Protein AF-A0A261A8L9-F1 (afdb_monomer_lite)

Organism: Caenorhabditis remanei (NCBI:txid31234)

Foldseek 3Di:
DVVVVVVVVVVVVVVVVVVVPPPDPPDDPDDLDDDPVLVVVCVVVVVSCLVNDDPCVNDQQNLPCLVVDDLVLCVVLQFQWFAFPVLFDPQCVVQFPQDDPRTTTGDSVQLSSLLSNLLSVLLQCLLVVFAEEEEEQDPVCLVVSCVLCVVLVHHYDHDQDDPCVLPPVCVVVVDLFDDGLEYEYLAQAHPVRHGRNVLVSCLQLVRAYEYEYGRNGDCPSHNRYRDTDSPDPSNSNVSSVSSSVSSVSSNVSNVVVVVVVVVPDDDDFDDPEDDAPPADPDPRQDFDKAFAFALQDLATDTPGIYTARCVQQVARQNVVLLVVQQVQVVAQPDWDADAFFAQVRQPDFCDAPDDQDDPPDDGDRTCQDPVHDVHTDPDDDHDRDGPRDDDDPVSFLSSNSSLNNVCVVVVQEHEYADDAPHQDQDLVSVVSSCVNVVNDQAEEEEEQDPDDDGNLVNNVVVPVRYYYDYLVRDGSNVSVVGSHYYYYPRSSVVNSVVSVCVVPDDDDPCPPCVVVVVVVVVVVVVVVVDDVVDDDDD

InterPro domains:
  IPR001865 Small ribosomal subunit protein uS2 [PF00318] (74-173)
  IPR001865 Small ribosomal subunit protein uS2 [PF00318] (178-250)
  IPR001865 Small ribosomal subunit protein uS2 [PR00395] (71-89)
  IPR001865 Small ribosomal subunit protein uS2 [PR00395] (102-111)
  IPR001865 Small ribosomal subunit protein uS2 [PR00395] (152-169)
  IPR001865 Small ribosomal subunit protein uS2 [PR00395] (201-212)
  IPR001865 Small ribosomal subunit protein uS2 [PR00395] (222-236)
  IPR001865 Small ribosomal subunit protein uS2 [cd01425] (74-249)
  IPR002136 Large ribosomal subunit protein uL4 [PF00573] (306-498)
  IPR005706 Small ribosomal subunit protein uS2, bacteria/mitochondria/plastid [MF_00291_B] (67-251)
  IPR013005 Large ribosomal subunit protein uL4-like [PTHR10746] (263-503)
  IPR023574 Large ribosomal subunit protein uL4 domain superfamily [G3DSA:3.40.1370.10] (276-519)
  IPR023574 Large ribosomal subunit protein uL4 domain superfamily [SSF52166] (297-499)
  IPR023591 Small ribosomal subunit protein uS2, flavodoxin-like domain superfamily [SSF52313] (71-257)

Sequence (538 aa):
MRRVISLATHAERAFSSRVSALQKPTPSTSSSVPDRATLEKGTVQPTVLKPFVSASLQHEDLFNFEKLVHVDEMFKARIHYGHKVGTVNNNMKWALYGERLGVCLFDLDITKQYLVRALNFVAHVSMRGGMILFVTSNRDTMFDVEKAAEEVGQYSHVRKWQSGTLTNTRQLLGASVRLPDAVCFLSTLTSLGENHPAIIEAAKMAIPTIGVVDSNSDPAYLTYLVPANDDTPQSTEYLLRMFKEAVRRGQDERKLAVQDATSSSSSAVSDTRRELWRKPDSPFVKTPQAWVSSLETIEDEKLGLVDLHPDIFRATPRIDILHRNLTWQSVYRNVQMTKMLTKAEMPGGGRKPWPQKKTGRAHVGSIRAPQFIRGGFANGVRGPRTWFYMLPDAVRIQGLCVALTLKHAQDDLHIVDNIQNLQNEDPKYWIDLCEARNYGYSVLFVDDNDELTGGLAEAQQALPWLNVMPVYGLNCFSLIKYDTVVLTRSALDKIEERLLTHIHRAGPLNKKYKYMDMKEKILQEAEAEEDPLMPPVV

Radius of gyration: 32.19 Å; chains: 1; bounding box: 104×84×79 Å

pLDDT: mean 84.26, std 16.92, range [28.91, 97.38]

Secondary structure (DSSP, 8-state):
-HHHHHHHHHHHHHHHHHHTTS------TT-SS--HHHHHHHTT-GGGGGGGS-HHHHSTTTT--TTT--HHHHHHTTTTEEEEGGG--GGGGGGEEEEETTEEEE-HHHHHHHHHHHHHHHHHHHHTT--EEEE---TTTHHHHHHHHHHTT-EEE-SPPPTTTTTSHHHHHSS-PPPPSEEEES-SB-TTSSBPHHHHHHHHTT--EEEEE-TTS--TT-SEEEE---SSHHHHHHHHHHHHHHHHHHHHHHHHHHHHHHTS---PPP--PPPPTT----TT-PPPEEEEE-SSSSS--EEEEEEPPHHHHS----HHHHHHHHHHHHHTT-EE---PPPTTTSS---S-SS-SSSSSSPP-S-TTSTTSTTPPPSS---SSEE---PPPHHHHHHHHHHHHHHHHHTT-EEEES-STT-----HHHHHHHHHHTT--S-EEEEES-S---THHHHHHHH-TTEEEEEGGG--HHHHHHSSEEEEEHHHHHHHHHHHHHHHHSPPPS-TTTHHHHHHHHHHHHHHTT--TT-----

Structure (mmCIF, N/CA/C/O backbone):
data_AF-A0A261A8L9-F1
#
_entry.id   AF-A0A261A8L9-F1
#
loop_
_atom_site.group_PDB
_atom_site.id
_atom_site.type_symbol
_atom_site.label_atom_id
_atom_site.label_alt_id
_atom_site.label_comp_id
_atom_site.label_asym_id
_atom_site.label_entity_id
_atom_site.label_seq_id
_atom_site.pdbx_PDB_ins_code
_atom_site.Cartn_x
_atom_site.Cartn_y
_atom_site.Cartn_z
_atom_site.occupancy
_atom_site.B_iso_or_equiv
_atom_site.auth_seq_id
_atom_site.auth_comp_id
_atom_site.auth_asym_id
_atom_site.auth_atom_id
_atom_site.pdbx_PDB_model_num
ATOM 1 N N . MET A 1 1 ? 32.040 -46.606 -8.030 1.00 49.91 1 MET A N 1
ATOM 2 C CA . MET A 1 1 ? 30.584 -46.358 -8.186 1.00 49.91 1 MET A CA 1
ATOM 3 C C . MET A 1 1 ? 29.696 -47.165 -7.233 1.00 49.91 1 MET A C 1
ATOM 5 O O . MET A 1 1 ? 28.849 -46.554 -6.603 1.00 49.91 1 MET A O 1
ATOM 9 N N . ARG A 1 2 ? 29.887 -48.480 -7.021 1.00 37.56 2 ARG A N 1
ATOM 10 C CA . ARG A 1 2 ? 28.995 -49.272 -6.134 1.00 37.56 2 ARG A CA 1
ATOM 11 C C . ARG A 1 2 ? 29.011 -48.895 -4.635 1.00 37.56 2 ARG A C 1
ATOM 13 O O . ARG A 1 2 ? 27.988 -49.028 -3.979 1.00 37.56 2 ARG A O 1
ATOM 20 N N . ARG A 1 3 ? 30.114 -48.354 -4.096 1.00 36.53 3 ARG A N 1
ATOM 21 C CA . ARG A 1 3 ? 30.173 -47.872 -2.694 1.00 36.53 3 ARG A CA 1
ATOM 22 C C . ARG A 1 3 ? 29.498 -46.511 -2.459 1.00 36.53 3 ARG A C 1
ATOM 24 O O . ARG A 1 3 ? 29.046 -46.258 -1.353 1.00 36.53 3 ARG A O 1
ATOM 31 N N . VAL A 1 4 ? 29.369 -45.670 -3.489 1.00 44.34 4 VAL A N 1
ATOM 32 C CA . VAL A 1 4 ? 28.727 -44.341 -3.379 1.00 44.34 4 VAL A CA 1
ATOM 33 C C . VAL A 1 4 ? 27.198 -44.469 -3.418 1.00 44.34 4 VAL A C 1
ATOM 35 O O . VAL A 1 4 ? 26.502 -43.813 -2.653 1.00 44.34 4 VAL A O 1
ATOM 38 N N . ILE A 1 5 ? 26.679 -45.411 -4.213 1.00 47.44 5 ILE A N 1
ATOM 39 C CA . ILE A 1 5 ? 25.240 -45.729 -4.290 1.00 47.44 5 ILE A CA 1
ATOM 40 C C . ILE A 1 5 ? 24.742 -46.380 -2.981 1.00 47.44 5 ILE A C 1
ATOM 42 O O . ILE A 1 5 ? 23.632 -46.120 -2.523 1.00 47.44 5 ILE A O 1
ATOM 46 N N . SER A 1 6 ? 25.587 -47.180 -2.323 1.00 40.78 6 SER A N 1
ATOM 47 C CA . SER A 1 6 ? 25.287 -47.804 -1.024 1.00 40.78 6 SER A CA 1
ATOM 48 C C . SER A 1 6 ? 25.182 -46.800 0.131 1.00 40.78 6 SER A C 1
ATOM 50 O O . SER A 1 6 ? 24.384 -47.010 1.040 1.00 40.78 6 SER A O 1
ATOM 52 N N . LEU A 1 7 ? 25.973 -45.724 0.108 1.00 42.72 7 LEU A N 1
ATOM 53 C CA . LEU A 1 7 ? 25.923 -44.665 1.121 1.00 42.72 7 LEU A CA 1
ATOM 54 C C . LEU A 1 7 ? 24.723 -43.728 0.908 1.00 42.72 7 LEU A C 1
ATOM 56 O O . LEU A 1 7 ? 24.076 -43.356 1.883 1.00 42.72 7 LEU A O 1
ATOM 60 N N . ALA A 1 8 ? 24.368 -43.425 -0.346 1.00 43.59 8 ALA A N 1
ATOM 61 C CA . ALA A 1 8 ? 23.170 -42.644 -0.672 1.00 43.59 8 ALA A CA 1
ATOM 62 C C . ALA A 1 8 ? 21.873 -43.370 -0.265 1.00 43.59 8 ALA A C 1
ATOM 64 O O . ALA A 1 8 ? 21.001 -42.783 0.367 1.00 43.59 8 ALA A O 1
ATOM 65 N N . THR A 1 9 ? 21.792 -44.680 -0.513 1.00 47.22 9 THR A N 1
ATOM 66 C CA . THR A 1 9 ? 20.617 -45.495 -0.146 1.00 47.22 9 THR A CA 1
ATOM 67 C C . THR A 1 9 ? 20.476 -45.722 1.365 1.00 47.22 9 THR A C 1
ATOM 69 O O . THR A 1 9 ? 19.359 -45.857 1.867 1.00 47.22 9 THR A O 1
ATOM 72 N N . HIS A 1 10 ? 21.580 -45.732 2.125 1.00 42.91 10 HIS A N 1
ATOM 73 C CA . HIS A 1 10 ? 21.532 -45.742 3.594 1.00 42.91 10 HIS A CA 1
ATOM 74 C C . HIS A 1 10 ? 21.123 -44.382 4.175 1.00 42.91 10 HIS A C 1
ATOM 76 O O . HIS A 1 10 ? 20.355 -44.344 5.136 1.00 42.91 10 HIS A O 1
ATOM 82 N N . ALA A 1 11 ? 21.574 -43.278 3.571 1.00 44.56 11 ALA A N 1
ATOM 83 C CA . ALA A 1 11 ? 21.156 -41.934 3.959 1.00 44.56 11 ALA A CA 1
ATOM 84 C C . ALA A 1 11 ? 19.657 -41.704 3.691 1.00 44.56 11 ALA A C 1
ATOM 86 O O . ALA A 1 11 ? 18.963 -41.204 4.571 1.00 44.56 11 ALA A O 1
ATOM 87 N N . GLU A 1 12 ? 19.124 -42.158 2.551 1.00 40.50 12 GLU A N 1
ATOM 88 C CA . GLU A 1 12 ? 17.690 -42.064 2.228 1.00 40.50 12 GLU A CA 1
ATOM 89 C C . GLU A 1 12 ? 16.807 -42.904 3.162 1.00 40.50 12 GLU A C 1
ATOM 91 O O . GLU A 1 12 ? 15.753 -42.443 3.602 1.00 40.50 12 GLU A O 1
ATOM 96 N N . ARG A 1 13 ? 17.243 -44.115 3.541 1.00 41.53 13 ARG A N 1
ATOM 97 C CA . ARG A 1 13 ? 16.501 -44.953 4.503 1.00 41.53 13 ARG A CA 1
ATOM 98 C C . ARG A 1 13 ? 16.538 -44.397 5.927 1.00 41.53 13 ARG A C 1
ATOM 100 O O . ARG A 1 13 ? 15.527 -44.475 6.621 1.00 41.53 13 ARG A O 1
ATOM 107 N N . ALA A 1 14 ? 17.656 -43.801 6.346 1.00 42.31 14 ALA A N 1
ATOM 108 C CA . ALA A 1 14 ? 17.769 -43.131 7.644 1.00 42.31 14 ALA A CA 1
ATOM 109 C C . ALA A 1 14 ? 16.985 -41.805 7.700 1.00 42.31 14 ALA A C 1
ATOM 111 O O . ALA A 1 14 ? 16.518 -41.409 8.769 1.00 42.31 14 ALA A O 1
ATOM 112 N N . PHE A 1 15 ? 16.806 -41.133 6.557 1.00 38.88 15 PHE A N 1
ATOM 113 C CA . PHE A 1 15 ? 15.963 -39.942 6.443 1.00 38.88 15 PHE A CA 1
ATOM 114 C C . PHE A 1 15 ? 14.472 -40.311 6.458 1.00 38.88 15 PHE A C 1
ATOM 116 O O . PHE A 1 15 ? 13.694 -39.707 7.190 1.00 38.88 15 PHE A O 1
ATOM 123 N N . SER A 1 16 ? 14.084 -41.370 5.740 1.00 40.72 16 SER A N 1
ATOM 124 C CA . SER A 1 16 ? 12.701 -41.865 5.692 1.00 40.72 16 SER A CA 1
ATOM 125 C C . SER A 1 16 ? 12.209 -42.401 7.049 1.00 40.72 16 SER A C 1
ATOM 127 O O . SER A 1 16 ? 11.095 -42.093 7.474 1.00 40.72 16 SER A O 1
ATOM 129 N N . SER A 1 17 ? 13.060 -43.107 7.808 1.00 34.06 17 SER A N 1
ATOM 130 C CA . SER A 1 17 ? 12.680 -43.614 9.138 1.00 34.06 17 SER A CA 1
ATOM 131 C C . SER A 1 17 ? 12.571 -42.518 10.207 1.00 34.06 17 SER A C 1
ATOM 133 O O . SER A 1 17 ? 11.746 -42.633 11.111 1.00 34.06 17 SER A O 1
ATOM 135 N N . ARG A 1 18 ? 13.331 -41.417 10.086 1.00 38.09 18 ARG A N 1
ATOM 136 C CA . ARG A 1 18 ? 13.202 -40.244 10.974 1.00 38.09 18 ARG A CA 1
ATOM 137 C C . ARG A 1 18 ? 11.988 -39.372 10.651 1.00 38.09 18 ARG A C 1
ATOM 139 O O . ARG A 1 18 ? 11.430 -38.774 11.565 1.00 38.09 18 ARG A O 1
ATOM 146 N N . VAL A 1 19 ? 11.533 -39.350 9.397 1.00 39.31 19 VAL A N 1
ATOM 147 C CA . VAL A 1 19 ? 10.281 -38.675 9.003 1.00 39.31 19 VAL A CA 1
ATOM 148 C C . VAL A 1 19 ? 9.046 -39.433 9.514 1.00 39.31 19 VAL A C 1
ATOM 150 O O . VAL A 1 19 ? 8.042 -38.808 9.839 1.00 39.31 19 VAL A O 1
ATOM 153 N N . SER A 1 20 ? 9.135 -40.756 9.691 1.00 32.28 20 SER A N 1
ATOM 154 C CA . SER A 1 20 ? 8.062 -41.568 10.291 1.00 32.28 20 SER A CA 1
ATOM 155 C C . SER A 1 20 ? 7.943 -41.434 11.820 1.00 32.28 20 SER A C 1
ATOM 157 O O . SER A 1 20 ? 6.912 -41.818 12.367 1.00 32.28 20 SER A O 1
ATOM 159 N N . ALA A 1 21 ? 8.972 -40.931 12.513 1.00 32.50 21 ALA A N 1
ATOM 160 C CA . ALA A 1 21 ? 9.027 -40.861 13.982 1.00 32.50 21 ALA A CA 1
ATOM 161 C C . ALA A 1 21 ? 8.751 -39.458 14.557 1.00 32.50 21 ALA A C 1
ATOM 163 O O . ALA A 1 21 ? 8.735 -39.277 15.773 1.00 32.50 21 ALA A O 1
ATOM 164 N N . LEU A 1 22 ? 8.494 -38.465 13.703 1.00 33.19 22 LEU A N 1
ATOM 165 C CA . LEU A 1 22 ? 7.904 -37.196 14.114 1.00 33.19 22 LEU A CA 1
ATOM 166 C C . LEU A 1 22 ? 6.387 -37.346 14.039 1.00 33.19 22 LEU A C 1
ATOM 168 O O . LEU A 1 22 ? 5.777 -37.147 12.988 1.00 33.19 22 LEU A O 1
ATOM 172 N N . GLN A 1 23 ? 5.784 -37.727 15.164 1.00 33.19 23 GLN A N 1
ATOM 173 C CA . GLN A 1 23 ? 4.357 -37.538 15.401 1.00 33.19 23 GLN A CA 1
ATOM 174 C C . GLN A 1 23 ? 4.008 -36.101 14.991 1.00 33.19 23 GLN A C 1
ATOM 176 O O . GLN A 1 23 ? 4.468 -35.142 15.611 1.00 33.19 23 GLN A O 1
ATOM 181 N N . LYS A 1 24 ? 3.252 -35.948 13.895 1.00 30.78 24 LYS A N 1
ATOM 182 C CA . LYS A 1 24 ? 2.664 -34.658 13.531 1.00 30.78 24 LYS A CA 1
ATOM 183 C C . LYS A 1 24 ? 1.885 -34.185 14.761 1.00 30.78 24 LYS A C 1
ATOM 185 O O . LYS A 1 24 ? 1.069 -34.974 15.243 1.00 30.78 24 LYS A O 1
ATOM 190 N N . PRO A 1 25 ? 2.117 -32.970 15.286 1.00 28.91 25 PRO A N 1
ATOM 191 C CA . PRO A 1 25 ? 1.270 -32.451 16.343 1.00 28.91 25 PRO A CA 1
ATOM 192 C C . PRO A 1 25 ? -0.151 -32.404 15.785 1.00 28.91 25 PRO A C 1
ATOM 194 O O . PRO A 1 25 ? -0.446 -31.654 14.855 1.00 28.91 25 PRO A O 1
ATOM 197 N N . THR A 1 26 ? -1.010 -33.282 16.291 1.00 31.09 26 THR A N 1
ATOM 198 C CA . THR A 1 26 ? -2.455 -33.168 16.138 1.00 31.09 26 THR A CA 1
ATOM 199 C C . THR A 1 26 ? -2.847 -31.822 16.737 1.00 31.09 26 THR A C 1
ATOM 201 O O . THR A 1 26 ? -2.586 -31.627 17.927 1.00 31.09 26 THR A O 1
ATOM 204 N N . PRO A 1 27 ? -3.406 -30.878 15.961 1.00 35.28 27 PRO A N 1
ATOM 205 C CA . PRO A 1 27 ? -3.852 -29.623 16.534 1.00 35.28 27 PRO A CA 1
ATOM 206 C C . PRO A 1 27 ? -4.992 -29.929 17.504 1.00 35.28 27 PRO A C 1
ATOM 208 O O . PRO A 1 27 ? -6.014 -30.501 17.126 1.00 35.28 27 PRO A O 1
ATOM 211 N N . SER A 1 28 ? -4.779 -29.578 18.770 1.00 31.89 28 SER A N 1
ATOM 212 C CA . SER A 1 28 ? -5.838 -29.458 19.757 1.00 31.89 28 SER A CA 1
ATOM 213 C C . SER A 1 28 ? -6.858 -28.457 19.224 1.00 31.89 28 SER A C 1
ATOM 215 O O . SER A 1 28 ? -6.572 -27.273 19.066 1.00 31.89 28 SER A O 1
ATOM 217 N N . THR A 1 29 ? -8.039 -28.959 18.900 1.00 44.31 29 THR A N 1
ATOM 218 C CA . THR A 1 29 ? -9.257 -28.186 18.673 1.00 44.31 29 THR A CA 1
ATOM 219 C C . THR A 1 29 ? -9.495 -27.224 19.839 1.00 44.31 29 THR A C 1
ATOM 221 O O . THR A 1 29 ? -9.913 -27.704 20.888 1.00 44.31 29 THR A O 1
ATOM 224 N N . SER A 1 30 ? -9.252 -25.913 19.660 1.00 44.94 30 SER A N 1
ATOM 225 C CA . SER A 1 30 ? -10.025 -24.835 20.327 1.00 44.94 30 SER A CA 1
ATOM 226 C C . SER A 1 30 ? -9.615 -23.378 20.032 1.00 44.94 30 SER A C 1
ATOM 228 O O . SER A 1 30 ? -10.368 -22.501 20.441 1.00 44.94 30 SER A O 1
ATOM 230 N N . SER A 1 31 ? -8.507 -23.049 19.349 1.00 48.38 31 SER A N 1
ATOM 231 C CA . SER A 1 31 ? -8.205 -21.642 18.997 1.00 48.38 31 SER A CA 1
ATOM 232 C C . SER A 1 31 ? -8.328 -21.378 17.492 1.00 48.38 31 SER A C 1
ATOM 234 O O . SER A 1 31 ? -7.679 -22.014 16.666 1.00 48.38 31 SER A O 1
ATOM 236 N N . SER A 1 32 ? -9.183 -20.422 17.119 1.00 64.38 32 SER A N 1
ATOM 237 C CA . SER A 1 32 ? -9.336 -19.931 15.739 1.00 64.38 32 SER A CA 1
ATOM 238 C C . SER A 1 32 ? -8.150 -19.075 15.271 1.00 64.38 32 SER A C 1
ATOM 240 O O . SER A 1 32 ? -8.051 -18.766 14.085 1.00 64.38 32 SER A O 1
ATOM 242 N N . VAL A 1 33 ? -7.246 -18.705 16.185 1.00 74.81 33 VAL A N 1
ATOM 243 C CA . VAL A 1 33 ? -6.126 -17.787 15.947 1.00 74.81 33 VAL A CA 1
ATOM 244 C C . VAL A 1 33 ? -4.791 -18.528 16.114 1.00 74.81 33 VAL A C 1
ATOM 246 O O . VAL A 1 33 ? -4.610 -19.219 17.119 1.00 74.81 33 VAL A O 1
ATOM 249 N N . PRO A 1 34 ? -3.852 -18.408 15.155 1.00 81.50 34 PRO A N 1
ATOM 250 C CA . PRO A 1 34 ? -2.533 -19.028 15.247 1.00 81.50 34 PRO A CA 1
ATOM 251 C C . PRO A 1 34 ? -1.648 -18.361 16.305 1.00 81.50 34 PRO A C 1
ATOM 253 O O . PRO A 1 34 ? -1.559 -17.137 16.375 1.00 81.50 34 PRO A O 1
ATOM 256 N N . ASP A 1 35 ? -0.911 -19.174 17.063 1.00 85.88 35 ASP A N 1
ATOM 257 C CA . ASP A 1 35 ? 0.082 -18.688 18.026 1.00 85.88 35 ASP A CA 1
ATOM 258 C C . ASP A 1 35 ? 1.174 -17.841 17.352 1.00 85.88 35 ASP A C 1
ATOM 260 O O . ASP A 1 35 ? 1.565 -18.086 16.206 1.00 85.88 35 ASP A O 1
ATOM 264 N N . ARG A 1 36 ? 1.776 -16.904 18.094 1.00 81.44 36 ARG A N 1
ATOM 265 C CA . ARG A 1 36 ? 2.860 -16.035 17.597 1.00 81.44 36 ARG A CA 1
ATOM 266 C C . ARG A 1 36 ? 4.022 -16.805 16.964 1.00 81.44 36 ARG A C 1
ATOM 268 O O . ARG A 1 36 ? 4.502 -16.424 15.903 1.00 81.44 36 ARG A O 1
ATOM 275 N N . ALA A 1 37 ? 4.449 -17.912 17.570 1.00 82.25 37 ALA A N 1
ATOM 276 C CA . ALA A 1 37 ? 5.517 -18.747 17.014 1.00 82.25 37 ALA A CA 1
ATOM 277 C C . ALA A 1 37 ? 5.122 -19.367 15.660 1.00 82.25 37 ALA A C 1
ATOM 279 O O . ALA A 1 37 ? 5.967 -19.585 14.791 1.00 82.25 37 ALA A O 1
ATOM 280 N N . THR A 1 38 ? 3.834 -19.652 15.477 1.00 82.56 38 THR A N 1
ATOM 281 C CA . THR A 1 38 ? 3.246 -20.163 14.236 1.00 82.56 38 THR A CA 1
ATOM 282 C C . THR A 1 38 ? 3.151 -19.058 13.185 1.00 82.56 38 THR A C 1
ATOM 284 O O . THR A 1 38 ? 3.462 -19.315 12.025 1.00 82.56 38 THR A O 1
ATOM 287 N N . LEU A 1 39 ? 2.822 -17.824 13.581 1.00 80.94 39 LEU A N 1
ATOM 288 C CA . LEU A 1 39 ? 2.859 -16.637 12.718 1.00 80.94 39 LEU A CA 1
ATOM 289 C C . LEU A 1 39 ? 4.286 -16.289 12.263 1.00 80.94 39 LEU A C 1
ATOM 291 O O . LEU A 1 39 ? 4.515 -16.107 11.070 1.00 80.94 39 LEU A O 1
ATOM 295 N N . GLU A 1 40 ? 5.264 -16.287 13.174 1.00 78.38 40 GLU A N 1
ATOM 296 C CA . GLU A 1 40 ? 6.682 -16.049 12.857 1.00 78.38 40 GLU A CA 1
ATOM 297 C C . GLU A 1 40 ? 7.232 -17.110 11.892 1.00 78.38 40 GLU A C 1
ATOM 299 O O . GLU A 1 40 ? 7.923 -16.785 10.924 1.00 78.38 40 GLU A O 1
ATOM 304 N N . LYS A 1 41 ? 6.868 -18.384 12.100 1.00 81.81 41 LYS A N 1
ATOM 305 C CA . LYS A 1 41 ? 7.164 -19.468 11.149 1.00 81.81 41 LYS A CA 1
ATOM 306 C C . LYS A 1 41 ? 6.404 -19.298 9.835 1.00 81.81 41 LYS A C 1
ATOM 308 O O . LYS A 1 41 ? 6.966 -19.590 8.782 1.00 81.81 41 LYS A O 1
ATOM 313 N N . GLY A 1 42 ? 5.168 -18.808 9.887 1.00 74.94 42 GLY A N 1
ATOM 314 C CA . GLY A 1 42 ? 4.307 -18.526 8.739 1.00 74.94 42 GLY A CA 1
ATOM 315 C C . GLY A 1 42 ? 4.909 -17.512 7.767 1.00 74.94 42 GLY A C 1
ATOM 316 O O . GLY A 1 42 ? 4.753 -17.674 6.559 1.00 74.94 42 GLY A O 1
ATOM 317 N N . THR A 1 43 ? 5.686 -16.545 8.267 1.00 73.06 43 THR A N 1
ATOM 318 C CA . THR A 1 43 ? 6.430 -15.575 7.441 1.00 73.06 43 THR A CA 1
ATOM 319 C C . THR A 1 43 ? 7.414 -16.252 6.480 1.00 73.06 43 THR A C 1
ATOM 321 O O . THR A 1 43 ? 7.648 -15.758 5.380 1.00 73.06 43 THR A O 1
ATOM 324 N N . VAL A 1 44 ? 7.984 -17.396 6.874 1.00 78.31 44 VAL A N 1
ATOM 325 C CA . VAL A 1 44 ? 8.946 -18.166 6.063 1.00 78.31 44 VAL A CA 1
ATOM 326 C C . VAL A 1 44 ? 8.277 -19.362 5.376 1.00 78.31 44 VAL A C 1
ATOM 328 O O . VAL A 1 44 ? 8.629 -19.714 4.252 1.00 78.31 44 VAL A O 1
ATOM 331 N N . GLN A 1 45 ? 7.307 -19.997 6.040 1.00 79.06 45 GLN A N 1
ATOM 332 C CA . GLN A 1 45 ? 6.559 -21.158 5.557 1.00 79.06 45 GLN A CA 1
ATOM 333 C C . GLN A 1 45 ? 5.043 -20.911 5.663 1.00 79.06 45 GLN A C 1
ATOM 335 O O . GLN A 1 45 ? 4.408 -21.362 6.621 1.00 79.06 45 GLN A O 1
ATOM 340 N N . PRO A 1 46 ? 4.425 -20.270 4.653 1.00 75.50 46 PRO A N 1
ATOM 341 C CA . PRO A 1 46 ? 3.004 -19.906 4.678 1.00 75.50 46 PRO A CA 1
ATOM 342 C C . PRO A 1 46 ? 2.058 -21.102 4.851 1.00 75.50 46 PRO A C 1
ATOM 344 O O . PRO A 1 46 ? 0.968 -20.972 5.400 1.00 75.50 46 PRO A O 1
ATOM 347 N N . THR A 1 47 ? 2.483 -22.298 4.430 1.00 79.81 47 THR A N 1
ATOM 348 C CA . THR A 1 47 ? 1.709 -23.544 4.538 1.00 79.81 47 THR A CA 1
ATOM 349 C C . THR A 1 47 ? 1.349 -23.901 5.981 1.00 79.81 47 THR A C 1
ATOM 351 O O . THR A 1 47 ? 0.345 -24.570 6.206 1.00 79.81 47 THR A O 1
ATOM 354 N N . VAL A 1 48 ? 2.134 -23.437 6.959 1.00 84.44 48 VAL A N 1
ATOM 355 C CA . VAL A 1 48 ? 1.882 -23.654 8.392 1.00 84.44 48 VAL A CA 1
ATOM 356 C C . VAL A 1 48 ? 0.569 -22.996 8.837 1.00 84.44 48 VAL A C 1
ATOM 358 O O . VAL A 1 48 ? -0.078 -23.486 9.757 1.00 84.44 48 VAL A O 1
ATOM 361 N N . LEU A 1 49 ? 0.130 -21.940 8.145 1.00 81.31 49 LEU A N 1
ATOM 362 C CA . LEU A 1 49 ? -1.109 -21.228 8.451 1.00 81.31 49 LEU A CA 1
ATOM 363 C C . LEU A 1 49 ? -2.356 -21.876 7.828 1.00 81.31 49 LEU A C 1
ATOM 365 O O . LEU A 1 49 ? -3.461 -21.487 8.189 1.00 81.31 49 LEU A O 1
ATOM 369 N N . LYS A 1 50 ? -2.216 -22.886 6.947 1.00 78.75 50 LYS A N 1
ATOM 370 C CA . LYS A 1 50 ? -3.356 -23.558 6.282 1.00 78.75 50 LYS A CA 1
ATOM 371 C C . LYS A 1 50 ? -4.487 -23.987 7.238 1.00 78.75 50 LYS A C 1
ATOM 373 O O . LYS A 1 50 ? -5.637 -23.773 6.867 1.00 78.75 50 LYS A O 1
ATOM 378 N N . PRO A 1 51 ? -4.221 -24.547 8.437 1.00 80.94 51 PRO A N 1
ATOM 379 C CA . PRO A 1 51 ? -5.285 -24.945 9.365 1.00 80.94 51 PRO A CA 1
ATOM 380 C C . PRO A 1 51 ? -6.122 -23.775 9.904 1.00 80.94 51 PRO A C 1
ATOM 382 O O . PRO A 1 51 ? -7.266 -23.981 10.291 1.00 80.94 51 PRO A O 1
ATOM 385 N N . PHE A 1 52 ? -5.559 -22.563 9.918 1.00 79.56 52 PHE A N 1
ATOM 386 C CA . PHE A 1 52 ? -6.185 -21.343 10.445 1.00 79.56 52 PHE A CA 1
ATOM 387 C C . PHE A 1 52 ? -6.882 -20.514 9.357 1.00 79.56 52 PHE A C 1
ATOM 389 O O . PHE A 1 52 ? -7.535 -19.514 9.641 1.00 79.56 52 PHE A O 1
ATOM 396 N N . VAL A 1 53 ? -6.737 -20.912 8.093 1.00 75.62 53 VAL A N 1
ATOM 397 C CA . VAL A 1 53 ? -7.428 -20.298 6.960 1.00 75.62 53 VAL A CA 1
ATOM 398 C C . VAL A 1 53 ? -8.880 -20.785 6.939 1.00 75.62 53 VAL A C 1
ATOM 400 O O . VAL A 1 53 ? -9.148 -21.951 7.238 1.00 75.62 53 VAL A O 1
ATOM 403 N N . SER A 1 54 ? -9.823 -19.905 6.577 1.00 75.62 54 SER A N 1
ATOM 404 C CA . SER A 1 54 ? -11.253 -20.238 6.533 1.00 75.62 54 SER A CA 1
ATOM 405 C C . SER A 1 54 ? -11.513 -21.492 5.695 1.00 75.62 54 SER A C 1
ATOM 407 O O . SER A 1 54 ? -10.876 -21.688 4.660 1.00 75.62 54 SER A O 1
ATOM 409 N N . ALA A 1 55 ? -12.479 -22.323 6.101 1.00 77.88 55 ALA A N 1
ATOM 410 C CA . ALA A 1 55 ? -12.793 -23.585 5.417 1.00 77.88 55 ALA A CA 1
ATOM 411 C C . ALA A 1 55 ? -12.999 -23.405 3.898 1.00 77.88 55 ALA A C 1
ATOM 413 O O . ALA A 1 55 ? -12.505 -24.196 3.100 1.00 77.88 55 ALA A O 1
ATOM 414 N N . SER A 1 56 ? -13.615 -22.290 3.489 1.00 77.56 56 SER A N 1
ATOM 415 C CA . SER A 1 56 ? -13.804 -21.913 2.081 1.00 77.56 56 SER A CA 1
ATOM 416 C C . SER A 1 56 ? -12.504 -21.817 1.269 1.00 77.56 56 SER A C 1
ATOM 418 O O . SER A 1 56 ? -12.522 -22.031 0.067 1.00 77.56 56 SER A O 1
ATOM 420 N N . LEU A 1 57 ? -11.393 -21.433 1.902 1.00 78.62 57 LEU A N 1
ATOM 421 C CA . LEU A 1 57 ? -10.085 -21.221 1.271 1.00 78.62 57 LEU A CA 1
ATOM 422 C C . LEU A 1 57 ? -9.137 -22.422 1.453 1.00 78.62 57 LEU A C 1
ATOM 424 O O . LEU A 1 57 ? -8.018 -22.399 0.945 1.00 78.62 57 LEU A O 1
ATOM 428 N N . GLN A 1 58 ? -9.559 -23.461 2.183 1.00 79.25 58 GLN A N 1
ATOM 429 C CA . GLN A 1 58 ? -8.796 -24.708 2.314 1.00 79.25 58 GLN A CA 1
ATOM 430 C C . GLN A 1 58 ? -8.945 -25.604 1.077 1.00 79.25 58 GLN A C 1
ATOM 432 O O . GLN A 1 58 ? -8.054 -26.403 0.786 1.00 79.25 58 GLN A O 1
ATOM 437 N N . HIS A 1 59 ? -10.047 -25.455 0.339 1.00 82.19 59 HIS A N 1
ATOM 438 C CA . HIS A 1 59 ? -10.289 -26.148 -0.921 1.00 82.19 59 HIS A CA 1
ATOM 439 C C . HIS A 1 59 ? -9.624 -25.403 -2.087 1.00 82.19 59 HIS A C 1
ATOM 441 O O . HIS A 1 59 ? -9.816 -24.200 -2.251 1.00 82.19 59 HIS A O 1
ATOM 447 N N . GLU A 1 60 ? -8.851 -26.117 -2.912 1.00 78.88 60 GLU A N 1
ATOM 448 C CA . GLU A 1 60 ? -8.115 -25.508 -4.034 1.00 78.88 60 GLU A CA 1
ATOM 449 C C . GLU A 1 60 ? -9.026 -25.051 -5.188 1.00 78.88 60 GLU A C 1
ATOM 451 O O . GLU A 1 60 ? -8.681 -24.091 -5.878 1.00 78.88 60 GLU A O 1
ATOM 456 N N . ASP A 1 61 ? -10.195 -25.679 -5.356 1.00 87.50 61 ASP A N 1
ATOM 457 C CA . ASP A 1 61 ? -11.206 -25.346 -6.371 1.00 87.50 61 ASP A CA 1
ATOM 458 C C . ASP A 1 61 ? -12.626 -25.442 -5.784 1.00 87.50 61 ASP A C 1
ATOM 460 O O . ASP A 1 61 ? -13.363 -26.400 -6.019 1.00 87.50 61 ASP A O 1
ATOM 464 N N . LEU A 1 62 ? -13.010 -24.458 -4.965 1.00 88.19 62 LEU A N 1
ATOM 465 C CA . LEU A 1 62 ? -14.315 -24.444 -4.292 1.00 88.19 62 LEU A CA 1
ATOM 466 C C . LEU A 1 62 ? -15.477 -24.383 -5.297 1.00 88.19 62 LEU A C 1
ATOM 468 O O . LEU A 1 62 ? -16.510 -25.023 -5.106 1.00 88.19 62 LEU A O 1
ATOM 472 N N . PHE A 1 63 ? -15.302 -23.630 -6.382 1.00 90.88 63 PHE A N 1
ATOM 473 C CA . PHE A 1 63 ? -16.351 -23.381 -7.372 1.00 90.88 63 PHE A CA 1
ATOM 474 C C . PHE A 1 63 ? -16.343 -24.389 -8.535 1.00 90.88 63 PHE A C 1
ATOM 476 O O . PHE A 1 63 ? -17.072 -24.189 -9.510 1.00 90.88 63 PHE A O 1
ATOM 483 N N . ASN A 1 64 ? -15.563 -25.475 -8.448 1.00 92.44 64 ASN A N 1
ATOM 484 C CA . ASN A 1 64 ? -15.493 -26.558 -9.438 1.00 92.44 64 ASN A CA 1
ATOM 485 C C . ASN A 1 64 ? -15.173 -26.083 -10.877 1.00 92.44 64 ASN A C 1
ATOM 487 O O . ASN A 1 64 ? -15.841 -26.487 -11.840 1.00 92.44 64 ASN A O 1
ATOM 491 N N . PHE A 1 65 ? -14.177 -25.212 -11.050 1.00 93.94 65 PHE A N 1
ATOM 492 C CA . PHE A 1 65 ? -13.689 -24.786 -12.366 1.00 93.94 65 PHE A CA 1
ATOM 493 C C . PHE A 1 65 ? -12.928 -25.884 -13.118 1.00 93.94 65 PHE A C 1
ATOM 495 O O . PHE A 1 65 ? -12.919 -25.874 -14.348 1.00 93.94 65 PHE A O 1
ATOM 502 N N . GLU A 1 66 ? -12.348 -26.872 -12.437 1.00 92.56 66 GLU A N 1
ATOM 503 C CA . GLU A 1 66 ? -11.628 -27.976 -13.085 1.00 92.56 66 GLU A CA 1
ATOM 504 C C . GLU A 1 66 ? -12.530 -28.806 -14.014 1.00 92.56 66 GLU A C 1
ATOM 506 O O . GLU A 1 66 ? -12.080 -29.288 -15.059 1.00 92.56 66 GLU A O 1
ATOM 511 N N . LYS A 1 67 ? -13.818 -28.920 -13.658 1.00 91.62 67 LYS A N 1
ATOM 512 C CA . LYS A 1 67 ? -14.857 -29.569 -14.473 1.00 91.62 67 LYS A CA 1
ATOM 513 C C . LYS A 1 67 ? -15.330 -28.711 -15.645 1.00 91.62 67 LYS A C 1
ATOM 515 O O . LYS A 1 67 ? -15.923 -29.251 -16.566 1.00 91.62 67 LYS A O 1
ATOM 520 N N . LEU A 1 68 ? -15.123 -27.396 -15.585 1.00 92.69 68 LEU A N 1
ATOM 521 C CA . LEU A 1 68 ? -15.525 -26.459 -16.634 1.00 92.69 68 LEU A CA 1
ATOM 522 C C . LEU A 1 68 ? -14.431 -26.311 -17.701 1.00 92.69 68 LEU A C 1
ATOM 524 O O . LEU A 1 68 ? -14.730 -26.167 -18.882 1.00 92.69 68 LEU A O 1
ATOM 528 N N . VAL A 1 69 ? -13.163 -26.331 -17.286 1.00 93.94 69 VAL A N 1
ATOM 529 C CA . VAL A 1 69 ? -12.016 -26.089 -18.166 1.00 93.94 69 VAL A CA 1
ATOM 530 C C . VAL A 1 69 ? -11.518 -27.408 -18.767 1.00 93.94 69 VAL A C 1
ATOM 532 O O . VAL A 1 69 ? -10.822 -28.199 -18.120 1.00 93.94 69 VAL A O 1
ATOM 535 N N . HIS A 1 70 ? -11.838 -27.630 -20.042 1.00 95.31 70 HIS A N 1
ATOM 536 C CA . HIS A 1 70 ? -11.390 -28.796 -20.804 1.00 95.31 70 HIS A CA 1
ATOM 537 C C . HIS A 1 70 ? -10.264 -28.443 -21.780 1.00 95.31 70 HIS A C 1
ATOM 539 O O . HIS A 1 70 ? -10.372 -27.492 -22.554 1.00 95.31 70 HIS A O 1
ATOM 545 N N . VAL A 1 71 ? -9.207 -29.263 -21.798 1.00 95.44 71 VAL A N 1
ATOM 546 C CA . VAL A 1 71 ? -8.046 -29.089 -22.691 1.00 95.44 71 VAL A CA 1
ATOM 547 C C . VAL A 1 71 ? -8.469 -29.085 -24.166 1.00 95.44 71 VAL A C 1
ATOM 549 O O . VAL A 1 71 ? -7.970 -28.276 -24.944 1.00 95.44 71 VAL A O 1
ATOM 552 N N . ASP A 1 72 ? -9.459 -29.900 -24.539 1.00 96.12 72 ASP A N 1
ATOM 553 C CA . ASP A 1 72 ? -10.008 -29.937 -25.901 1.00 96.12 72 ASP A CA 1
ATOM 554 C C . ASP A 1 72 ? -10.630 -28.599 -26.330 1.00 96.12 72 ASP A C 1
ATOM 556 O O . ASP A 1 72 ? -10.476 -28.177 -27.480 1.00 96.12 72 ASP A O 1
ATOM 560 N N . GLU A 1 73 ? -11.331 -27.913 -25.419 1.00 95.75 73 GLU A N 1
ATOM 561 C CA . GLU A 1 73 ? -11.884 -26.583 -25.692 1.00 95.75 73 GLU A CA 1
ATOM 562 C C . GLU A 1 73 ? -10.771 -25.545 -25.812 1.00 95.75 73 GLU A C 1
ATOM 564 O O . GLU A 1 73 ? -10.782 -24.747 -26.746 1.00 95.75 73 GLU A O 1
ATOM 569 N N . MET A 1 74 ? -9.773 -25.599 -24.927 1.00 96.06 74 MET A N 1
ATOM 570 C CA . MET A 1 74 ? -8.609 -24.707 -24.960 1.00 96.06 74 MET A CA 1
ATOM 571 C C . MET A 1 74 ? -7.810 -24.858 -26.261 1.00 96.06 74 MET A C 1
ATOM 573 O O . MET A 1 74 ? -7.356 -23.872 -26.852 1.00 96.06 74 MET A O 1
ATOM 577 N N . PHE A 1 75 ? -7.675 -26.093 -26.748 1.00 96.25 75 PHE A N 1
ATOM 578 C CA . PHE A 1 75 ? -7.038 -26.384 -28.024 1.00 96.25 75 PHE A CA 1
ATOM 579 C C . PHE A 1 75 ? -7.828 -25.781 -29.192 1.00 96.25 75 PHE A C 1
ATOM 581 O O . PHE A 1 75 ? -7.254 -25.059 -30.012 1.00 96.25 75 PHE A O 1
ATOM 588 N N . LYS A 1 76 ? -9.151 -26.001 -29.240 1.00 96.06 76 LYS A N 1
ATOM 589 C CA . LYS A 1 76 ? -10.046 -25.419 -30.261 1.00 96.06 76 LYS A CA 1
ATOM 590 C C . LYS A 1 76 ? -10.059 -23.888 -30.222 1.00 96.06 76 LYS A C 1
ATOM 592 O O . LYS A 1 76 ? -10.087 -23.258 -31.277 1.00 96.06 76 LYS A O 1
ATOM 597 N N . ALA A 1 77 ? -9.967 -23.305 -29.028 1.00 96.25 77 ALA A N 1
ATOM 598 C CA . ALA A 1 77 ? -9.878 -21.866 -28.793 1.00 96.25 77 ALA A CA 1
ATOM 599 C C . ALA A 1 77 ? -8.495 -21.266 -29.112 1.00 96.25 77 ALA A C 1
ATOM 601 O O . ALA A 1 77 ? -8.312 -20.063 -28.973 1.00 96.25 77 ALA A O 1
ATOM 602 N N . ARG A 1 78 ? -7.526 -22.069 -29.585 1.00 96.38 78 ARG A N 1
ATOM 603 C CA . ARG A 1 78 ? -6.182 -21.612 -29.997 1.00 96.38 78 ARG A CA 1
ATOM 604 C C . ARG A 1 78 ? -5.340 -21.009 -28.864 1.00 96.38 78 ARG A C 1
ATOM 606 O O . ARG A 1 78 ? -4.399 -20.267 -29.133 1.00 96.38 78 ARG A O 1
ATOM 613 N N . ILE A 1 79 ? -5.609 -21.401 -27.618 1.00 96.12 79 ILE A N 1
ATOM 614 C CA . ILE A 1 79 ? -4.884 -20.922 -26.425 1.00 96.12 79 ILE A CA 1
ATOM 615 C C . ILE A 1 79 ? -3.406 -21.333 -26.441 1.00 96.12 79 ILE A C 1
ATOM 617 O O . ILE A 1 79 ? -2.553 -20.636 -25.904 1.00 96.12 79 ILE A O 1
ATOM 621 N N . HIS A 1 80 ? -3.103 -22.460 -27.086 1.00 96.00 80 HIS A N 1
ATOM 622 C CA . HIS A 1 80 ? -1.764 -23.040 -27.149 1.00 96.00 80 HIS A CA 1
ATOM 623 C C . HIS A 1 80 ? -0.773 -22.258 -28.021 1.00 96.00 80 HIS A C 1
ATOM 625 O O . HIS A 1 80 ? 0.413 -22.556 -27.965 1.00 96.00 80 HIS A O 1
ATOM 631 N N . TYR A 1 81 ? -1.211 -21.312 -28.854 1.00 96.31 81 TYR A N 1
ATOM 632 C CA . TYR A 1 81 ? -0.297 -20.565 -29.723 1.00 96.31 81 TYR A CA 1
ATOM 633 C C . TYR A 1 81 ? 0.333 -19.389 -28.982 1.00 96.31 81 TYR A C 1
ATOM 635 O O . TYR A 1 81 ? -0.381 -18.550 -28.457 1.00 96.31 81 TYR A O 1
ATOM 643 N N . GLY A 1 82 ? 1.658 -19.307 -28.979 1.00 94.38 82 GLY A N 1
ATOM 644 C CA . GLY A 1 82 ? 2.380 -18.102 -28.585 1.00 94.38 82 GLY A CA 1
ATOM 645 C C . GLY A 1 82 ? 2.930 -17.336 -29.789 1.00 94.38 82 GLY A C 1
ATOM 646 O O . GLY A 1 82 ? 2.565 -17.568 -30.942 1.00 94.38 82 GLY A O 1
ATOM 647 N N . HIS A 1 83 ? 3.884 -16.456 -29.515 1.00 94.00 83 HIS A N 1
ATOM 648 C CA . HIS A 1 83 ? 4.648 -15.694 -30.490 1.00 94.00 83 HIS A CA 1
ATOM 649 C C . HIS A 1 83 ? 5.808 -16.501 -31.098 1.00 94.00 83 HIS A C 1
ATOM 651 O O . HIS A 1 83 ? 6.048 -17.672 -30.794 1.00 94.00 83 HIS A O 1
ATOM 657 N N . LYS A 1 84 ? 6.562 -15.859 -31.996 1.00 94.69 84 LYS A N 1
ATOM 658 C CA . LYS A 1 84 ? 7.765 -16.441 -32.596 1.00 94.69 84 LYS A CA 1
ATOM 659 C C . LYS A 1 84 ? 8.862 -16.657 -31.551 1.00 94.69 84 LYS A C 1
ATOM 661 O O . LYS A 1 84 ? 9.061 -15.834 -30.663 1.00 94.69 84 LYS A O 1
ATOM 666 N N . VAL A 1 85 ? 9.673 -17.695 -31.741 1.00 93.12 85 VAL A N 1
ATOM 667 C CA . VAL A 1 85 ? 10.780 -18.043 -30.824 1.00 93.12 85 VAL A CA 1
ATOM 668 C C . VAL A 1 85 ? 11.774 -16.896 -30.613 1.00 93.12 85 VAL A C 1
ATOM 670 O O . VAL A 1 85 ? 12.328 -16.746 -29.528 1.00 93.12 85 VAL A O 1
ATOM 673 N N . GLY A 1 86 ? 11.972 -16.042 -31.621 1.00 92.44 86 GLY A N 1
ATOM 674 C CA . GLY A 1 86 ? 12.869 -14.886 -31.522 1.00 92.44 86 GLY A CA 1
ATOM 675 C C . GLY A 1 86 ? 12.408 -13.791 -30.551 1.00 92.44 86 GLY A C 1
ATOM 676 O O . GLY A 1 86 ? 13.228 -12.976 -30.143 1.00 92.44 86 GLY A O 1
ATOM 677 N N . THR A 1 87 ? 11.127 -13.764 -30.176 1.00 92.31 87 THR A N 1
ATOM 678 C CA . THR A 1 87 ? 10.549 -12.765 -29.260 1.00 92.31 87 THR A CA 1
ATOM 679 C C . THR A 1 87 ? 10.219 -13.341 -27.886 1.00 92.31 87 THR A C 1
ATOM 681 O O . THR A 1 87 ? 9.618 -12.649 -27.072 1.00 92.31 87 THR A O 1
ATOM 684 N N . VAL A 1 88 ? 10.579 -14.601 -27.618 1.00 94.00 88 VAL A N 1
ATOM 685 C CA . VAL A 1 88 ? 10.273 -15.256 -26.343 1.00 94.00 88 VAL A CA 1
ATOM 686 C C . VAL A 1 88 ? 11.004 -14.583 -25.186 1.00 94.00 88 VAL A C 1
ATOM 688 O O . VAL A 1 88 ? 12.219 -14.376 -25.222 1.00 94.00 88 VAL A O 1
ATOM 691 N N . ASN A 1 89 ? 10.266 -14.311 -24.115 1.00 94.06 89 ASN A N 1
ATOM 692 C CA . ASN A 1 89 ? 10.840 -13.904 -22.848 1.00 94.06 89 ASN A CA 1
ATOM 693 C C . ASN A 1 89 ? 11.405 -15.134 -22.119 1.00 94.06 89 ASN A C 1
ATOM 695 O O . ASN A 1 89 ? 10.748 -16.169 -21.988 1.00 94.06 89 ASN A O 1
ATOM 699 N N . ASN A 1 90 ? 12.629 -15.027 -21.597 1.00 94.19 90 ASN A N 1
ATOM 700 C CA . ASN A 1 90 ? 13.272 -16.108 -20.848 1.00 94.19 90 ASN A CA 1
ATOM 701 C C . ASN A 1 90 ? 12.438 -16.579 -19.647 1.00 94.19 90 ASN A C 1
ATOM 703 O O . ASN A 1 90 ? 12.433 -17.774 -19.352 1.00 94.19 90 ASN A O 1
ATOM 707 N N . ASN A 1 91 ? 11.701 -15.668 -19.008 1.00 94.31 91 ASN A N 1
ATOM 708 C CA . ASN A 1 91 ? 10.852 -15.965 -17.857 1.00 94.31 91 ASN A CA 1
ATOM 709 C C . ASN A 1 91 ? 9.590 -16.766 -18.218 1.00 94.31 91 ASN A C 1
ATOM 711 O O . ASN A 1 91 ? 8.931 -17.265 -17.313 1.00 94.31 91 ASN A O 1
ATOM 715 N N . MET A 1 92 ? 9.263 -16.928 -19.507 1.00 94.50 92 MET A N 1
ATOM 716 C CA . MET A 1 92 ? 8.094 -17.689 -19.974 1.00 94.50 92 MET A CA 1
ATOM 717 C C . MET A 1 92 ? 8.418 -19.106 -20.452 1.00 94.50 92 MET A C 1
ATOM 719 O O . MET A 1 92 ? 7.510 -19.906 -20.662 1.00 94.50 92 MET A O 1
ATOM 723 N N . LYS A 1 93 ? 9.702 -19.464 -20.572 1.00 93.50 93 LYS A N 1
ATOM 724 C CA . LYS A 1 93 ? 10.139 -20.764 -21.114 1.00 93.50 93 LYS A CA 1
ATOM 725 C C . LYS A 1 93 ? 9.589 -21.981 -20.365 1.00 93.50 93 LYS A C 1
ATOM 727 O O . LYS A 1 93 ? 9.438 -23.031 -20.972 1.00 93.50 93 LYS A O 1
ATOM 732 N N . TRP A 1 94 ? 9.298 -21.850 -19.072 1.00 94.31 94 TRP A N 1
ATOM 733 C CA . TRP A 1 94 ? 8.782 -22.943 -18.241 1.00 94.31 94 TRP A CA 1
ATOM 734 C C . TRP A 1 94 ? 7.342 -23.356 -18.590 1.00 94.31 94 TRP A C 1
ATOM 736 O O . TRP A 1 94 ? 6.958 -24.474 -18.271 1.00 94.31 94 TRP A O 1
ATOM 746 N N . ALA A 1 95 ? 6.558 -22.476 -19.225 1.00 94.88 95 ALA A N 1
ATOM 747 C CA . ALA A 1 95 ? 5.165 -22.739 -19.597 1.00 94.88 95 ALA A CA 1
ATOM 748 C C . ALA A 1 95 ? 5.004 -23.240 -21.045 1.00 94.88 95 ALA A C 1
ATOM 750 O O . ALA A 1 95 ? 3.897 -23.563 -21.480 1.00 94.88 95 ALA A O 1
ATOM 751 N N . LEU A 1 96 ? 6.095 -23.267 -21.816 1.00 95.69 96 LEU A N 1
ATOM 752 C CA . LEU A 1 96 ? 6.086 -23.683 -23.213 1.00 95.69 96 LEU A CA 1
ATOM 753 C C . LEU A 1 96 ? 6.286 -25.196 -23.323 1.00 95.69 96 LEU A C 1
ATOM 755 O O . LEU A 1 96 ? 7.237 -25.745 -22.772 1.00 95.69 96 LEU A O 1
ATOM 759 N N . TYR A 1 97 ? 5.432 -25.846 -24.107 1.00 95.75 97 TYR A N 1
ATOM 760 C CA . TYR A 1 97 ? 5.576 -27.243 -24.502 1.00 95.75 97 TYR A CA 1
ATOM 761 C C . TYR A 1 97 ? 6.695 -27.427 -25.537 1.00 95.75 97 TYR A C 1
ATOM 763 O O . TYR A 1 97 ? 7.428 -28.414 -25.518 1.00 95.75 97 TYR A O 1
ATOM 771 N N . GLY A 1 98 ? 6.836 -26.472 -26.463 1.00 94.62 98 GLY A N 1
ATOM 772 C CA . GLY A 1 98 ? 7.840 -26.540 -27.520 1.00 94.62 98 GLY A CA 1
ATOM 773 C C . GLY A 1 98 ? 7.637 -25.509 -28.625 1.00 94.62 98 GLY A C 1
ATOM 774 O O . GLY A 1 98 ? 7.065 -24.442 -28.411 1.00 94.62 98 GLY A O 1
ATOM 775 N N . GLU A 1 99 ? 8.115 -25.836 -29.822 1.00 94.50 99 GLU A N 1
ATOM 776 C CA . GLU A 1 99 ? 8.035 -24.994 -31.016 1.00 94.50 99 GLU A CA 1
ATOM 777 C C . GLU A 1 99 ? 7.437 -25.785 -32.184 1.00 94.50 99 GLU A C 1
ATOM 779 O O . GLU A 1 99 ? 7.759 -26.957 -32.391 1.00 94.50 99 GLU A O 1
ATOM 784 N N . ARG A 1 100 ? 6.612 -25.122 -32.999 1.00 93.25 100 ARG A N 1
ATOM 785 C CA . ARG A 1 100 ? 6.177 -25.630 -34.301 1.00 93.25 100 ARG A CA 1
ATOM 786 C C . ARG A 1 100 ? 6.256 -24.526 -35.348 1.00 93.25 100 ARG A C 1
ATOM 788 O O . ARG A 1 100 ? 5.621 -23.490 -35.201 1.00 93.25 100 ARG A O 1
ATOM 795 N N . LEU A 1 101 ? 6.998 -24.770 -36.432 1.00 93.25 101 LEU A N 1
ATOM 796 C CA . LEU A 1 101 ? 7.154 -23.829 -37.556 1.00 93.25 101 LEU A CA 1
ATOM 797 C C . LEU A 1 101 ? 7.611 -22.417 -37.120 1.00 93.25 101 LEU A C 1
ATOM 799 O O . LEU A 1 101 ? 7.120 -21.420 -37.647 1.00 93.25 101 LEU A O 1
ATOM 803 N N . GLY A 1 102 ? 8.526 -22.310 -36.149 1.00 92.00 102 GLY A N 1
ATOM 804 C CA . GLY A 1 102 ? 9.001 -21.012 -35.655 1.00 92.00 102 GLY A CA 1
ATOM 805 C C . GLY A 1 102 ? 8.097 -20.335 -34.623 1.00 92.00 102 GLY A C 1
ATOM 806 O O . GLY A 1 102 ? 8.434 -19.238 -34.175 1.00 92.00 102 GLY A O 1
ATOM 807 N N . VAL A 1 103 ? 6.968 -20.949 -34.253 1.00 95.00 103 VAL A N 1
ATOM 808 C CA . VAL A 1 103 ? 5.990 -20.427 -33.285 1.00 95.00 103 VAL A CA 1
ATOM 809 C C . VAL A 1 103 ? 6.058 -21.235 -31.992 1.00 95.00 103 VAL A C 1
ATOM 811 O O . VAL A 1 103 ? 6.085 -22.467 -32.023 1.00 95.00 103 VAL A O 1
ATOM 814 N N . CYS A 1 104 ? 6.087 -20.547 -30.855 1.00 96.00 104 CYS A N 1
ATOM 815 C CA . CYS A 1 104 ? 6.067 -21.165 -29.537 1.00 96.00 104 CYS A CA 1
ATOM 816 C C . CYS A 1 104 ? 4.696 -21.770 -29.237 1.00 96.00 104 CYS A C 1
ATOM 818 O O . CYS A 1 104 ? 3.665 -21.193 -29.575 1.00 96.00 104 CYS A O 1
ATOM 820 N N . LEU A 1 105 ? 4.691 -22.929 -28.587 1.00 97.06 105 LEU A N 1
ATOM 821 C CA . LEU A 1 105 ? 3.482 -23.617 -28.160 1.00 97.06 105 LEU A CA 1
ATOM 822 C C . LEU A 1 105 ?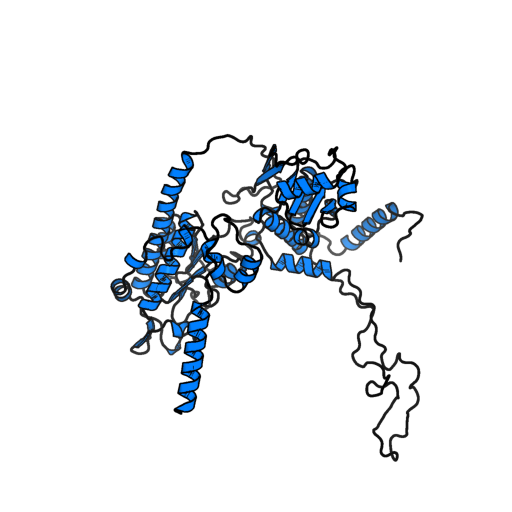 3.444 -23.701 -26.638 1.00 97.06 105 LEU A C 1
ATOM 824 O O . LEU A 1 105 ? 4.406 -24.169 -26.031 1.00 97.06 105 LEU A O 1
ATOM 828 N N . PHE A 1 106 ? 2.337 -23.279 -26.037 1.00 97.38 106 PHE A N 1
ATOM 829 C CA . PHE A 1 106 ? 2.067 -23.445 -24.612 1.00 97.38 106 PHE A CA 1
ATOM 830 C C . PHE A 1 106 ? 1.665 -24.878 -24.277 1.00 97.38 106 PHE A C 1
ATOM 832 O O . PHE A 1 106 ? 0.961 -25.538 -25.047 1.00 97.38 106 PHE A O 1
ATOM 839 N N . ASP A 1 107 ? 2.092 -25.334 -23.103 1.00 97.31 107 ASP A N 1
ATOM 840 C CA . ASP A 1 107 ? 1.596 -26.570 -22.513 1.00 97.31 107 ASP A CA 1
ATOM 841 C C . ASP A 1 107 ? 0.207 -26.326 -21.910 1.00 97.31 107 ASP A C 1
ATOM 843 O O . ASP A 1 107 ? 0.054 -25.612 -20.917 1.00 97.31 107 ASP A O 1
ATOM 847 N N . LEU A 1 108 ? -0.820 -26.912 -22.531 1.00 96.56 108 LEU A N 1
ATOM 848 C CA . LEU A 1 108 ? -2.209 -26.706 -22.129 1.00 96.56 108 LEU A CA 1
ATOM 849 C C . LEU A 1 108 ? -2.536 -27.301 -20.756 1.00 96.56 108 LEU A C 1
ATOM 851 O O . LEU A 1 108 ? -3.459 -26.800 -20.113 1.00 96.56 108 LEU A O 1
ATOM 855 N N . ASP A 1 109 ? -1.799 -28.309 -20.284 1.00 96.56 109 ASP A N 1
ATOM 856 C CA . ASP A 1 109 ? -2.002 -28.858 -18.942 1.00 96.56 109 ASP A CA 1
ATOM 857 C C . ASP A 1 109 ? -1.524 -27.853 -17.890 1.00 96.56 109 ASP A C 1
ATOM 859 O O . ASP A 1 109 ? -2.230 -27.581 -16.912 1.00 96.56 109 ASP A O 1
ATOM 863 N N . ILE A 1 110 ? -0.375 -27.215 -18.142 1.00 96.06 110 ILE A N 1
ATOM 864 C CA . ILE A 1 110 ? 0.125 -26.105 -17.323 1.00 96.06 110 ILE A CA 1
ATOM 865 C C . ILE A 1 110 ? -0.859 -24.934 -17.394 1.00 96.06 110 ILE A C 1
ATOM 867 O O . ILE A 1 110 ? -1.313 -24.447 -16.357 1.00 96.06 110 ILE A O 1
ATOM 871 N N . THR A 1 111 ? -1.260 -24.505 -18.594 1.00 96.62 111 THR A N 1
ATOM 872 C CA . THR A 1 111 ? -2.230 -23.414 -18.749 1.00 96.62 111 THR A CA 1
ATOM 873 C C . THR A 1 111 ? -3.530 -23.702 -18.004 1.00 96.62 111 THR A C 1
ATOM 875 O O . THR A 1 111 ? -4.049 -22.811 -17.334 1.00 96.62 111 THR A O 1
ATOM 878 N N . LYS A 1 112 ? -4.046 -24.937 -18.064 1.00 96.75 112 LYS A N 1
ATOM 879 C CA . LYS A 1 112 ? -5.278 -25.334 -17.374 1.00 96.75 112 LYS A CA 1
ATOM 880 C C . LYS A 1 112 ? -5.142 -25.167 -15.863 1.00 96.75 112 LYS A C 1
ATOM 882 O O . LYS A 1 112 ? -6.012 -24.550 -15.254 1.00 96.75 112 LYS A O 1
ATOM 887 N N . GLN A 1 113 ? -4.068 -25.681 -15.264 1.00 95.81 113 GLN A N 1
ATOM 888 C CA . GLN A 1 113 ? -3.845 -25.584 -13.815 1.00 95.81 113 GLN A CA 1
ATOM 889 C C . GLN A 1 113 ? -3.818 -24.124 -13.341 1.00 95.81 113 GLN A C 1
ATOM 891 O O . GLN A 1 113 ? -4.479 -23.760 -12.366 1.00 95.81 113 GLN A O 1
ATOM 896 N N . TYR A 1 114 ? -3.093 -23.268 -14.062 1.00 96.44 114 TYR A N 1
ATOM 897 C CA . TYR A 1 114 ? -2.972 -21.850 -13.726 1.00 96.44 114 TYR A CA 1
ATOM 898 C C . TYR A 1 114 ? -4.273 -21.075 -13.979 1.00 96.44 114 TYR A C 1
ATOM 900 O O . TYR A 1 114 ? -4.651 -20.236 -13.159 1.00 96.44 114 TYR A O 1
ATOM 908 N N . LEU A 1 115 ? -5.004 -21.399 -15.051 1.00 96.69 115 LEU A N 1
ATOM 909 C CA . LEU A 1 115 ? -6.313 -20.817 -15.342 1.00 96.69 115 LEU A CA 1
ATOM 910 C C . LEU A 1 115 ? -7.331 -21.167 -14.251 1.00 96.69 115 LEU A C 1
ATOM 912 O O . LEU A 1 115 ? -7.961 -20.264 -13.713 1.00 96.69 115 LEU A O 1
ATOM 916 N N . VAL A 1 116 ? -7.456 -22.441 -13.868 1.00 96.50 116 VAL A N 1
ATOM 917 C CA . VAL A 1 116 ? -8.375 -22.882 -12.799 1.00 96.50 116 VAL A CA 1
ATOM 918 C C . VAL A 1 116 ? -8.082 -22.141 -11.494 1.00 96.50 116 VAL A C 1
ATOM 920 O O . VAL A 1 116 ? -8.995 -21.603 -10.866 1.00 96.50 116 VAL A O 1
ATOM 923 N N . ARG A 1 117 ? -6.802 -22.017 -11.126 1.00 94.88 117 ARG A N 1
ATOM 924 C CA . ARG A 1 117 ? -6.385 -21.276 -9.930 1.00 94.88 117 ARG A CA 1
ATOM 925 C C . ARG A 1 117 ? -6.755 -19.790 -9.997 1.00 94.88 117 ARG A C 1
ATOM 927 O O . ARG A 1 117 ? -7.233 -19.237 -9.006 1.00 94.88 117 ARG A O 1
ATOM 934 N N . ALA A 1 118 ? -6.551 -19.147 -11.146 1.00 96.38 118 ALA A N 1
ATOM 935 C CA . ALA A 1 118 ? -6.919 -17.750 -11.361 1.00 96.38 118 ALA A CA 1
ATOM 936 C C . ALA A 1 118 ? -8.443 -17.534 -11.294 1.00 96.38 118 ALA A C 1
ATOM 938 O O . ALA A 1 118 ? -8.900 -16.595 -10.643 1.00 96.38 118 ALA A O 1
ATOM 939 N N . LEU A 1 119 ? -9.232 -18.423 -11.908 1.00 96.94 119 LEU A N 1
ATOM 940 C CA . LEU A 1 119 ? -10.698 -18.376 -11.875 1.00 96.94 119 LEU A CA 1
ATOM 941 C C . LEU A 1 119 ? -11.240 -18.572 -10.456 1.00 96.94 119 LEU A C 1
ATOM 943 O O . LEU A 1 119 ? -12.094 -17.801 -10.018 1.00 96.94 119 LEU A O 1
ATOM 947 N N . ASN A 1 120 ? -10.693 -19.535 -9.707 1.00 95.06 120 ASN A N 1
ATOM 948 C CA . ASN A 1 120 ? -11.064 -19.766 -8.311 1.00 95.06 120 ASN A CA 1
ATOM 949 C C . ASN A 1 120 ? -10.804 -18.517 -7.450 1.00 95.06 120 ASN A C 1
ATOM 951 O O . ASN A 1 120 ? -11.658 -18.098 -6.667 1.00 95.06 120 ASN A O 1
ATOM 955 N N . PHE A 1 121 ? -9.661 -17.854 -7.653 1.00 95.25 121 PHE A N 1
ATOM 956 C CA . PHE A 1 121 ? -9.350 -16.598 -6.973 1.00 95.25 121 PHE A CA 1
ATOM 957 C C . PHE A 1 121 ? -10.341 -15.472 -7.322 1.00 95.25 121 PHE A C 1
ATOM 959 O O . PHE A 1 121 ? -10.881 -14.829 -6.421 1.00 95.25 121 PHE A O 1
ATOM 966 N N . VAL A 1 122 ? -10.626 -15.260 -8.611 1.00 96.50 122 VAL A N 1
ATOM 967 C CA . VAL A 1 122 ? -11.596 -14.257 -9.095 1.00 96.50 122 VAL A CA 1
ATOM 968 C C . VAL A 1 122 ? -12.988 -14.491 -8.497 1.00 96.50 122 VAL A C 1
ATOM 970 O O . VAL A 1 122 ? -13.622 -13.549 -8.014 1.00 96.50 122 VAL A O 1
ATOM 973 N N . ALA A 1 123 ? -13.441 -15.744 -8.456 1.00 95.81 123 ALA A N 1
ATOM 974 C CA . ALA A 1 123 ? -14.722 -16.116 -7.866 1.00 95.81 123 ALA A CA 1
ATOM 975 C C . ALA A 1 123 ? -14.767 -15.830 -6.357 1.00 95.81 123 ALA A C 1
ATOM 977 O O . ALA A 1 123 ? -15.737 -15.256 -5.865 1.00 95.81 123 ALA A O 1
ATOM 978 N N . HIS A 1 124 ? -13.689 -16.117 -5.623 1.00 94.06 124 HIS A N 1
ATOM 979 C CA . HIS A 1 124 ? -13.576 -15.772 -4.205 1.00 94.06 124 HIS A CA 1
ATOM 980 C C . HIS A 1 124 ? -13.598 -14.260 -3.935 1.00 94.06 124 HIS A C 1
ATOM 982 O O . HIS A 1 124 ? -14.176 -13.833 -2.931 1.00 94.06 124 HIS A O 1
ATOM 988 N N . VAL A 1 125 ? -12.965 -13.445 -4.786 1.00 94.56 125 VAL A N 1
ATOM 989 C CA . VAL A 1 125 ? -13.027 -11.974 -4.678 1.00 94.56 125 VAL A CA 1
ATOM 990 C C . VAL A 1 125 ? -14.465 -11.504 -4.888 1.00 94.56 125 VAL A C 1
ATOM 992 O O . VAL A 1 125 ? -14.987 -10.722 -4.092 1.00 94.56 125 VAL A O 1
ATOM 995 N N . SER A 1 126 ? -15.137 -12.044 -5.905 1.00 95.12 126 SER A N 1
ATOM 996 C CA . SER A 1 126 ? -16.521 -11.694 -6.217 1.00 95.12 126 SER A CA 1
ATOM 997 C C . SER A 1 126 ? -17.518 -12.138 -5.134 1.00 95.12 126 SER A C 1
ATOM 999 O O . SER A 1 126 ? -18.391 -11.362 -4.740 1.00 95.12 126 SER A O 1
ATOM 1001 N N . MET A 1 127 ? -17.319 -13.327 -4.554 1.00 92.94 127 MET A N 1
ATOM 1002 C CA . MET A 1 127 ? -18.092 -13.860 -3.423 1.00 92.94 127 MET A CA 1
ATOM 1003 C C . MET A 1 127 ? -18.049 -12.941 -2.199 1.00 92.94 127 MET A C 1
ATOM 1005 O O . MET A 1 127 ? -19.043 -12.771 -1.498 1.00 92.94 127 MET A O 1
ATOM 1009 N N . ARG A 1 128 ? -16.916 -12.273 -1.964 1.00 89.44 128 ARG A N 1
ATOM 1010 C CA . ARG A 1 128 ? -16.764 -11.288 -0.880 1.00 89.44 128 ARG A CA 1
ATOM 1011 C C . ARG A 1 128 ? -17.279 -9.895 -1.245 1.00 89.44 128 ARG A C 1
ATOM 1013 O O . ARG A 1 128 ? -17.211 -8.980 -0.429 1.00 89.44 128 ARG A O 1
ATOM 1020 N N . GLY A 1 129 ? -17.795 -9.717 -2.458 1.00 89.94 129 GLY A N 1
ATOM 1021 C CA . GLY A 1 129 ? -18.235 -8.423 -2.960 1.00 89.94 129 GLY A CA 1
ATOM 1022 C C . GLY A 1 129 ? -17.101 -7.464 -3.288 1.00 89.94 129 GLY A C 1
ATOM 1023 O O . GLY A 1 129 ? -17.311 -6.252 -3.228 1.00 89.94 129 GLY A O 1
ATOM 1024 N N . GLY A 1 130 ? -15.917 -7.997 -3.594 1.00 91.44 130 GLY A N 1
ATOM 1025 C CA . GLY A 1 130 ? -14.782 -7.201 -4.031 1.00 91.44 130 GLY A CA 1
ATOM 1026 C C . GLY A 1 130 ? -14.988 -6.615 -5.429 1.00 91.44 130 GLY A C 1
ATOM 1027 O O . GLY A 1 130 ? -15.690 -7.192 -6.264 1.00 91.44 130 GLY A O 1
ATOM 1028 N N . MET A 1 131 ? -14.370 -5.463 -5.679 1.00 94.44 131 MET A N 1
ATOM 1029 C CA . MET A 1 131 ? -14.373 -4.807 -6.987 1.00 94.44 131 MET A CA 1
ATOM 1030 C C . MET A 1 131 ? -13.259 -5.373 -7.860 1.00 94.44 131 MET A C 1
ATOM 1032 O O . MET A 1 131 ? -12.087 -5.338 -7.479 1.00 94.44 131 MET A O 1
ATOM 1036 N N . ILE A 1 132 ? -13.618 -5.848 -9.047 1.00 97.19 132 ILE A N 1
ATOM 1037 C CA . ILE A 1 132 ? -12.677 -6.399 -10.018 1.00 97.19 132 ILE A CA 1
ATOM 1038 C C . ILE A 1 132 ? -12.564 -5.410 -11.174 1.00 97.19 132 ILE A C 1
ATOM 1040 O O . ILE A 1 132 ? -13.569 -5.015 -11.765 1.00 97.19 132 ILE A O 1
ATOM 1044 N N . LEU A 1 133 ? -11.335 -4.993 -11.475 1.00 96.88 133 LEU A N 1
ATOM 1045 C CA . LEU A 1 133 ? -11.037 -4.101 -12.591 1.00 96.88 133 LEU A CA 1
ATOM 1046 C C . LEU A 1 133 ? -10.443 -4.899 -13.753 1.00 96.88 133 LEU A C 1
ATOM 1048 O O . LEU A 1 133 ? -9.318 -5.387 -13.656 1.00 96.88 133 LEU A O 1
ATOM 1052 N N . PHE A 1 134 ? -11.170 -4.999 -14.860 1.00 97.06 134 PHE A N 1
ATOM 1053 C CA . PHE A 1 134 ? -10.669 -5.578 -16.102 1.00 97.06 134 PHE A CA 1
ATOM 1054 C C . PHE A 1 134 ? -9.842 -4.555 -16.879 1.00 97.06 134 PHE A C 1
ATOM 1056 O O . PHE A 1 134 ? -10.299 -3.444 -17.136 1.00 97.06 134 PHE A O 1
ATOM 1063 N N . VAL A 1 135 ? -8.626 -4.916 -17.274 1.00 95.62 135 VAL A N 1
ATOM 1064 C CA . VAL A 1 135 ? -7.704 -4.020 -17.976 1.00 95.62 135 VAL A CA 1
ATOM 1065 C C . VAL A 1 135 ? -7.232 -4.672 -19.266 1.00 95.62 135 VAL A C 1
ATOM 1067 O O . VAL A 1 135 ? -6.794 -5.823 -19.286 1.00 95.62 135 VAL A O 1
ATOM 1070 N N . THR A 1 136 ? -7.290 -3.910 -20.354 1.00 92.81 136 THR A N 1
ATOM 1071 C CA . THR A 1 136 ? -6.629 -4.253 -21.613 1.00 92.81 136 THR A CA 1
ATOM 1072 C C . THR A 1 136 ? -6.077 -2.992 -22.259 1.00 92.81 136 THR A C 1
ATOM 1074 O O . THR A 1 136 ? -6.657 -1.912 -22.158 1.00 92.81 136 THR A O 1
ATOM 1077 N N . SER A 1 137 ? -4.936 -3.135 -22.924 1.00 89.50 137 SER A N 1
ATOM 1078 C CA . SER A 1 137 ? -4.378 -2.119 -23.818 1.00 89.50 137 SER A CA 1
ATOM 1079 C C . SER A 1 137 ? -4.394 -2.571 -25.282 1.00 89.50 137 SER A C 1
ATOM 1081 O O . SER A 1 137 ? -3.965 -1.815 -26.159 1.00 89.50 137 SER A O 1
ATOM 1083 N N . ASN A 1 138 ? -4.864 -3.790 -25.566 1.00 88.19 138 ASN A N 1
ATOM 1084 C CA . ASN A 1 138 ? -4.942 -4.300 -26.927 1.00 88.19 138 ASN A CA 1
ATOM 1085 C C . ASN A 1 138 ? -6.220 -3.785 -27.597 1.00 88.19 138 ASN A C 1
ATOM 1087 O O . ASN A 1 138 ? -7.325 -4.050 -27.117 1.00 88.19 138 ASN A O 1
ATOM 1091 N N . ARG A 1 139 ? -6.056 -3.066 -28.715 1.00 87.69 139 ARG A N 1
ATOM 1092 C CA . ARG A 1 139 ? -7.143 -2.366 -29.410 1.00 87.69 139 ARG A CA 1
ATOM 1093 C C . ARG A 1 139 ? -8.240 -3.303 -29.893 1.00 87.69 139 ARG A C 1
ATOM 1095 O O . ARG A 1 139 ? -9.406 -2.924 -29.838 1.00 87.69 139 ARG A O 1
ATOM 1102 N N . ASP A 1 140 ? -7.862 -4.510 -30.292 1.00 87.75 140 ASP A N 1
ATOM 1103 C CA . ASP A 1 140 ? -8.786 -5.488 -30.860 1.00 87.75 140 ASP A CA 1
ATOM 1104 C C . ASP A 1 140 ? -9.731 -6.066 -29.798 1.00 87.75 140 ASP A C 1
ATOM 1106 O O . ASP A 1 140 ? -10.853 -6.444 -30.105 1.00 87.75 140 ASP A O 1
ATOM 1110 N N . THR A 1 141 ? -9.313 -6.053 -28.528 1.00 90.31 141 THR A N 1
ATOM 1111 C CA . THR A 1 141 ? -10.059 -6.647 -27.402 1.00 90.31 141 THR A CA 1
ATOM 1112 C C . THR A 1 141 ? -10.771 -5.624 -26.517 1.00 90.31 141 THR A C 1
ATOM 1114 O O . THR A 1 141 ? -11.497 -6.006 -25.602 1.00 90.31 141 THR A O 1
ATOM 1117 N N . MET A 1 142 ? -10.567 -4.318 -26.749 1.00 92.50 142 MET A N 1
ATOM 1118 C CA . MET A 1 142 ? -11.093 -3.259 -25.872 1.00 92.50 142 MET A CA 1
ATOM 1119 C C . MET A 1 142 ? -12.611 -3.353 -25.710 1.00 92.50 142 MET A C 1
ATOM 1121 O O . MET A 1 142 ? -13.111 -3.324 -24.589 1.00 92.50 142 MET A O 1
ATOM 1125 N N . PHE A 1 143 ? -13.333 -3.493 -26.823 1.00 93.88 143 PHE A N 1
ATOM 1126 C CA . PHE A 1 143 ? -14.792 -3.544 -26.811 1.00 93.88 143 PHE A CA 1
ATOM 1127 C C . PHE A 1 143 ? -15.319 -4.788 -26.082 1.00 93.88 143 PHE A C 1
ATOM 1129 O O . PHE A 1 143 ? -16.237 -4.686 -25.268 1.00 93.88 143 PHE A O 1
ATOM 1136 N N . ASP A 1 144 ? -14.702 -5.946 -26.318 1.00 93.81 144 ASP A N 1
ATOM 1137 C CA . ASP A 1 144 ? -15.126 -7.205 -25.704 1.00 93.81 144 ASP A CA 1
ATOM 1138 C C . ASP A 1 144 ? -14.893 -7.207 -24.191 1.00 93.81 144 ASP A C 1
ATOM 1140 O O . ASP A 1 144 ? -15.742 -7.682 -23.439 1.00 93.81 144 ASP A O 1
ATOM 1144 N N . VAL A 1 145 ? -13.776 -6.632 -23.731 1.00 94.94 145 VAL A N 1
ATOM 1145 C CA . VAL A 1 145 ? -13.467 -6.479 -22.301 1.00 94.94 145 VAL A CA 1
ATOM 1146 C C . VAL A 1 145 ? -14.450 -5.533 -21.616 1.00 94.94 145 VAL A C 1
ATOM 1148 O O . VAL A 1 145 ? -14.933 -5.838 -20.525 1.00 94.94 145 VAL A O 1
ATOM 1151 N N . GLU A 1 146 ? -14.755 -4.394 -22.240 1.00 95.31 146 GLU A N 1
ATOM 1152 C CA . GLU A 1 146 ? -15.685 -3.402 -21.693 1.00 95.31 146 GLU A CA 1
ATOM 1153 C C . GLU A 1 146 ? -17.093 -3.988 -21.549 1.00 95.31 146 GLU A C 1
ATOM 1155 O O . GLU A 1 146 ? -17.656 -3.978 -20.452 1.00 95.31 146 GLU A O 1
ATOM 1160 N N . LYS A 1 147 ? -17.597 -4.614 -22.617 1.00 96.00 147 LYS A N 1
ATOM 1161 C CA . LYS A 1 147 ? -18.885 -5.313 -22.620 1.00 96.00 147 LYS A CA 1
ATOM 1162 C C . LYS A 1 147 ? -18.919 -6.456 -21.605 1.00 96.00 147 LYS A C 1
ATOM 1164 O O . LYS A 1 147 ? -19.909 -6.636 -20.899 1.00 96.00 147 LYS A O 1
ATOM 1169 N N . ALA A 1 148 ? -17.843 -7.239 -21.513 1.00 94.94 148 ALA A N 1
ATOM 1170 C CA . ALA A 1 148 ? -17.773 -8.357 -20.582 1.00 94.94 148 ALA A CA 1
ATOM 1171 C C . ALA A 1 148 ? -17.840 -7.904 -19.120 1.00 94.94 148 ALA A C 1
ATOM 1173 O O . ALA A 1 148 ? -18.516 -8.558 -18.328 1.00 94.94 148 ALA A O 1
ATOM 1174 N N . ALA A 1 149 ? -17.166 -6.804 -18.775 1.00 95.75 149 ALA A N 1
ATOM 1175 C CA . ALA A 1 149 ? -17.210 -6.227 -17.436 1.00 95.75 149 ALA A CA 1
ATOM 1176 C C . ALA A 1 149 ? -18.606 -5.678 -17.101 1.00 95.75 149 ALA A C 1
ATOM 1178 O O . ALA A 1 149 ? -19.117 -5.947 -16.012 1.00 95.75 149 ALA A O 1
ATOM 1179 N N . GLU A 1 150 ? -19.249 -4.989 -18.050 1.00 95.81 150 GLU A N 1
ATOM 1180 C CA . GLU A 1 150 ? -20.611 -4.466 -17.899 1.00 95.81 150 GLU A CA 1
ATOM 1181 C C . GLU A 1 150 ? -21.632 -5.589 -17.642 1.00 95.81 150 GLU A C 1
ATOM 1183 O O . GLU A 1 150 ? -22.415 -5.508 -16.696 1.00 95.81 150 GLU A O 1
ATOM 1188 N N . GLU A 1 151 ? -21.568 -6.690 -18.401 1.00 96.12 151 GLU A N 1
ATOM 1189 C CA . GLU A 1 151 ? -22.468 -7.850 -18.257 1.00 96.12 151 GLU A CA 1
ATOM 1190 C C . GLU A 1 151 ? -22.427 -8.516 -16.871 1.00 96.12 151 GLU A C 1
ATOM 1192 O O . GLU A 1 151 ? -23.389 -9.184 -16.480 1.00 96.12 151 GLU A O 1
ATOM 1197 N N . VAL A 1 152 ? -21.313 -8.393 -16.144 1.00 95.88 152 VAL A N 1
ATOM 1198 C CA . VAL A 1 152 ? -21.147 -8.945 -14.788 1.00 95.88 152 VAL A CA 1
ATOM 1199 C C . VAL A 1 152 ? -21.177 -7.868 -13.700 1.00 95.88 152 VAL A C 1
ATOM 1201 O O . VAL A 1 152 ? -20.947 -8.176 -12.530 1.00 95.88 152 VAL A O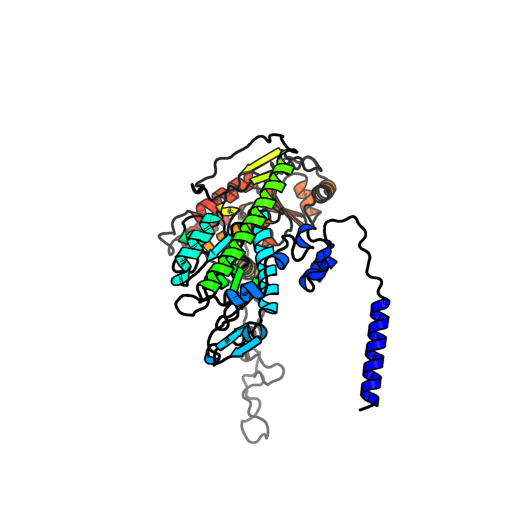 1
ATOM 1204 N N . GLY A 1 153 ? -21.455 -6.609 -14.053 1.00 93.75 153 GLY A N 1
ATOM 1205 C CA . GLY A 1 153 ? -21.492 -5.488 -13.111 1.00 93.75 153 GLY A CA 1
ATOM 1206 C C . GLY A 1 153 ? -20.139 -5.191 -12.453 1.00 93.75 153 GLY A C 1
ATOM 1207 O O . GLY A 1 153 ? -20.092 -4.845 -11.273 1.00 93.75 153 GLY A O 1
ATOM 1208 N N . GLN A 1 154 ? -19.041 -5.384 -13.185 1.00 95.56 154 GLN A N 1
ATOM 1209 C CA . GLN A 1 154 ? -17.675 -5.060 -12.764 1.00 95.56 154 GLN A CA 1
ATOM 1210 C C . GLN A 1 154 ? -17.118 -3.898 -13.594 1.00 95.56 154 GLN A C 1
ATOM 1212 O O . GLN A 1 154 ? -17.753 -3.415 -14.530 1.00 95.56 154 GLN A O 1
ATOM 1217 N N . TYR A 1 155 ? -15.922 -3.429 -13.247 1.00 94.88 155 TYR A N 1
ATOM 1218 C CA . TYR A 1 155 ? -15.333 -2.240 -13.857 1.00 94.88 155 TYR A CA 1
ATOM 1219 C C . TYR A 1 155 ? -14.320 -2.618 -14.934 1.00 94.88 155 TYR A C 1
ATOM 1221 O O . TYR A 1 155 ? -13.646 -3.644 -14.831 1.00 94.88 155 TYR A O 1
ATOM 1229 N N . SER A 1 156 ? -14.160 -1.768 -15.945 1.00 95.81 156 SER A N 1
ATOM 1230 C CA . SER A 1 156 ? -13.144 -1.934 -16.984 1.00 95.81 156 SER A CA 1
ATOM 1231 C C . SER A 1 156 ? -12.325 -0.658 -17.190 1.00 95.81 156 SER A C 1
ATOM 1233 O O . SER A 1 156 ? -12.790 0.458 -16.962 1.00 95.81 156 SER A O 1
ATOM 1235 N N . HIS A 1 157 ? -11.076 -0.825 -17.617 1.00 94.00 157 HIS A N 1
ATOM 1236 C CA . HIS A 1 157 ? -10.213 0.250 -18.084 1.00 94.00 157 HIS A CA 1
ATOM 1237 C C . HIS A 1 157 ? -9.552 -0.165 -19.398 1.00 94.00 157 HIS A C 1
ATOM 1239 O O . HIS A 1 157 ? -8.599 -0.943 -19.421 1.00 94.00 157 HIS A O 1
ATOM 1245 N N . VAL A 1 158 ? -10.033 0.416 -20.495 1.00 92.81 158 VAL A N 1
ATOM 1246 C CA . VAL A 1 158 ? -9.592 0.090 -21.865 1.00 92.81 158 VAL A CA 1
ATOM 1247 C C . VAL A 1 158 ? -8.824 1.227 -22.544 1.00 92.81 158 VAL A C 1
ATOM 1249 O O . VAL A 1 158 ? -8.312 1.091 -23.651 1.00 92.81 158 VAL A O 1
ATOM 1252 N N . ARG A 1 159 ? -8.753 2.401 -21.906 1.00 89.00 159 ARG A N 1
ATOM 1253 C CA . ARG A 1 159 ? -8.024 3.565 -22.430 1.00 89.00 159 ARG A CA 1
ATOM 1254 C C . ARG A 1 159 ? -6.541 3.492 -22.072 1.00 89.00 159 ARG A C 1
ATOM 1256 O O . ARG A 1 159 ? -6.113 2.644 -21.294 1.00 89.00 159 ARG A O 1
ATOM 1263 N N . LYS A 1 160 ? -5.748 4.419 -22.620 1.00 87.81 160 LYS A N 1
ATOM 1264 C CA . LYS A 1 160 ? -4.334 4.562 -22.251 1.00 87.81 160 LYS A CA 1
ATOM 1265 C C . LYS A 1 160 ? -4.221 4.773 -20.741 1.00 87.81 160 LYS A C 1
ATOM 1267 O O . LYS A 1 160 ? -4.760 5.747 -20.219 1.00 87.81 160 LYS A O 1
ATOM 1272 N N . TRP A 1 161 ? -3.502 3.877 -20.073 1.00 91.44 161 TRP A N 1
ATOM 1273 C CA . TRP A 1 161 ? -3.263 3.972 -18.639 1.00 91.44 161 TRP A CA 1
ATOM 1274 C C . TRP A 1 161 ? -2.480 5.242 -18.297 1.00 91.44 161 TRP A C 1
ATOM 1276 O O . TRP A 1 161 ? -1.440 5.521 -18.901 1.00 91.44 161 TRP A O 1
ATOM 1286 N N . GLN A 1 162 ? -2.978 6.015 -17.335 1.00 89.88 162 GLN A N 1
ATOM 1287 C CA . GLN A 1 162 ? -2.278 7.184 -16.815 1.00 89.88 162 GLN A CA 1
ATOM 1288 C C . GLN A 1 162 ? -1.463 6.772 -15.589 1.00 89.88 162 GLN A C 1
ATOM 1290 O O . GLN A 1 162 ? -1.986 6.208 -14.635 1.00 89.88 162 GLN A O 1
ATOM 1295 N N . SER A 1 163 ? -0.159 7.036 -15.600 1.00 87.12 163 SER A N 1
ATOM 1296 C CA . SER A 1 163 ? 0.685 6.713 -14.449 1.00 87.12 163 SER A CA 1
ATOM 1297 C C . SER A 1 163 ? 0.197 7.459 -13.207 1.00 87.12 163 SER A C 1
ATOM 1299 O O . SER A 1 163 ? 0.041 8.679 -13.235 1.00 87.12 163 SER A O 1
ATOM 1301 N N . GLY A 1 164 ? -0.017 6.737 -12.111 1.00 86.38 164 GLY A N 1
ATOM 1302 C CA . GLY A 1 164 ? -0.583 7.292 -10.885 1.00 86.38 164 GLY A CA 1
ATOM 1303 C C . GLY A 1 164 ? -2.067 6.993 -10.674 1.00 86.38 164 GLY A C 1
ATOM 1304 O O . GLY A 1 164 ? -2.596 7.400 -9.641 1.00 86.38 164 GLY A O 1
ATOM 1305 N N . THR A 1 165 ? -2.742 6.277 -11.581 1.00 90.00 165 THR A N 1
ATOM 1306 C CA . THR A 1 165 ? -4.165 5.922 -11.421 1.00 90.00 165 THR A CA 1
ATOM 1307 C C . THR A 1 165 ? -4.445 5.163 -10.118 1.00 90.00 165 THR A C 1
ATOM 1309 O O . THR A 1 165 ? -5.426 5.477 -9.440 1.00 90.00 165 THR A O 1
ATOM 1312 N N . LEU A 1 166 ? -3.580 4.221 -9.715 1.00 90.94 166 LEU A N 1
ATOM 1313 C CA . LEU A 1 166 ? -3.751 3.471 -8.458 1.00 90.94 166 LEU A CA 1
ATOM 1314 C C . LEU A 1 166 ? -2.924 4.063 -7.313 1.00 90.94 166 LEU A C 1
ATOM 1316 O O . LEU A 1 166 ? -3.305 3.979 -6.149 1.00 90.94 166 LEU A O 1
ATOM 1320 N N . THR A 1 167 ? -1.774 4.659 -7.628 1.00 88.62 167 THR A N 1
ATOM 1321 C CA . THR A 1 167 ? -0.823 5.129 -6.607 1.00 88.62 167 THR A CA 1
ATOM 1322 C C . THR A 1 167 ? -1.019 6.584 -6.174 1.00 88.62 167 THR A C 1
ATOM 1324 O O . THR A 1 167 ? -0.526 6.962 -5.108 1.00 88.62 167 THR A O 1
ATOM 1327 N N . ASN A 1 168 ? -1.712 7.401 -6.975 1.00 84.94 168 ASN A N 1
ATOM 1328 C CA . ASN A 1 168 ? -1.916 8.838 -6.768 1.00 84.94 168 ASN A CA 1
ATOM 1329 C C . ASN A 1 168 ? -3.349 9.286 -7.130 1.00 84.94 168 ASN A C 1
ATOM 1331 O O . ASN A 1 168 ? -3.582 10.340 -7.728 1.00 84.94 168 ASN A O 1
ATOM 1335 N N . THR A 1 169 ? -4.328 8.468 -6.749 1.00 82.25 169 THR A N 1
ATOM 1336 C CA . THR A 1 169 ? -5.739 8.639 -7.112 1.00 82.25 169 THR A CA 1
ATOM 1337 C C . THR A 1 169 ? -6.311 9.993 -6.683 1.00 82.25 169 THR A C 1
ATOM 1339 O O . THR A 1 169 ? -7.042 10.611 -7.449 1.00 82.25 169 THR A O 1
ATOM 1342 N N . ARG A 1 170 ? -5.912 10.513 -5.512 1.00 74.81 170 ARG A N 1
ATOM 1343 C CA . ARG A 1 170 ? -6.385 11.810 -4.991 1.00 74.81 170 ARG A CA 1
ATOM 1344 C C . ARG A 1 170 ? -6.043 12.975 -5.918 1.00 74.81 170 ARG A C 1
ATOM 1346 O O . ARG A 1 170 ? -6.872 13.852 -6.120 1.00 74.81 170 ARG A O 1
ATOM 1353 N N . GLN A 1 171 ? -4.832 12.995 -6.475 1.00 77.62 171 GLN A N 1
ATOM 1354 C CA . GLN A 1 171 ? -4.418 14.067 -7.378 1.00 77.62 171 GLN A CA 1
ATOM 1355 C C . GLN A 1 171 ? -5.092 13.940 -8.748 1.00 77.62 171 GLN A C 1
ATOM 1357 O O . GLN A 1 171 ? -5.402 14.955 -9.363 1.00 77.62 171 GLN A O 1
ATOM 1362 N N . LEU A 1 172 ? -5.309 12.707 -9.219 1.00 81.88 172 LEU A N 1
ATOM 1363 C CA . LEU A 1 172 ? -5.875 12.448 -10.542 1.00 81.88 172 LEU A CA 1
ATOM 1364 C C . LEU A 1 172 ? -7.397 12.645 -10.585 1.00 81.88 172 LEU A C 1
ATOM 1366 O O . LEU A 1 172 ? -7.913 13.253 -11.516 1.00 81.88 172 LEU A O 1
ATOM 1370 N N . LEU A 1 173 ? -8.107 12.123 -9.582 1.00 77.50 173 LEU A N 1
ATOM 1371 C CA . LEU A 1 173 ? -9.572 12.097 -9.520 1.00 77.50 173 LEU A CA 1
ATOM 1372 C C . LEU A 1 173 ? -10.154 13.166 -8.584 1.00 77.50 173 LEU A C 1
ATOM 1374 O O . LEU A 1 173 ? -11.369 13.285 -8.474 1.00 77.50 173 LEU A O 1
ATOM 1378 N N . GLY A 1 174 ? -9.310 13.926 -7.879 1.00 72.75 174 GLY A N 1
ATOM 1379 C CA . GLY A 1 174 ? -9.732 14.976 -6.943 1.00 72.75 174 GLY A CA 1
ATOM 1380 C C . GLY A 1 174 ? -10.301 14.468 -5.613 1.00 72.75 174 GLY A C 1
ATOM 1381 O O . GLY A 1 174 ? -10.583 15.275 -4.732 1.00 72.75 174 GLY A O 1
ATOM 1382 N N . ALA A 1 175 ? -10.445 13.151 -5.439 1.00 71.88 175 ALA A N 1
ATOM 1383 C CA . ALA A 1 175 ? -10.993 12.528 -4.238 1.00 71.88 175 ALA A CA 1
ATOM 1384 C C . ALA A 1 175 ? -10.305 11.195 -3.913 1.00 71.88 175 ALA A C 1
ATOM 1386 O O . ALA A 1 175 ? -9.677 10.553 -4.759 1.00 71.88 175 ALA A O 1
ATOM 1387 N N . SER A 1 176 ? -10.432 10.782 -2.655 1.00 68.94 176 SER A N 1
ATOM 1388 C CA . SER A 1 176 ? -9.958 9.498 -2.138 1.00 68.94 176 SER A CA 1
ATOM 1389 C C . SER A 1 176 ? -10.890 8.376 -2.625 1.00 68.94 176 SER A C 1
ATOM 1391 O O . SER A 1 176 ? -11.918 8.127 -2.013 1.00 68.94 176 SER A O 1
ATOM 1393 N N . VAL A 1 177 ? -10.588 7.721 -3.750 1.00 79.69 177 VAL A N 1
ATOM 1394 C CA . VAL A 1 177 ? -11.468 6.679 -4.326 1.00 79.69 177 VAL A CA 1
ATOM 1395 C C . VAL A 1 177 ? -11.111 5.291 -3.790 1.00 79.69 177 VAL A C 1
ATOM 1397 O O . VAL A 1 177 ? -9.938 4.984 -3.569 1.00 79.69 177 VAL A O 1
ATOM 1400 N N . ARG A 1 178 ? -12.122 4.431 -3.598 1.00 83.94 178 ARG A N 1
ATOM 1401 C CA . ARG A 1 178 ? -11.917 3.013 -3.278 1.00 83.94 178 ARG A CA 1
ATOM 1402 C C . ARG A 1 178 ? -11.149 2.331 -4.418 1.00 83.94 178 ARG A C 1
ATOM 1404 O O . ARG A 1 178 ? -11.580 2.365 -5.567 1.00 83.94 178 ARG A O 1
ATOM 1411 N N . LEU A 1 179 ? -10.029 1.699 -4.085 1.00 89.75 179 LEU A N 1
ATOM 1412 C CA . LEU A 1 179 ? -9.217 0.945 -5.040 1.00 89.75 179 LEU A CA 1
ATOM 1413 C C . LEU A 1 179 ? -9.866 -0.411 -5.369 1.00 89.75 179 LEU A C 1
ATOM 1415 O O . LEU A 1 179 ? -10.628 -0.929 -4.549 1.00 89.75 179 LEU A O 1
ATOM 1419 N N . PRO A 1 180 ? -9.592 -0.985 -6.555 1.00 94.31 180 PRO A N 1
ATOM 1420 C CA . PRO A 1 180 ? -10.053 -2.327 -6.882 1.00 94.31 180 PRO A CA 1
ATOM 1421 C C . PRO A 1 180 ? -9.414 -3.365 -5.953 1.00 94.31 180 PRO A C 1
ATOM 1423 O O . PRO A 1 180 ? -8.240 -3.256 -5.601 1.00 94.31 180 PRO A O 1
ATOM 1426 N N . ASP A 1 181 ? -10.190 -4.384 -5.593 1.00 93.88 181 ASP A N 1
ATOM 1427 C CA . ASP A 1 181 ? -9.750 -5.495 -4.747 1.00 93.88 181 ASP A CA 1
ATOM 1428 C C . ASP A 1 181 ? -8.950 -6.534 -5.558 1.00 93.88 181 ASP A C 1
ATOM 1430 O O . ASP A 1 181 ? -8.146 -7.276 -5.000 1.00 93.88 181 ASP A O 1
ATOM 1434 N N . ALA A 1 182 ? -9.138 -6.569 -6.883 1.00 96.44 182 ALA A N 1
ATOM 1435 C CA . ALA A 1 182 ? -8.300 -7.310 -7.821 1.00 96.44 182 ALA A CA 1
ATOM 1436 C C . ALA A 1 182 ? -8.278 -6.639 -9.204 1.00 96.44 182 ALA A C 1
ATOM 1438 O O . ALA A 1 182 ? -9.256 -6.014 -9.623 1.00 96.44 182 ALA A O 1
ATOM 1439 N N . VAL A 1 183 ? -7.178 -6.808 -9.940 1.00 97.38 183 VAL A N 1
ATOM 1440 C CA . VAL A 1 183 ? -7.055 -6.337 -11.330 1.00 97.38 183 VAL A CA 1
ATOM 1441 C C . VAL A 1 183 ? -6.840 -7.530 -12.254 1.00 97.38 183 VAL A C 1
ATOM 1443 O O . VAL A 1 183 ? -5.935 -8.326 -12.020 1.00 97.38 183 VAL A O 1
ATOM 1446 N N . CYS A 1 184 ? -7.660 -7.650 -13.297 1.00 97.00 184 CYS A N 1
ATOM 1447 C CA . CYS A 1 184 ? -7.590 -8.722 -14.284 1.00 97.00 184 CYS A CA 1
ATOM 1448 C C . CYS A 1 184 ? -7.109 -8.174 -15.633 1.00 97.00 184 CYS A C 1
ATOM 1450 O O . CYS A 1 184 ? -7.827 -7.431 -16.298 1.00 97.00 184 CYS A O 1
ATOM 1452 N N . PHE A 1 185 ? -5.904 -8.553 -16.043 1.00 95.88 185 PHE A N 1
ATOM 1453 C CA . PHE A 1 185 ? -5.307 -8.199 -17.324 1.00 95.88 185 PHE A CA 1
ATOM 1454 C C . PHE A 1 185 ? -5.614 -9.275 -18.361 1.00 95.88 185 PHE A C 1
ATOM 1456 O O . PHE A 1 185 ? -5.204 -10.425 -18.199 1.00 95.88 185 PHE A O 1
ATOM 1463 N N . LEU A 1 186 ? -6.300 -8.891 -19.441 1.00 93.31 186 LEU A N 1
ATOM 1464 C CA . LEU A 1 186 ? -6.442 -9.764 -20.611 1.00 93.31 186 LEU A CA 1
ATOM 1465 C C . LEU A 1 186 ? -5.147 -9.821 -21.436 1.00 93.31 186 LEU A C 1
ATOM 1467 O O . LEU A 1 186 ? -4.895 -10.819 -22.088 1.00 93.31 186 LEU A O 1
ATOM 1471 N N . SER A 1 187 ? -4.339 -8.762 -21.380 1.00 92.38 187 SER A N 1
ATOM 1472 C CA . SER A 1 187 ? -2.977 -8.720 -21.909 1.00 92.38 187 SER A CA 1
ATOM 1473 C C . SER A 1 187 ? -2.103 -7.916 -20.955 1.00 92.38 187 SER A C 1
ATOM 1475 O O . SER A 1 187 ? -2.518 -6.866 -20.448 1.00 92.38 187 SER A O 1
ATOM 1477 N N . THR A 1 188 ? -0.896 -8.409 -20.685 1.00 93.06 188 THR A N 1
ATOM 1478 C CA . THR A 1 188 ? 0.068 -7.760 -19.784 1.00 93.06 188 THR A CA 1
ATOM 1479 C C . THR A 1 188 ? 0.933 -6.708 -20.467 1.00 93.06 188 THR A C 1
ATOM 1481 O O . THR A 1 188 ? 1.641 -5.962 -19.784 1.00 93.06 188 THR A O 1
ATOM 1484 N N . LEU A 1 189 ? 0.868 -6.618 -21.795 1.00 91.81 189 LEU A N 1
ATOM 1485 C CA . LEU A 1 189 ? 1.595 -5.629 -22.578 1.00 91.81 189 LEU A CA 1
ATOM 1486 C C . LEU A 1 189 ? 0.682 -4.473 -22.992 1.00 91.81 189 LEU A C 1
ATOM 1488 O O . LEU A 1 189 ? -0.530 -4.591 -23.174 1.00 91.81 189 LEU A O 1
ATOM 1492 N N . THR A 1 190 ? 1.288 -3.303 -23.130 1.00 89.56 190 THR A N 1
ATOM 1493 C CA . THR A 1 190 ? 0.664 -2.148 -23.773 1.00 89.56 190 THR A CA 1
ATOM 1494 C C . THR A 1 190 ? 0.655 -2.329 -25.290 1.00 89.56 190 THR A C 1
ATOM 1496 O O . THR A 1 190 ? 1.385 -3.157 -25.830 1.00 89.56 190 THR A O 1
ATOM 1499 N N . SER A 1 191 ? -0.076 -1.480 -26.023 1.00 83.56 191 SER A N 1
ATOM 1500 C CA . SER A 1 191 ? -0.041 -1.498 -27.497 1.00 83.56 191 SER A CA 1
ATOM 1501 C C . SER A 1 191 ? 1.349 -1.192 -28.095 1.00 83.56 191 SER A C 1
ATOM 1503 O O . SER A 1 191 ? 1.508 -1.252 -29.309 1.00 83.56 191 SER A O 1
ATOM 1505 N N . LEU A 1 192 ? 2.334 -0.813 -27.268 1.00 84.31 192 LEU A N 1
ATOM 1506 C CA . LEU A 1 192 ? 3.726 -0.574 -27.659 1.00 84.31 192 LEU A CA 1
ATOM 1507 C C . LEU A 1 192 ? 4.648 -1.772 -27.365 1.00 84.31 192 LEU A C 1
ATOM 1509 O O . LEU A 1 192 ? 5.838 -1.694 -27.649 1.00 84.31 192 LEU A O 1
ATOM 1513 N N . GLY A 1 193 ? 4.126 -2.861 -26.788 1.00 84.69 193 GLY A N 1
ATOM 1514 C CA . GLY A 1 193 ? 4.921 -4.026 -26.384 1.00 84.69 193 GLY A CA 1
ATOM 1515 C C . GLY A 1 193 ? 5.695 -3.841 -25.073 1.00 84.69 193 GLY A C 1
ATOM 1516 O O . GLY A 1 193 ? 6.536 -4.667 -24.737 1.00 84.69 193 GLY A O 1
ATOM 1517 N N . GLU A 1 194 ? 5.428 -2.770 -24.322 1.00 89.69 194 GLU A N 1
ATOM 1518 C CA . GLU A 1 194 ? 5.991 -2.549 -22.983 1.00 89.69 194 GLU A CA 1
ATOM 1519 C C . GLU A 1 194 ? 5.072 -3.130 -21.903 1.00 89.69 194 GLU A C 1
ATOM 1521 O O . GLU A 1 194 ? 3.849 -3.083 -22.058 1.00 89.69 194 GLU A O 1
ATOM 1526 N N . ASN A 1 195 ? 5.635 -3.596 -20.783 1.00 90.88 195 ASN A N 1
ATOM 1527 C CA . ASN A 1 195 ? 4.860 -4.066 -19.629 1.00 90.88 195 ASN A CA 1
ATOM 1528 C C . ASN A 1 195 ? 3.865 -3.001 -19.148 1.00 90.88 195 ASN A C 1
ATOM 1530 O O . ASN A 1 195 ? 4.215 -1.831 -18.969 1.00 90.88 195 ASN A O 1
ATOM 1534 N N . HIS A 1 196 ? 2.626 -3.414 -18.888 1.00 93.44 196 HIS A N 1
ATOM 1535 C CA . HIS A 1 196 ? 1.565 -2.498 -18.500 1.00 93.44 196 HIS A CA 1
ATOM 1536 C C . HIS A 1 196 ? 1.881 -1.801 -17.156 1.00 93.44 196 HIS A C 1
ATOM 1538 O O . HIS A 1 196 ? 2.039 -2.485 -16.138 1.00 93.44 196 HIS A O 1
ATOM 1544 N N . PRO A 1 197 ? 1.907 -0.450 -17.081 1.00 92.94 197 PRO A N 1
ATOM 1545 C CA . PRO A 1 197 ? 2.302 0.276 -15.864 1.00 92.94 197 PRO A CA 1
ATOM 1546 C C . PRO A 1 197 ? 1.463 -0.071 -14.626 1.00 92.94 197 PRO A C 1
ATOM 1548 O O . PRO A 1 197 ? 1.973 -0.092 -13.504 1.00 92.94 197 PRO A O 1
ATOM 1551 N N . ALA A 1 198 ? 0.184 -0.405 -14.836 1.00 94.19 198 ALA A N 1
ATOM 1552 C CA . ALA A 1 198 ? -0.723 -0.841 -13.776 1.00 94.19 198 ALA A CA 1
ATOM 1553 C C . ALA A 1 198 ? -0.238 -2.077 -13.002 1.00 94.19 198 ALA A C 1
ATOM 1555 O O . ALA A 1 198 ? -0.589 -2.201 -11.837 1.00 94.19 198 ALA A O 1
ATOM 1556 N N . ILE A 1 199 ? 0.568 -2.966 -13.601 1.00 94.31 199 ILE A N 1
ATOM 1557 C CA . ILE A 1 199 ? 1.093 -4.160 -12.914 1.00 94.31 199 ILE A CA 1
ATOM 1558 C C . ILE A 1 199 ? 1.991 -3.730 -11.746 1.00 94.31 199 ILE A C 1
ATOM 1560 O O . ILE A 1 199 ? 1.820 -4.175 -10.612 1.00 94.31 199 ILE A O 1
ATOM 1564 N N . ILE A 1 200 ? 2.906 -2.793 -12.006 1.00 92.56 200 ILE A N 1
ATOM 1565 C CA . ILE A 1 200 ? 3.829 -2.261 -10.995 1.00 92.56 200 ILE A CA 1
ATOM 1566 C C . ILE A 1 200 ? 3.070 -1.423 -9.962 1.00 92.56 200 ILE A C 1
ATOM 1568 O O . ILE A 1 200 ? 3.378 -1.473 -8.771 1.00 92.56 200 ILE A O 1
ATOM 1572 N N . GLU A 1 201 ? 2.094 -0.626 -10.398 1.00 93.75 201 GLU A N 1
ATOM 1573 C CA . GLU A 1 201 ? 1.273 0.160 -9.476 1.00 93.75 201 GLU A CA 1
ATOM 1574 C C . GLU A 1 201 ? 0.424 -0.722 -8.554 1.00 93.75 201 GLU A C 1
ATOM 1576 O O . GLU A 1 201 ? 0.407 -0.480 -7.350 1.00 93.75 201 GLU A O 1
ATOM 1581 N N . ALA A 1 202 ? -0.217 -1.766 -9.082 1.00 94.19 202 ALA A N 1
ATOM 1582 C CA . ALA A 1 202 ? -0.982 -2.726 -8.294 1.00 94.19 202 ALA A CA 1
ATOM 1583 C C . ALA A 1 202 ? -0.087 -3.447 -7.276 1.00 94.19 202 ALA A C 1
ATOM 1585 O O . ALA A 1 202 ? -0.436 -3.502 -6.099 1.00 94.19 202 ALA A O 1
ATOM 1586 N N . ALA A 1 203 ? 1.115 -3.874 -7.682 1.00 91.12 203 ALA A N 1
ATOM 1587 C CA . ALA A 1 203 ? 2.093 -4.471 -6.772 1.00 91.12 203 ALA A CA 1
ATOM 1588 C C . ALA A 1 203 ? 2.498 -3.517 -5.630 1.00 91.12 203 ALA A C 1
ATOM 1590 O O . ALA A 1 203 ? 2.574 -3.931 -4.475 1.00 91.12 203 ALA A O 1
ATOM 1591 N N . LYS A 1 204 ? 2.701 -2.223 -5.920 1.00 88.56 204 LYS A N 1
ATOM 1592 C CA . LYS A 1 204 ? 2.990 -1.199 -4.893 1.00 88.56 204 LYS A CA 1
ATOM 1593 C C . LYS A 1 204 ? 1.829 -0.977 -3.925 1.00 88.56 204 LYS A C 1
ATOM 1595 O O . LYS A 1 204 ? 2.070 -0.642 -2.770 1.00 88.56 204 LYS A O 1
ATOM 1600 N N . MET A 1 205 ? 0.598 -1.135 -4.403 1.00 87.81 205 MET A N 1
ATOM 1601 C CA . MET A 1 205 ? -0.622 -0.992 -3.608 1.00 87.81 205 MET A CA 1
ATOM 1602 C C . MET A 1 205 ? -1.071 -2.309 -2.956 1.00 87.81 205 MET A C 1
ATOM 1604 O O . MET A 1 205 ? -2.134 -2.334 -2.345 1.00 87.81 205 MET A O 1
ATOM 1608 N N . ALA A 1 206 ? -0.280 -3.385 -3.083 1.00 89.88 206 ALA A N 1
ATOM 1609 C CA . ALA A 1 206 ? -0.622 -4.737 -2.635 1.00 89.88 206 ALA A CA 1
ATOM 1610 C C . ALA A 1 206 ? -1.973 -5.249 -3.181 1.00 89.88 206 ALA A C 1
ATOM 1612 O O . ALA A 1 206 ? -2.651 -6.048 -2.538 1.00 89.88 206 ALA A O 1
ATOM 1613 N N . ILE A 1 207 ? -2.356 -4.800 -4.380 1.00 94.50 207 ILE A N 1
ATOM 1614 C CA . ILE A 1 207 ? -3.562 -5.256 -5.072 1.00 94.50 207 ILE A CA 1
ATOM 1615 C C . ILE A 1 207 ? -3.198 -6.508 -5.881 1.00 94.50 207 ILE A C 1
ATOM 1617 O O . ILE A 1 207 ? -2.304 -6.436 -6.731 1.00 94.50 207 ILE A O 1
ATOM 1621 N N . PRO A 1 208 ? -3.870 -7.647 -5.655 1.00 95.38 208 PRO A N 1
ATOM 1622 C CA . PRO A 1 208 ? -3.597 -8.872 -6.385 1.00 95.38 208 PRO A CA 1
ATOM 1623 C C . PRO A 1 208 ? -3.957 -8.723 -7.866 1.00 95.38 208 PRO A C 1
ATOM 1625 O O . PRO A 1 208 ? -5.030 -8.239 -8.238 1.00 95.38 208 PRO A O 1
ATOM 1628 N N . THR A 1 209 ? -3.042 -9.169 -8.720 1.00 96.81 209 THR A N 1
ATOM 1629 C CA . THR A 1 209 ? -3.157 -9.083 -10.177 1.00 96.81 209 THR A CA 1
ATOM 1630 C C . THR A 1 209 ? -3.323 -10.467 -10.786 1.00 96.81 209 THR A C 1
ATOM 1632 O O . THR A 1 209 ? -2.533 -11.376 -10.520 1.00 96.81 209 THR A O 1
ATOM 1635 N N . ILE A 1 210 ? -4.351 -10.618 -11.616 1.00 97.38 210 ILE A N 1
ATOM 1636 C CA . ILE A 1 210 ? -4.551 -11.766 -12.491 1.00 97.38 210 ILE A CA 1
ATOM 1637 C C . ILE A 1 210 ? -4.139 -11.332 -13.892 1.00 97.38 210 ILE A C 1
ATOM 1639 O O . ILE A 1 210 ? -4.620 -10.303 -14.352 1.00 97.38 210 ILE A O 1
ATOM 1643 N N . GLY A 1 211 ? -3.254 -12.059 -14.567 1.00 95.25 211 GLY A N 1
ATOM 1644 C CA . GLY A 1 211 ? -2.795 -11.665 -15.898 1.00 95.25 211 GLY A CA 1
ATOM 1645 C C . GLY A 1 211 ? -2.660 -12.836 -16.848 1.00 95.25 211 GLY A C 1
ATOM 1646 O O . GLY A 1 211 ? -2.031 -13.836 -16.507 1.00 95.25 211 GLY A O 1
ATOM 1647 N N . VAL A 1 212 ? -3.236 -12.697 -18.038 1.00 96.19 212 VAL A N 1
ATOM 1648 C CA . VAL A 1 212 ? -2.943 -13.570 -19.176 1.00 96.19 212 VAL A CA 1
ATOM 1649 C C . VAL A 1 212 ? -1.589 -13.149 -19.741 1.00 96.19 212 VAL A C 1
ATOM 1651 O O . VAL A 1 212 ? -1.390 -11.979 -20.065 1.00 96.19 212 VAL A O 1
ATOM 1654 N N . VAL A 1 213 ? -0.647 -14.090 -19.779 1.00 95.12 213 VAL A N 1
ATOM 1655 C CA . VAL A 1 213 ? 0.752 -13.836 -20.131 1.00 95.12 213 VAL A CA 1
ATOM 1656 C C . VAL A 1 213 ? 1.108 -14.640 -21.369 1.00 95.12 213 VAL A C 1
ATOM 1658 O O . VAL A 1 213 ? 1.193 -15.870 -21.307 1.00 95.12 213 VAL A O 1
ATOM 1661 N N . ASP A 1 214 ? 1.366 -13.948 -22.474 1.00 94.81 214 ASP A N 1
ATOM 1662 C CA . ASP A 1 214 ? 1.915 -14.581 -23.666 1.00 94.81 214 ASP A CA 1
ATOM 1663 C C . ASP A 1 214 ? 3.443 -14.774 -23.533 1.00 94.81 214 ASP A C 1
ATOM 1665 O O . ASP A 1 214 ? 4.131 -14.214 -22.684 1.00 94.81 214 ASP A O 1
ATOM 1669 N N . SER A 1 215 ? 3.995 -15.617 -24.386 1.00 94.81 215 SER A N 1
ATOM 1670 C CA . SER A 1 215 ? 5.380 -16.043 -24.523 1.00 94.81 215 SER A CA 1
ATOM 1671 C C . SER A 1 215 ? 6.397 -14.904 -24.648 1.00 94.81 215 SER A C 1
ATOM 1673 O O . SER A 1 215 ? 7.555 -15.101 -24.279 1.00 94.81 215 SER A O 1
ATOM 1675 N N . ASN A 1 216 ? 6.003 -13.724 -25.133 1.00 93.94 216 ASN A N 1
ATOM 1676 C CA . ASN A 1 216 ? 6.843 -12.521 -25.216 1.00 93.94 216 ASN A CA 1
ATOM 1677 C C . ASN A 1 216 ? 6.764 -11.621 -23.964 1.00 93.94 216 ASN A C 1
ATOM 1679 O O . ASN A 1 216 ? 7.566 -10.698 -23.818 1.00 93.94 216 ASN A O 1
ATOM 1683 N N . SER A 1 217 ? 5.823 -11.882 -23.059 1.00 92.44 217 SER A N 1
ATOM 1684 C CA . SER A 1 217 ? 5.537 -11.038 -21.900 1.00 92.44 217 SER A CA 1
ATOM 1685 C C . SER A 1 217 ? 6.403 -11.407 -20.693 1.00 92.44 217 SER A C 1
ATOM 1687 O O . SER A 1 217 ? 6.895 -12.530 -20.578 1.00 92.44 217 SER A O 1
ATOM 1689 N N . ASP A 1 218 ? 6.627 -10.455 -19.783 1.00 91.94 218 ASP A N 1
ATOM 1690 C CA . ASP A 1 218 ? 7.303 -10.723 -18.508 1.00 91.94 218 ASP A CA 1
ATOM 1691 C C . ASP A 1 218 ? 6.273 -11.056 -17.414 1.00 91.94 218 ASP A C 1
ATOM 1693 O O . ASP A 1 218 ? 5.484 -10.184 -17.046 1.00 91.94 218 ASP A O 1
ATOM 1697 N N . PRO A 1 219 ? 6.269 -12.280 -16.854 1.00 91.69 219 PRO A N 1
ATOM 1698 C CA . PRO A 1 219 ? 5.345 -12.661 -15.789 1.00 91.69 219 PRO A CA 1
ATOM 1699 C C . PRO A 1 219 ? 5.688 -12.036 -14.425 1.00 91.69 219 PRO A C 1
ATOM 1701 O O . PRO A 1 219 ? 4.973 -12.269 -13.447 1.00 91.69 219 PRO A O 1
ATOM 1704 N N . ALA A 1 220 ? 6.793 -11.290 -14.313 1.00 88.88 220 ALA A N 1
ATOM 1705 C CA . ALA A 1 220 ? 7.202 -10.665 -13.062 1.00 88.88 220 ALA A CA 1
ATOM 1706 C C . ALA A 1 220 ? 6.101 -9.756 -12.477 1.00 88.88 220 ALA A C 1
ATOM 1708 O O . ALA A 1 220 ? 5.405 -9.040 -13.193 1.00 88.88 220 ALA A O 1
ATOM 1709 N N . TYR A 1 221 ? 5.979 -9.758 -11.145 1.00 87.25 221 TYR A N 1
ATOM 1710 C CA . TYR A 1 221 ? 5.010 -8.972 -10.361 1.00 87.25 221 TYR A CA 1
ATOM 1711 C C . TYR A 1 221 ? 3.525 -9.360 -10.501 1.00 87.25 221 TYR A C 1
ATOM 1713 O O . TYR A 1 221 ? 2.682 -8.743 -9.845 1.00 87.25 221 TYR A O 1
ATOM 1721 N N . LEU A 1 222 ? 3.185 -10.390 -11.281 1.00 93.31 222 LEU A N 1
ATOM 1722 C CA . LEU A 1 222 ? 1.828 -10.940 -11.301 1.00 93.31 222 LEU A CA 1
ATOM 1723 C C . LEU A 1 222 ? 1.581 -11.865 -10.110 1.00 93.31 222 LEU A C 1
ATOM 1725 O O . LEU A 1 222 ? 2.438 -12.665 -9.739 1.00 93.31 222 LEU A O 1
ATOM 1729 N N . THR A 1 223 ? 0.387 -11.772 -9.521 1.00 94.25 223 THR A N 1
ATOM 1730 C CA . THR A 1 223 ? -0.006 -12.647 -8.402 1.00 94.25 223 THR A CA 1
ATOM 1731 C C . THR A 1 223 ? -0.535 -13.990 -8.909 1.00 94.25 223 THR A C 1
ATOM 1733 O O . THR A 1 223 ? -0.119 -15.045 -8.434 1.00 94.25 223 THR A O 1
ATOM 1736 N N . TYR A 1 224 ? -1.427 -13.948 -9.902 1.00 95.62 224 TYR A N 1
ATOM 1737 C CA . TYR A 1 224 ? -2.006 -15.110 -10.572 1.00 95.62 224 TYR A CA 1
ATOM 1738 C C . TYR A 1 224 ? -1.814 -14.963 -12.080 1.00 95.62 224 TYR A C 1
ATOM 1740 O O . TYR A 1 224 ? -2.573 -14.282 -12.763 1.00 95.62 224 TYR A O 1
ATOM 1748 N N . LEU A 1 225 ? -0.770 -15.585 -12.608 1.00 95.44 225 LEU A N 1
ATOM 1749 C CA . LEU A 1 225 ? -0.513 -15.598 -14.045 1.00 95.44 225 LEU A CA 1
ATOM 1750 C C . LEU A 1 225 ? -1.265 -16.751 -14.723 1.00 95.44 225 LEU A C 1
ATOM 1752 O O . LEU A 1 225 ? -1.464 -17.799 -14.113 1.00 95.44 225 LEU A O 1
ATOM 1756 N N . VAL A 1 226 ? -1.643 -16.569 -15.984 1.00 97.00 226 VAL A N 1
ATOM 1757 C CA . VAL A 1 226 ? -2.231 -17.597 -16.848 1.00 97.00 226 VAL A CA 1
ATOM 1758 C C . VAL A 1 226 ? -1.438 -17.611 -18.159 1.00 97.00 226 VAL A C 1
ATOM 1760 O O . VAL A 1 226 ? -1.565 -16.662 -18.930 1.00 97.00 226 VAL A O 1
ATOM 1763 N N . PRO A 1 227 ? -0.602 -18.632 -18.423 1.00 97.00 227 PRO A N 1
ATOM 1764 C CA . PRO A 1 227 ? 0.205 -18.677 -19.637 1.00 97.00 227 PRO A CA 1
ATOM 1765 C C . PRO A 1 227 ? -0.678 -19.057 -20.827 1.00 97.00 227 PRO A C 1
ATOM 1767 O O . PRO A 1 227 ? -1.118 -20.201 -20.923 1.00 97.00 227 PRO A O 1
ATOM 1770 N N . ALA A 1 228 ? -0.995 -18.104 -21.696 1.00 96.38 228 ALA A N 1
ATOM 1771 C CA . ALA A 1 228 ? -1.965 -18.299 -22.768 1.00 96.38 228 ALA A CA 1
ATOM 1772 C C . ALA A 1 228 ? -1.820 -17.237 -23.863 1.00 96.38 228 ALA A C 1
ATOM 1774 O O . ALA A 1 228 ? -1.301 -16.151 -23.625 1.00 96.38 228 ALA A O 1
ATOM 1775 N N . ASN A 1 229 ? -2.336 -17.563 -25.047 1.00 95.31 229 ASN A N 1
ATOM 1776 C CA . ASN A 1 229 ? -2.482 -16.647 -26.176 1.00 95.31 229 ASN A CA 1
ATOM 1777 C C . ASN A 1 229 ? -3.441 -15.485 -25.853 1.00 95.31 229 ASN A C 1
ATOM 1779 O O . ASN A 1 229 ? -4.620 -15.733 -25.577 1.00 95.31 229 ASN A O 1
ATOM 1783 N N . ASP A 1 230 ? -2.981 -14.240 -25.948 1.00 92.69 230 ASP A N 1
ATOM 1784 C CA . ASP A 1 230 ? -3.785 -13.023 -25.750 1.00 92.69 230 ASP A CA 1
ATOM 1785 C C . ASP A 1 230 ? -4.055 -12.224 -27.043 1.00 92.69 230 ASP A C 1
ATOM 1787 O O . ASP A 1 230 ? -4.763 -11.216 -27.006 1.00 92.69 230 ASP A O 1
ATOM 1791 N N . ASP A 1 231 ? -3.567 -12.690 -28.196 1.00 90.00 231 ASP A N 1
ATOM 1792 C CA . ASP A 1 231 ? -3.716 -12.001 -29.486 1.00 90.00 231 ASP A CA 1
ATOM 1793 C C . ASP A 1 231 ? -4.933 -12.469 -30.282 1.00 90.00 231 ASP A C 1
ATOM 1795 O O . ASP A 1 231 ? -5.602 -11.705 -30.980 1.00 90.00 231 ASP A O 1
ATOM 1799 N N . THR A 1 232 ? -5.188 -13.775 -30.257 1.00 92.25 232 THR A N 1
ATOM 1800 C CA . THR A 1 232 ? -6.158 -14.387 -31.166 1.00 92.25 232 THR A CA 1
ATOM 1801 C C . THR A 1 232 ? -7.588 -14.196 -30.645 1.00 92.25 232 THR A C 1
ATOM 1803 O O . THR A 1 232 ? -7.856 -14.627 -29.522 1.00 92.25 232 THR A O 1
ATOM 1806 N N . PRO A 1 233 ? -8.546 -13.683 -31.451 1.00 92.12 233 PRO A N 1
ATOM 1807 C CA . PRO A 1 233 ? -9.919 -13.425 -30.998 1.00 92.12 233 PRO A CA 1
ATOM 1808 C C . PRO A 1 233 ? -10.618 -14.635 -30.365 1.00 92.12 233 PRO A C 1
ATOM 1810 O O . PRO A 1 233 ? -11.321 -14.502 -29.372 1.00 92.12 233 PRO A O 1
ATOM 1813 N N . GLN A 1 234 ? -10.387 -15.846 -30.891 1.00 94.44 234 GLN A N 1
ATOM 1814 C CA . GLN A 1 234 ? -10.963 -17.068 -30.312 1.00 94.44 234 GLN A CA 1
ATOM 1815 C C . GLN A 1 234 ? -10.427 -17.364 -28.902 1.00 94.44 234 GLN A C 1
ATOM 1817 O O . GLN A 1 234 ? -11.156 -17.888 -28.059 1.00 94.44 234 GLN A O 1
ATOM 1822 N N . SER A 1 235 ? -9.156 -17.039 -28.650 1.00 95.50 235 SER A N 1
ATOM 1823 C CA . SER A 1 235 ? -8.520 -17.247 -27.349 1.00 95.50 235 SER A CA 1
ATOM 1824 C C . SER A 1 235 ? -9.022 -16.216 -26.344 1.00 95.50 235 SER A C 1
ATOM 1826 O O . SER A 1 235 ? -9.434 -16.565 -25.238 1.00 95.50 235 SER A O 1
ATOM 1828 N N . THR A 1 236 ? -9.064 -14.946 -26.750 1.00 94.62 236 THR A N 1
ATOM 1829 C CA . THR A 1 236 ? -9.509 -13.846 -25.891 1.00 94.62 236 THR A CA 1
ATOM 1830 C C . THR A 1 236 ? -10.990 -13.964 -25.538 1.00 94.62 236 THR A C 1
ATOM 1832 O O . THR A 1 236 ? -11.345 -13.801 -24.371 1.00 94.62 236 THR A O 1
ATOM 1835 N N . GLU A 1 237 ? -11.846 -14.356 -26.486 1.00 95.38 237 GLU A N 1
ATOM 1836 C CA . GLU A 1 237 ? -13.263 -14.644 -26.236 1.00 95.38 237 GLU A CA 1
ATOM 1837 C C . GLU A 1 237 ? -13.440 -15.800 -25.240 1.00 95.38 237 GLU A C 1
ATOM 1839 O O . GLU A 1 237 ? -14.236 -15.703 -24.300 1.00 95.38 237 GLU A O 1
ATOM 1844 N N . TYR A 1 238 ? -12.663 -16.880 -25.390 1.00 96.69 238 TYR A N 1
ATOM 1845 C CA . TYR A 1 238 ? -12.682 -17.999 -24.448 1.00 96.69 238 TYR A CA 1
ATOM 1846 C C . TYR A 1 238 ? -12.272 -17.557 -23.037 1.00 96.69 238 TYR A C 1
ATOM 1848 O O . TYR A 1 238 ? -12.974 -17.864 -22.070 1.00 96.69 238 TYR A O 1
ATOM 1856 N N . LEU A 1 239 ? -11.166 -16.820 -22.908 1.00 96.50 239 LEU A N 1
ATOM 1857 C CA . LEU A 1 239 ? -10.662 -16.335 -21.621 1.00 96.50 239 LEU A CA 1
ATOM 1858 C C . LEU A 1 239 ? -11.670 -15.393 -20.952 1.00 96.50 239 LEU A C 1
ATOM 1860 O O . LEU A 1 239 ? -11.989 -15.573 -19.777 1.00 96.50 239 LEU A O 1
ATOM 1864 N N . LEU A 1 240 ? -12.245 -14.449 -21.703 1.00 96.19 240 LEU A N 1
ATOM 1865 C CA . LEU A 1 240 ? -13.288 -13.551 -21.202 1.00 96.19 240 LEU A CA 1
ATOM 1866 C C . LEU A 1 240 ? -14.535 -14.311 -20.754 1.00 96.19 240 LEU A C 1
ATOM 1868 O O . LEU A 1 240 ? -15.081 -14.013 -19.692 1.00 96.19 240 LEU A O 1
ATOM 1872 N N . ARG A 1 241 ? -14.974 -15.323 -21.512 1.00 96.62 241 ARG A N 1
ATOM 1873 C CA . ARG A 1 241 ? -16.088 -16.196 -21.113 1.00 96.62 241 ARG A CA 1
ATOM 1874 C C . ARG A 1 241 ? -15.808 -16.877 -19.773 1.00 96.62 241 ARG A C 1
ATOM 1876 O O . ARG A 1 241 ? -16.687 -16.879 -18.914 1.00 96.62 241 ARG A O 1
ATOM 1883 N N . MET A 1 242 ? -14.602 -17.410 -19.578 1.00 96.88 242 MET A N 1
ATOM 1884 C CA . MET A 1 242 ? -14.204 -18.048 -18.319 1.00 96.88 242 MET A CA 1
ATOM 1885 C C . MET A 1 242 ? -14.160 -17.057 -17.154 1.00 96.88 242 MET A C 1
ATOM 1887 O O . MET A 1 242 ? -14.729 -17.338 -16.100 1.00 96.88 242 MET A O 1
ATOM 1891 N N . PHE A 1 243 ? -13.565 -15.875 -17.337 1.00 96.94 243 PHE A N 1
ATOM 1892 C CA . PHE A 1 243 ? -13.539 -14.856 -16.286 1.00 96.94 243 PHE A CA 1
ATOM 1893 C C . PHE A 1 243 ? -14.941 -14.359 -15.914 1.00 96.94 243 PHE A C 1
ATOM 1895 O O . PHE A 1 243 ? -15.232 -14.217 -14.726 1.00 96.94 243 PHE A O 1
ATOM 1902 N N . LYS A 1 244 ? -15.836 -14.156 -16.891 1.00 96.94 244 LYS A N 1
ATOM 1903 C CA . LYS A 1 244 ? -17.242 -13.804 -16.624 1.00 96.94 244 LYS A CA 1
ATOM 1904 C C . LYS A 1 244 ? -17.947 -14.867 -15.791 1.00 96.94 244 LYS A C 1
ATOM 1906 O O . LYS A 1 244 ? -18.633 -14.534 -14.828 1.00 96.94 244 LYS A O 1
ATOM 1911 N N . GLU A 1 245 ? -17.767 -16.133 -16.153 1.00 96.69 245 GLU A N 1
ATOM 1912 C CA . GLU A 1 245 ? -18.350 -17.257 -15.423 1.00 96.69 245 GLU A CA 1
ATOM 1913 C C . GLU A 1 245 ? -17.829 -17.318 -13.982 1.00 96.69 245 GLU A C 1
ATOM 1915 O O . GLU A 1 245 ? -18.607 -17.525 -13.052 1.00 96.69 245 GLU A O 1
ATOM 1920 N N . ALA A 1 246 ? -16.539 -17.044 -13.770 1.00 96.94 246 ALA A N 1
ATOM 1921 C CA . ALA A 1 246 ? -15.974 -16.991 -12.428 1.00 96.94 246 ALA A CA 1
ATOM 1922 C C . ALA A 1 246 ? -16.579 -15.880 -11.562 1.00 96.94 246 ALA A C 1
ATOM 1924 O O . ALA A 1 246 ? -16.928 -16.119 -10.404 1.00 96.94 246 ALA A O 1
ATOM 1925 N N . VAL A 1 247 ? -16.760 -14.681 -12.126 1.00 97.25 247 VAL A N 1
ATOM 1926 C CA . VAL A 1 247 ? -17.426 -13.574 -11.426 1.00 97.25 247 VAL A CA 1
ATOM 1927 C C . VAL A 1 247 ? -18.876 -13.934 -11.093 1.00 97.25 247 VAL A C 1
ATOM 1929 O O . VAL A 1 247 ? -19.292 -13.740 -9.954 1.00 97.25 247 VAL A O 1
ATOM 1932 N N . ARG A 1 248 ? -19.630 -14.508 -12.040 1.00 96.56 248 ARG A N 1
ATOM 1933 C CA . ARG A 1 248 ? -21.032 -14.907 -11.818 1.00 96.56 248 ARG A CA 1
ATOM 1934 C C . ARG A 1 248 ? -21.178 -15.934 -10.699 1.00 96.56 248 ARG A C 1
ATOM 1936 O O . ARG A 1 248 ? -21.947 -15.693 -9.775 1.00 96.56 248 ARG A O 1
ATOM 1943 N N . ARG A 1 249 ? -20.383 -17.012 -10.715 1.00 95.62 249 ARG A N 1
ATOM 1944 C CA . ARG A 1 249 ? -20.408 -18.030 -9.647 1.00 95.62 249 ARG A CA 1
ATOM 1945 C C . ARG A 1 249 ? -20.134 -17.428 -8.273 1.00 95.62 249 ARG A C 1
ATOM 1947 O O . ARG A 1 249 ? -20.840 -17.734 -7.320 1.00 95.62 249 ARG A O 1
ATOM 1954 N N . GLY A 1 250 ? -19.155 -16.527 -8.176 1.00 94.62 250 GLY A N 1
ATOM 1955 C CA . GLY A 1 250 ? -18.887 -15.816 -6.928 1.00 94.62 250 GLY A CA 1
ATOM 1956 C C . GLY A 1 250 ? -20.063 -14.939 -6.480 1.00 94.62 250 GLY A C 1
ATOM 1957 O O . GLY A 1 250 ? -20.444 -14.970 -5.311 1.00 94.62 250 GLY A O 1
ATOM 1958 N N . GLN A 1 251 ? -20.678 -14.185 -7.395 1.00 94.25 251 GLN A N 1
ATOM 1959 C CA . GLN A 1 251 ? -21.852 -13.357 -7.088 1.00 94.25 251 GLN A CA 1
ATOM 1960 C C . GLN A 1 251 ? -23.056 -14.181 -6.630 1.00 94.25 251 GLN A C 1
ATOM 1962 O O . GLN A 1 251 ? -23.785 -13.735 -5.743 1.00 94.25 251 GLN A O 1
ATOM 1967 N N . ASP A 1 252 ? -23.279 -15.350 -7.221 1.00 94.38 252 ASP A N 1
ATOM 1968 C CA . ASP A 1 252 ? -24.408 -16.207 -6.873 1.00 94.38 252 ASP A CA 1
ATOM 1969 C C . ASP A 1 252 ? -24.230 -16.830 -5.482 1.00 94.38 252 ASP A C 1
ATOM 1971 O O . ASP A 1 252 ? -25.139 -16.719 -4.659 1.00 94.38 252 ASP A O 1
ATOM 1975 N N . GLU A 1 253 ? -23.032 -17.324 -5.148 1.00 91.00 253 GLU A N 1
ATOM 1976 C CA . GLU A 1 253 ? -22.699 -17.774 -3.784 1.00 91.00 253 GLU A CA 1
ATOM 1977 C C . GLU A 1 253 ? -22.861 -16.650 -2.747 1.00 91.00 253 GLU A C 1
ATOM 1979 O O . GLU A 1 253 ? -23.377 -16.856 -1.647 1.00 91.00 253 GLU A O 1
ATOM 1984 N N . ARG A 1 254 ? -22.494 -15.412 -3.104 1.00 90.62 254 ARG A N 1
ATOM 1985 C CA . ARG A 1 254 ? -22.709 -14.252 -2.228 1.00 90.62 254 ARG A CA 1
ATOM 1986 C C . ARG A 1 254 ? -24.189 -13.997 -1.958 1.00 90.62 254 ARG A C 1
ATOM 1988 O O . ARG A 1 254 ? -24.548 -13.675 -0.828 1.00 90.62 254 ARG A O 1
ATOM 1995 N N . LYS A 1 255 ? -25.044 -14.075 -2.984 1.00 90.69 255 LYS A N 1
ATOM 1996 C CA . LYS A 1 255 ? -26.492 -13.859 -2.824 1.00 90.69 255 LYS A CA 1
ATOM 1997 C C . LYS A 1 255 ? -27.089 -14.892 -1.871 1.00 90.69 255 LYS A C 1
ATOM 1999 O O . LYS A 1 255 ? -27.884 -14.501 -1.021 1.00 90.69 255 LYS A O 1
ATOM 2004 N N . LEU A 1 256 ? -26.667 -16.154 -1.980 1.00 88.25 256 LEU A N 1
ATOM 2005 C CA . LEU A 1 256 ? -27.073 -17.227 -1.067 1.00 88.25 256 LEU A CA 1
ATOM 2006 C C . LEU A 1 256 ? -26.652 -16.906 0.377 1.00 88.25 256 LEU A C 1
ATOM 2008 O O . LEU A 1 256 ? -27.499 -16.842 1.263 1.00 88.25 256 LEU A O 1
ATOM 2012 N N . ALA A 1 257 ? -25.381 -16.554 0.600 1.00 82.75 257 ALA A N 1
ATOM 2013 C CA . ALA A 1 257 ? -24.877 -16.223 1.937 1.00 82.75 257 ALA A CA 1
ATOM 2014 C C . ALA A 1 257 ? -25.571 -15.002 2.582 1.00 82.75 257 ALA A C 1
ATOM 2016 O O . ALA A 1 257 ? -25.786 -14.964 3.793 1.00 82.75 257 ALA A O 1
ATOM 2017 N N . VAL A 1 258 ? -25.925 -13.982 1.789 1.00 80.88 258 VAL A N 1
ATOM 2018 C CA . VAL A 1 258 ? -26.642 -12.792 2.286 1.00 80.88 258 VAL A CA 1
ATOM 2019 C C . VAL A 1 258 ? -28.088 -13.124 2.668 1.00 80.88 258 VAL A C 1
ATOM 2021 O O . VAL A 1 258 ? -28.592 -12.571 3.648 1.00 80.88 258 VAL A O 1
ATOM 2024 N N . GLN A 1 259 ? -28.753 -14.023 1.935 1.00 74.75 259 GLN A N 1
ATOM 2025 C CA . GLN A 1 259 ? -30.095 -14.494 2.291 1.00 74.75 259 GLN A CA 1
ATOM 2026 C C . GLN A 1 259 ? -30.083 -15.224 3.640 1.00 74.75 259 GLN A C 1
ATOM 2028 O O . GLN A 1 259 ? -30.918 -14.911 4.487 1.00 74.75 259 GLN A O 1
ATOM 2033 N N . ASP A 1 260 ? -29.084 -16.074 3.886 1.00 68.81 260 ASP A N 1
ATOM 2034 C CA . ASP A 1 260 ? -28.936 -16.803 5.154 1.00 68.81 260 ASP A CA 1
ATOM 2035 C C . ASP A 1 260 ? -28.640 -15.873 6.350 1.00 68.81 260 ASP A C 1
ATOM 2037 O O . ASP A 1 260 ? -29.157 -16.072 7.453 1.00 68.81 260 ASP A O 1
ATOM 2041 N N . ALA A 1 261 ? -27.849 -14.813 6.145 1.00 63.03 261 ALA A N 1
ATOM 2042 C CA . ALA A 1 261 ? -27.480 -13.865 7.204 1.00 63.03 261 ALA A CA 1
ATOM 2043 C C . ALA A 1 261 ? -28.604 -12.875 7.578 1.00 63.03 261 ALA A C 1
ATOM 2045 O O . ALA A 1 261 ? -28.697 -12.429 8.725 1.00 63.03 261 ALA A O 1
ATOM 2046 N N . THR A 1 262 ? -29.474 -12.521 6.626 1.00 54.47 262 THR A N 1
ATOM 2047 C CA . THR A 1 262 ? -30.539 -11.519 6.838 1.00 54.47 262 THR A CA 1
ATOM 2048 C C . THR A 1 262 ? -31.641 -12.026 7.783 1.00 54.47 262 THR A C 1
ATOM 2050 O O . THR A 1 262 ? -32.337 -11.226 8.403 1.00 54.47 262 THR A O 1
ATOM 2053 N N . SER A 1 263 ? -31.756 -13.342 7.990 1.00 48.69 263 SER A N 1
ATOM 2054 C CA . SER A 1 263 ? -32.686 -13.947 8.955 1.00 48.69 263 SER A CA 1
ATOM 2055 C C . SER A 1 263 ? -32.317 -13.765 10.439 1.00 48.69 263 SER A C 1
ATOM 2057 O O . SER A 1 263 ? -33.148 -14.081 11.288 1.00 48.69 263 SER A O 1
ATOM 2059 N N . SER A 1 264 ? -31.116 -13.275 10.786 1.00 42.78 264 SER A N 1
ATOM 2060 C CA . SER A 1 264 ? -30.580 -13.400 12.159 1.00 42.78 264 SER A CA 1
ATOM 2061 C C . SER A 1 264 ? -30.293 -12.119 12.956 1.00 42.78 264 SER A C 1
ATOM 2063 O O . SER A 1 264 ? -29.914 -12.231 14.119 1.00 42.78 264 SER A O 1
ATOM 2065 N N . SER A 1 265 ? -30.469 -10.903 12.428 1.00 38.28 265 SER A N 1
ATOM 2066 C CA . SER A 1 265 ? -30.065 -9.709 13.197 1.00 38.28 265 SER A CA 1
ATOM 2067 C C . SER A 1 265 ? -30.811 -8.430 12.818 1.00 38.28 265 SER A C 1
ATOM 2069 O O . SER A 1 265 ? -30.514 -7.806 11.800 1.00 38.28 265 SER A O 1
ATOM 2071 N N . SER A 1 266 ? -31.720 -7.989 13.690 1.00 29.81 266 SER A N 1
ATOM 2072 C CA . SER A 1 266 ? -32.286 -6.638 13.672 1.00 29.81 266 SER A CA 1
ATOM 2073 C C . SER A 1 266 ? -32.341 -6.065 15.092 1.00 29.81 266 SER A C 1
ATOM 2075 O O . SER A 1 266 ? -33.276 -6.338 15.841 1.00 29.81 266 SER A O 1
ATOM 2077 N N . SER A 1 267 ? -31.356 -5.246 15.457 1.00 36.84 267 SER A N 1
ATOM 2078 C CA . SER A 1 267 ? -31.431 -4.337 16.607 1.00 36.84 267 SER A CA 1
ATOM 2079 C C . SER A 1 267 ? -30.744 -3.022 16.240 1.00 36.84 267 SER A C 1
ATOM 2081 O O . SER A 1 267 ? -29.582 -3.006 15.839 1.00 36.84 267 SER A O 1
ATOM 2083 N N . ALA A 1 268 ? -31.512 -1.935 16.303 1.00 39.12 268 ALA A N 1
ATOM 2084 C CA . ALA A 1 268 ? -31.130 -0.607 15.847 1.00 39.12 268 ALA A CA 1
ATOM 2085 C C . ALA A 1 268 ? -30.205 0.084 16.861 1.00 39.12 268 ALA A C 1
ATOM 2087 O O . ALA A 1 268 ? -30.577 0.263 18.017 1.00 39.12 268 ALA A O 1
ATOM 2088 N N . VAL A 1 269 ? -29.016 0.487 16.410 1.00 44.59 269 VAL A N 1
ATOM 2089 C CA . VAL A 1 269 ? -28.089 1.344 17.162 1.00 44.59 269 VAL A CA 1
ATOM 2090 C C . VAL A 1 269 ? -28.406 2.801 16.826 1.00 44.59 269 VAL A C 1
ATOM 2092 O O . VAL A 1 269 ? -28.576 3.145 15.656 1.00 44.59 269 VAL A O 1
ATOM 2095 N N . SER A 1 270 ? -28.520 3.648 17.851 1.00 41.91 270 SER A N 1
ATOM 2096 C CA . SER A 1 270 ? -28.759 5.086 17.713 1.00 41.91 270 SER A CA 1
ATOM 2097 C C . SER A 1 270 ? -27.589 5.766 17.001 1.00 41.91 270 SER A C 1
ATOM 2099 O O . SER A 1 270 ? -26.443 5.708 17.444 1.00 41.91 270 SER A O 1
ATOM 2101 N N . ASP A 1 271 ? -27.909 6.399 15.880 1.00 42.78 271 ASP A N 1
ATOM 2102 C CA . ASP A 1 271 ? -26.982 6.926 14.885 1.00 42.78 271 ASP A CA 1
ATOM 2103 C C . ASP A 1 271 ? -26.521 8.340 15.282 1.00 42.78 271 ASP A C 1
ATOM 2105 O O . ASP A 1 271 ? -27.183 9.334 14.979 1.00 42.78 271 ASP A O 1
ATOM 2109 N N . THR A 1 272 ? -25.404 8.459 16.002 1.00 53.97 272 THR A N 1
ATOM 2110 C CA . THR A 1 272 ? -24.785 9.764 16.292 1.00 53.97 272 THR A CA 1
ATOM 2111 C C . THR A 1 272 ? -23.912 10.212 15.122 1.00 53.97 272 THR A C 1
ATOM 2113 O O . THR A 1 272 ? -22.684 10.222 15.205 1.00 53.97 272 THR A O 1
ATOM 2116 N N . ARG A 1 273 ? -24.553 10.579 14.006 1.00 63.75 273 ARG A N 1
ATOM 2117 C CA . ARG A 1 273 ? -23.870 11.170 12.845 1.00 63.75 273 ARG A CA 1
ATOM 2118 C C . ARG A 1 273 ? -23.431 12.592 13.175 1.00 63.75 273 ARG A C 1
ATOM 2120 O O . ARG A 1 273 ? -24.276 13.445 13.448 1.00 63.75 273 ARG A O 1
ATOM 2127 N N . ARG A 1 274 ? -22.123 12.855 13.133 1.00 78.81 274 ARG A N 1
ATOM 2128 C CA . ARG A 1 274 ? -21.566 14.214 13.249 1.00 78.81 274 ARG A CA 1
ATOM 2129 C C . ARG A 1 274 ? -21.337 14.822 11.868 1.00 78.81 274 ARG A C 1
ATOM 2131 O O . ARG A 1 274 ? -21.060 14.109 10.903 1.00 78.81 274 ARG A O 1
ATOM 2138 N N . GLU A 1 275 ? -21.443 16.143 11.767 1.00 79.62 275 GLU A N 1
ATOM 2139 C CA . GLU A 1 275 ? -21.171 16.855 10.519 1.00 79.62 275 GLU A CA 1
ATOM 2140 C C . GLU A 1 275 ? -19.656 16.899 10.258 1.00 79.62 275 GLU A C 1
ATOM 2142 O O . GLU A 1 275 ? -18.891 17.462 11.037 1.00 79.62 275 GLU A O 1
ATOM 2147 N N . LEU A 1 276 ? -19.212 16.270 9.165 1.00 84.19 276 LEU A N 1
ATOM 2148 C CA . LEU A 1 276 ? -17.797 16.204 8.793 1.00 84.19 276 LEU A CA 1
ATOM 2149 C C . LEU A 1 276 ? -17.412 17.388 7.897 1.00 84.19 276 LEU A C 1
ATOM 2151 O O . LEU A 1 276 ? -17.973 17.574 6.814 1.00 84.19 276 LEU A O 1
ATOM 2155 N N . TRP A 1 277 ? -16.403 18.154 8.315 1.00 81.00 277 TRP A N 1
ATOM 2156 C CA . TRP A 1 277 ? -15.921 19.318 7.572 1.00 81.00 277 TRP A CA 1
ATOM 2157 C C . TRP A 1 277 ? -15.368 18.944 6.189 1.00 81.00 277 TRP A C 1
ATOM 2159 O O . TRP A 1 277 ? -14.479 18.107 6.083 1.00 81.00 277 TRP A O 1
ATOM 2169 N N . ARG A 1 278 ? -15.858 19.607 5.127 1.00 76.62 278 ARG A N 1
ATOM 2170 C CA . ARG A 1 278 ? -15.413 19.425 3.723 1.00 76.62 278 ARG A CA 1
ATOM 2171 C C . ARG A 1 278 ? -15.384 17.962 3.250 1.00 76.62 278 ARG A C 1
ATOM 2173 O O . ARG A 1 278 ? -14.519 17.581 2.459 1.00 76.62 278 ARG A O 1
ATOM 2180 N N . LYS A 1 279 ? -16.354 17.156 3.686 1.00 80.81 279 LYS A N 1
ATOM 2181 C CA . LYS A 1 279 ? -16.514 15.782 3.204 1.00 80.81 279 LYS A CA 1
ATOM 2182 C C . LYS A 1 279 ? -16.645 15.755 1.664 1.00 80.81 279 LYS A C 1
ATOM 2184 O O . LYS A 1 279 ? -17.417 16.537 1.116 1.00 80.81 279 LYS A O 1
ATOM 2189 N N . PRO A 1 280 ? -15.935 14.858 0.951 1.00 71.12 280 PRO A N 1
ATOM 2190 C CA . PRO A 1 280 ? -16.103 14.707 -0.493 1.00 71.12 280 PRO A CA 1
ATOM 2191 C C . PRO A 1 280 ? -17.511 14.202 -0.857 1.00 71.12 280 PRO A C 1
ATOM 2193 O O . PRO A 1 280 ? -17.899 13.115 -0.426 1.00 71.12 280 PRO A O 1
ATOM 2196 N N . ASP A 1 281 ? -18.230 14.929 -1.718 1.00 74.44 281 ASP A N 1
ATOM 2197 C CA . ASP A 1 281 ? -19.594 14.601 -2.191 1.00 74.44 281 ASP A CA 1
ATOM 2198 C C . ASP A 1 281 ? -19.641 13.469 -3.238 1.00 74.44 281 ASP A C 1
ATOM 2200 O O . ASP A 1 281 ? -20.459 13.460 -4.157 1.00 74.44 281 ASP A O 1
ATOM 2204 N N . SER A 1 282 ? -18.735 12.495 -3.151 1.00 75.25 282 SER A N 1
ATOM 2205 C CA . SER A 1 282 ? -18.691 11.390 -4.112 1.00 75.25 282 SER A CA 1
ATOM 2206 C C . SER A 1 282 ? -19.457 10.164 -3.594 1.00 75.25 282 SER A C 1
ATOM 2208 O O . SER A 1 282 ? -19.243 9.769 -2.444 1.00 75.25 282 SER A O 1
ATOM 2210 N N . PRO A 1 283 ? -20.258 9.479 -4.434 1.00 73.38 283 PRO A N 1
ATOM 2211 C CA . PRO A 1 283 ? -20.998 8.278 -4.029 1.00 73.38 283 PRO A CA 1
ATOM 2212 C C . PRO A 1 283 ? -20.083 7.083 -3.709 1.00 73.38 283 PRO A C 1
ATOM 2214 O O . PRO A 1 283 ? -20.519 6.103 -3.112 1.00 73.38 283 PRO A O 1
ATOM 2217 N N . PHE A 1 284 ? -18.806 7.161 -4.095 1.00 69.19 284 PHE A N 1
ATOM 2218 C CA . PHE A 1 284 ? -17.809 6.108 -3.898 1.00 69.19 284 PHE A CA 1
ATOM 2219 C C . PHE A 1 284 ? -17.003 6.259 -2.597 1.00 69.19 284 PHE A C 1
ATOM 2221 O O . PHE A 1 284 ? -16.271 5.339 -2.225 1.00 69.19 284 PHE A O 1
ATOM 2228 N N . VAL A 1 285 ? -17.124 7.391 -1.893 1.00 74.38 285 VAL A N 1
ATOM 2229 C CA . VAL A 1 285 ? -16.457 7.629 -0.604 1.00 74.38 285 VAL A CA 1
ATOM 2230 C C . VAL A 1 285 ? -17.401 7.236 0.525 1.00 74.38 285 VAL A C 1
ATOM 2232 O O . VAL A 1 285 ? -18.347 7.952 0.852 1.00 74.38 285 VAL A O 1
ATOM 2235 N N . LYS A 1 286 ? -17.128 6.090 1.157 1.00 82.38 286 LYS A N 1
ATOM 2236 C CA . LYS A 1 286 ? -17.822 5.683 2.383 1.00 82.38 286 LYS A CA 1
ATOM 2237 C C . LYS A 1 286 ? -17.146 6.323 3.594 1.00 82.38 286 LYS A C 1
ATOM 2239 O O . LYS A 1 286 ? -15.930 6.223 3.747 1.00 82.38 286 LYS A O 1
ATOM 2244 N N . THR A 1 287 ? -17.941 6.941 4.463 1.00 88.00 287 THR A N 1
ATOM 2245 C CA . THR A 1 287 ? -17.462 7.468 5.746 1.00 88.00 287 THR A CA 1
ATOM 2246 C C . THR A 1 287 ? -17.053 6.305 6.658 1.00 88.00 287 THR A C 1
ATOM 2248 O O . THR A 1 287 ? -17.880 5.421 6.900 1.00 88.00 287 THR A O 1
ATOM 2251 N N . PRO A 1 288 ? -15.786 6.238 7.111 1.00 90.94 288 PRO A N 1
ATOM 2252 C CA . PRO A 1 288 ? -15.379 5.281 8.134 1.00 90.94 288 PRO A CA 1
ATOM 2253 C C . PRO A 1 288 ? -16.090 5.566 9.458 1.00 90.94 288 PRO A C 1
ATOM 2255 O O . PRO A 1 288 ? -16.410 6.710 9.749 1.00 90.94 288 PRO A O 1
ATOM 2258 N N . GLN A 1 289 ? -16.321 4.530 10.256 1.00 91.75 289 GLN A N 1
ATOM 2259 C CA . GLN A 1 289 ? -16.935 4.640 11.579 1.00 91.75 289 GLN A CA 1
ATOM 2260 C C . GLN A 1 289 ? -16.082 3.891 12.598 1.00 91.75 289 GLN A C 1
ATOM 2262 O O . GLN A 1 289 ? -15.348 2.966 12.232 1.00 91.75 289 GLN A O 1
ATOM 2267 N N . ALA A 1 290 ? -16.179 4.287 13.859 1.00 91.88 290 ALA A N 1
ATOM 2268 C CA . ALA A 1 290 ? -15.541 3.611 14.980 1.00 91.88 290 ALA A CA 1
ATOM 2269 C C . ALA A 1 290 ? -16.455 3.636 16.210 1.00 91.88 290 ALA A C 1
ATOM 2271 O O . ALA A 1 290 ? -17.289 4.531 16.359 1.00 91.88 290 ALA A O 1
ATOM 2272 N N . TRP A 1 291 ? -16.318 2.624 17.065 1.00 93.06 291 TRP A N 1
ATOM 2273 C CA . TRP A 1 291 ? -17.046 2.544 18.327 1.00 93.06 291 TRP A CA 1
ATOM 2274 C C . TRP A 1 291 ? -16.475 3.537 19.333 1.00 93.06 291 TRP A C 1
ATOM 2276 O O . TRP A 1 291 ? -15.264 3.737 19.388 1.00 93.06 291 TRP A O 1
ATOM 2286 N N . VAL A 1 292 ? -17.364 4.132 20.120 1.00 91.62 292 VAL A N 1
ATOM 2287 C CA . VAL A 1 292 ? -17.017 4.936 21.289 1.00 91.62 292 VAL A CA 1
ATOM 2288 C C . VAL A 1 292 ? -17.261 4.082 22.521 1.00 91.62 292 VAL A C 1
ATOM 2290 O O . VAL A 1 292 ? -18.395 3.642 22.733 1.00 91.62 292 VAL A O 1
ATOM 2293 N N . SER A 1 293 ? -16.217 3.844 23.307 1.00 91.00 293 SER A N 1
ATOM 2294 C CA . SER A 1 293 ? -16.294 3.106 24.567 1.00 91.00 293 SER A CA 1
ATOM 2295 C C . SER A 1 293 ? -16.113 4.023 25.779 1.00 91.00 293 SER A C 1
ATOM 2297 O O . SER A 1 293 ? -15.512 5.094 25.680 1.00 91.00 293 SER A O 1
ATOM 2299 N N . SER A 1 294 ? -16.668 3.613 26.920 1.00 88.94 294 SER A N 1
ATOM 2300 C CA . SER A 1 294 ? -16.370 4.220 28.229 1.00 88.94 294 SER A CA 1
ATOM 2301 C C . SER A 1 294 ? -15.113 3.579 28.824 1.00 88.94 294 SER A C 1
ATOM 2303 O O . SER A 1 294 ? -14.836 2.418 28.530 1.00 88.94 294 SER A O 1
ATOM 2305 N N . LEU A 1 295 ? -14.354 4.286 29.667 1.00 87.75 295 LEU A N 1
ATOM 2306 C CA . LEU A 1 295 ? -13.255 3.712 30.471 1.00 87.75 295 LEU A CA 1
ATOM 2307 C C . LEU A 1 295 ? -13.633 3.472 31.945 1.00 87.75 295 LEU A C 1
ATOM 2309 O O . LEU A 1 295 ? -12.786 3.035 32.722 1.00 87.75 295 LEU A O 1
ATOM 2313 N N . GLU A 1 296 ? -14.877 3.752 32.344 1.00 86.06 296 GLU A N 1
ATOM 2314 C CA . GLU A 1 296 ? -15.332 3.632 33.741 1.00 86.06 296 GLU A CA 1
ATOM 2315 C C . GLU A 1 296 ? -15.511 2.178 34.203 1.00 86.06 296 GLU A C 1
ATOM 2317 O O . GLU A 1 296 ? -15.356 1.869 35.384 1.00 86.06 296 GLU A O 1
ATOM 2322 N N . THR A 1 297 ? -15.836 1.283 33.271 1.00 87.25 297 THR A N 1
ATOM 2323 C CA . THR A 1 297 ? -16.027 -0.152 33.503 1.00 87.25 297 THR A CA 1
ATOM 2324 C C . THR A 1 297 ? -14.869 -0.951 32.903 1.00 87.25 297 THR A C 1
ATOM 2326 O O . THR A 1 297 ? -14.249 -0.535 31.930 1.00 87.25 297 THR A O 1
ATOM 2329 N N . ILE A 1 298 ? -14.546 -2.121 33.463 1.00 89.12 298 ILE A N 1
ATOM 2330 C CA . ILE A 1 298 ? -13.493 -2.997 32.905 1.00 89.12 298 ILE A CA 1
ATOM 2331 C C . ILE A 1 298 ? -13.956 -3.587 31.564 1.00 89.12 298 ILE A C 1
ATOM 2333 O O . ILE A 1 298 ? -13.209 -3.592 30.583 1.00 89.12 298 ILE A O 1
ATOM 2337 N N . GLU A 1 299 ? -15.209 -4.041 31.514 1.00 87.44 299 GLU A N 1
ATOM 2338 C CA . GLU A 1 299 ? -15.836 -4.575 30.305 1.00 87.44 299 GLU A CA 1
ATOM 2339 C C . GLU A 1 299 ? -16.029 -3.480 29.242 1.00 87.44 299 GLU A C 1
ATOM 2341 O O . GLU A 1 299 ? -16.204 -2.304 29.559 1.00 87.44 299 GLU A O 1
ATOM 2346 N N . ASP A 1 300 ? -15.968 -3.858 27.962 1.00 84.25 300 ASP A N 1
ATOM 2347 C CA . ASP A 1 300 ? -16.101 -2.915 26.846 1.00 84.25 300 ASP A CA 1
ATOM 2348 C C . ASP A 1 300 ? -17.569 -2.513 26.631 1.00 84.25 300 ASP A C 1
ATOM 2350 O O . ASP A 1 300 ? -18.315 -3.152 25.882 1.00 84.25 300 ASP A O 1
ATOM 2354 N N . GLU A 1 301 ? -17.996 -1.443 27.302 1.00 86.12 301 GLU A N 1
ATOM 2355 C CA . GLU A 1 301 ? -19.308 -0.839 27.086 1.00 86.12 301 GLU A CA 1
ATOM 2356 C C . GLU A 1 301 ? -19.283 0.132 25.897 1.00 86.12 301 GLU A C 1
ATOM 2358 O O . GLU A 1 301 ? -18.635 1.183 25.923 1.00 86.12 301 GLU A O 1
ATOM 2363 N N . LYS A 1 302 ? -20.027 -0.216 24.841 1.00 87.44 302 LYS A N 1
ATOM 2364 C CA . LYS A 1 302 ? -20.120 0.563 23.599 1.00 87.44 302 LYS A CA 1
ATOM 2365 C C . LYS A 1 302 ? -21.231 1.603 23.701 1.00 87.44 302 LYS A C 1
ATOM 2367 O O . LYS A 1 302 ? -22.401 1.288 23.500 1.00 87.44 302 LYS A O 1
ATOM 2372 N N . LEU A 1 303 ? -20.847 2.853 23.943 1.00 86.06 303 LEU A N 1
ATOM 2373 C CA . LEU A 1 303 ? -21.759 3.994 24.073 1.00 86.06 303 LEU A CA 1
ATOM 2374 C C . LEU A 1 303 ? -22.396 4.402 22.735 1.00 86.06 303 LEU A C 1
ATOM 2376 O O . LEU A 1 303 ? -23.509 4.922 22.703 1.00 86.06 303 LEU A O 1
ATOM 2380 N N . GLY A 1 304 ? -21.696 4.195 21.616 1.00 87.50 304 GLY A N 1
ATOM 2381 C CA . GLY A 1 304 ? -22.219 4.528 20.291 1.00 87.50 304 GLY A CA 1
ATOM 2382 C C . GLY A 1 304 ? -21.182 4.456 19.176 1.00 87.50 304 GLY A C 1
ATOM 2383 O O . GLY A 1 304 ? -20.077 3.948 19.362 1.00 87.50 304 GLY A O 1
ATOM 2384 N N . LEU A 1 305 ? -21.548 4.978 18.005 1.00 90.38 305 LEU A N 1
ATOM 2385 C CA . LEU A 1 305 ? -20.678 5.073 16.831 1.00 90.38 305 LEU A CA 1
ATOM 2386 C C . LEU A 1 305 ? -20.312 6.531 16.551 1.00 90.38 305 LEU A C 1
ATOM 2388 O O . LEU A 1 305 ? -21.146 7.427 16.668 1.00 90.38 305 LEU A O 1
ATOM 2392 N N . VAL A 1 306 ? -19.069 6.765 16.141 1.00 90.31 306 VAL A N 1
ATOM 2393 C CA . VAL A 1 306 ? -18.607 8.065 15.652 1.00 90.31 306 VAL A CA 1
ATOM 2394 C C . VAL A 1 306 ? -18.131 7.950 14.209 1.00 90.31 306 VAL A C 1
ATOM 2396 O O . VAL A 1 306 ? -17.385 7.038 13.844 1.00 90.31 306 VAL A O 1
ATOM 2399 N N . ASP A 1 307 ? -18.583 8.888 13.381 1.00 92.12 307 ASP A N 1
ATOM 2400 C CA . ASP A 1 307 ? -18.171 9.014 11.986 1.00 92.12 307 ASP A CA 1
ATOM 2401 C C . ASP A 1 307 ? -16.770 9.620 11.909 1.00 92.12 307 ASP A C 1
ATOM 2403 O O . ASP A 1 307 ? -16.545 10.695 12.440 1.00 92.12 307 ASP A O 1
ATOM 2407 N N . LEU A 1 308 ? -15.832 8.984 11.220 1.00 92.88 308 LEU A N 1
ATOM 2408 C CA . LEU A 1 308 ? -14.451 9.436 11.038 1.00 92.88 308 LEU A CA 1
ATOM 2409 C C . LEU A 1 308 ? -14.258 10.109 9.671 1.00 92.88 308 LEU A C 1
ATOM 2411 O O . LEU A 1 308 ? -14.873 9.710 8.677 1.00 92.88 308 LEU A O 1
ATOM 2415 N N . HIS A 1 309 ? -13.378 11.108 9.568 1.00 93.12 309 HIS A N 1
ATOM 2416 C CA . HIS A 1 309 ? -13.151 11.769 8.282 1.00 93.12 309 HIS A CA 1
ATOM 2417 C C . HIS A 1 309 ? -12.404 10.846 7.285 1.00 93.12 309 HIS A C 1
ATOM 2419 O O . HIS A 1 309 ? -11.287 10.394 7.574 1.00 93.12 309 HIS A O 1
ATOM 2425 N N . PRO A 1 310 ? -12.942 10.588 6.071 1.00 91.56 310 PRO A N 1
ATOM 2426 C CA . PRO A 1 310 ? -12.354 9.632 5.125 1.00 91.56 310 PRO A CA 1
ATOM 2427 C C . PRO A 1 310 ? -10.948 10.026 4.647 1.00 91.56 310 PRO A C 1
ATOM 2429 O O . PRO A 1 310 ? -10.103 9.159 4.463 1.00 91.56 310 PRO A O 1
ATOM 2432 N N . ASP A 1 311 ? -10.636 11.315 4.508 1.00 90.06 311 ASP A N 1
ATOM 2433 C CA . ASP A 1 311 ? -9.289 11.732 4.078 1.00 90.06 311 ASP A CA 1
ATOM 2434 C C . ASP A 1 311 ? -8.175 11.438 5.095 1.00 90.06 311 ASP A C 1
ATOM 2436 O O . ASP A 1 311 ? -7.003 11.399 4.720 1.00 90.06 311 ASP A O 1
ATOM 2440 N N . ILE A 1 312 ? -8.526 11.236 6.369 1.00 93.38 312 ILE A N 1
ATOM 2441 C CA . ILE A 1 312 ? -7.563 10.953 7.439 1.00 93.38 312 ILE A CA 1
ATOM 2442 C C . ILE A 1 312 ? -7.513 9.456 7.722 1.00 93.38 312 ILE A C 1
ATOM 2444 O O . ILE A 1 312 ? -6.423 8.895 7.777 1.00 93.38 312 ILE A O 1
ATOM 2448 N N . PHE A 1 313 ? -8.678 8.814 7.858 1.00 93.75 313 PHE A N 1
ATOM 2449 C CA . PHE A 1 313 ? -8.805 7.414 8.283 1.00 93.75 313 PHE A CA 1
ATOM 2450 C C . PHE A 1 313 ? -9.022 6.421 7.128 1.00 93.75 313 PHE A C 1
ATOM 2452 O O . PHE A 1 313 ? -9.133 5.214 7.346 1.00 93.75 313 PHE A O 1
ATOM 2459 N N . ARG A 1 314 ? -9.107 6.897 5.881 1.00 91.44 314 ARG A N 1
ATOM 2460 C CA . ARG A 1 314 ? -9.127 6.079 4.652 1.00 91.44 314 ARG A CA 1
ATOM 2461 C C . ARG A 1 314 ? -8.098 6.584 3.637 1.00 91.44 314 ARG A C 1
ATOM 2463 O O . ARG A 1 314 ? -8.302 6.486 2.427 1.00 91.44 314 ARG A O 1
ATOM 2470 N N . ALA A 1 315 ? -6.977 7.115 4.126 1.00 89.50 315 ALA A N 1
ATOM 2471 C CA . ALA A 1 315 ? -5.839 7.432 3.275 1.00 89.50 315 ALA A CA 1
ATOM 2472 C C . ALA A 1 315 ? -5.255 6.143 2.672 1.00 89.50 315 ALA A C 1
ATOM 2474 O O . ALA A 1 315 ? -5.293 5.074 3.278 1.00 89.50 315 ALA A O 1
ATOM 2475 N N . THR A 1 316 ? -4.688 6.217 1.468 1.00 85.69 316 THR A N 1
ATOM 2476 C CA . THR A 1 316 ? -4.060 5.039 0.859 1.00 85.69 316 THR A CA 1
ATOM 2477 C C . THR A 1 316 ? -2.869 4.574 1.711 1.00 85.69 316 THR A C 1
ATOM 2479 O O . THR A 1 316 ? -2.020 5.406 2.043 1.00 85.69 316 THR A O 1
ATOM 2482 N N . PRO A 1 317 ? -2.763 3.279 2.077 1.00 89.75 317 PRO A N 1
ATOM 2483 C CA . PRO A 1 317 ? -1.747 2.789 3.013 1.00 89.75 317 PRO A CA 1
ATOM 2484 C C . PRO A 1 317 ? -0.346 2.773 2.375 1.00 89.75 317 PRO A C 1
ATOM 2486 O O . PRO A 1 317 ? 0.152 1.759 1.891 1.00 89.75 317 PRO A O 1
ATOM 2489 N N . ARG A 1 318 ? 0.303 3.939 2.349 1.00 88.19 318 ARG A N 1
ATOM 2490 C CA . ARG A 1 318 ? 1.621 4.175 1.743 1.00 88.19 318 ARG A CA 1
ATOM 2491 C C . ARG A 1 318 ? 2.741 3.971 2.765 1.00 88.19 318 ARG A C 1
ATOM 2493 O O . ARG A 1 318 ? 3.240 4.924 3.368 1.00 88.19 318 ARG A O 1
ATOM 2500 N N . ILE A 1 319 ? 3.146 2.711 2.939 1.00 92.19 319 ILE A N 1
ATOM 2501 C CA . ILE A 1 319 ? 4.199 2.288 3.887 1.00 92.19 319 ILE A CA 1
ATOM 2502 C C . ILE A 1 319 ? 5.532 3.006 3.611 1.00 92.19 319 ILE A C 1
ATOM 2504 O O . ILE A 1 319 ? 6.280 3.327 4.532 1.00 92.19 319 ILE A O 1
ATOM 2508 N N . ASP A 1 320 ? 5.813 3.344 2.354 1.00 91.50 320 ASP A N 1
ATOM 2509 C CA . ASP A 1 320 ? 6.993 4.110 1.952 1.00 91.50 320 ASP A CA 1
ATOM 2510 C C . ASP A 1 320 ? 7.035 5.515 2.578 1.00 91.50 320 ASP A C 1
ATOM 2512 O O . ASP A 1 320 ? 8.087 5.975 3.030 1.00 91.50 320 ASP A O 1
ATOM 2516 N N . ILE A 1 321 ? 5.891 6.200 2.646 1.00 94.06 321 ILE A N 1
ATOM 2517 C CA . ILE A 1 321 ? 5.778 7.545 3.230 1.00 94.06 321 ILE A CA 1
ATOM 2518 C C . ILE A 1 321 ? 5.882 7.480 4.751 1.00 94.06 321 ILE A C 1
ATOM 2520 O O . ILE A 1 321 ? 6.534 8.332 5.366 1.00 94.06 321 ILE A O 1
ATOM 2524 N N . LEU A 1 322 ? 5.290 6.447 5.349 1.00 95.38 322 LEU A N 1
ATOM 2525 C CA . LEU A 1 322 ? 5.424 6.170 6.772 1.00 95.38 322 LEU A CA 1
ATOM 2526 C C . LEU A 1 322 ? 6.893 5.919 7.141 1.00 95.38 322 LEU A C 1
ATOM 2528 O O . LEU A 1 322 ? 7.430 6.590 8.019 1.00 95.38 322 LEU A O 1
ATOM 2532 N N . HIS A 1 323 ? 7.587 5.053 6.399 1.00 96.12 323 HIS A N 1
ATOM 2533 C CA . HIS A 1 323 ? 9.009 4.773 6.602 1.00 96.12 323 HIS A CA 1
ATOM 2534 C C . HIS A 1 323 ? 9.878 6.037 6.492 1.00 96.12 323 HIS A C 1
ATOM 2536 O O . HIS A 1 323 ? 10.780 6.248 7.305 1.00 96.12 323 HIS A O 1
ATOM 2542 N N . ARG A 1 324 ? 9.598 6.927 5.527 1.00 96.19 324 ARG A N 1
ATOM 2543 C CA . ARG A 1 324 ? 10.304 8.217 5.401 1.00 96.19 324 ARG A CA 1
ATOM 2544 C C . ARG A 1 324 ? 10.108 9.112 6.623 1.00 96.19 324 ARG A C 1
ATOM 2546 O O . ARG A 1 324 ? 11.064 9.756 7.046 1.00 96.19 324 ARG A O 1
ATOM 2553 N N . ASN A 1 325 ? 8.900 9.144 7.185 1.00 97.00 325 ASN A N 1
ATOM 2554 C CA . ASN A 1 325 ? 8.604 9.895 8.405 1.00 97.00 325 ASN A CA 1
ATOM 2555 C C . ASN A 1 325 ? 9.340 9.334 9.619 1.00 97.00 325 ASN A C 1
ATOM 2557 O O . ASN A 1 325 ? 9.979 10.099 10.337 1.00 97.00 325 ASN A O 1
ATOM 2561 N N . LEU A 1 326 ? 9.310 8.012 9.799 1.00 96.38 326 LEU A N 1
ATOM 2562 C CA . LEU A 1 326 ? 10.030 7.331 10.876 1.00 96.38 326 LEU A CA 1
ATOM 2563 C C . LEU A 1 326 ? 11.536 7.588 10.777 1.00 96.38 326 LEU A C 1
ATOM 2565 O O . LEU A 1 326 ? 12.151 8.057 11.730 1.00 96.38 326 LEU A O 1
ATOM 2569 N N . THR A 1 327 ? 12.113 7.387 9.590 1.00 95.81 327 THR A N 1
ATOM 2570 C CA . THR A 1 327 ? 13.538 7.643 9.340 1.00 95.81 327 THR A CA 1
ATOM 2571 C C . THR A 1 327 ? 13.903 9.089 9.652 1.00 95.81 327 THR A C 1
ATOM 2573 O O . THR A 1 327 ? 14.908 9.336 10.311 1.00 95.81 327 THR A O 1
ATOM 2576 N N . TRP A 1 328 ? 13.090 10.051 9.200 1.00 96.19 328 TRP A N 1
ATOM 2577 C CA . TRP A 1 328 ? 13.288 11.467 9.497 1.00 96.19 328 TRP A CA 1
ATOM 2578 C C . TRP A 1 328 ? 13.280 11.726 11.006 1.00 96.19 328 TRP A C 1
ATOM 2580 O O . TRP A 1 328 ? 14.247 12.295 11.508 1.00 96.19 328 TRP A O 1
ATOM 2590 N N . GLN A 1 329 ? 12.266 11.241 11.732 1.00 94.62 329 GLN A N 1
ATOM 2591 C CA . GLN A 1 329 ? 12.139 11.404 13.186 1.00 94.62 329 GLN A CA 1
ATOM 2592 C C . GLN A 1 329 ? 13.318 10.803 13.960 1.00 94.62 329 GLN A C 1
ATOM 2594 O O . GLN A 1 329 ? 13.784 11.413 14.921 1.00 94.62 329 GLN A O 1
ATOM 2599 N N . SER A 1 330 ? 13.847 9.661 13.514 1.00 92.81 330 SER A N 1
ATOM 2600 C CA . SER A 1 330 ? 14.980 8.997 14.164 1.00 92.81 330 SER A CA 1
ATOM 2601 C C . SER A 1 330 ? 16.324 9.692 13.952 1.00 92.81 330 SER A C 1
ATOM 2603 O O . SER A 1 330 ? 17.228 9.466 14.749 1.00 92.81 330 SER A O 1
ATOM 2605 N N . VAL A 1 331 ? 16.499 10.491 12.890 1.00 92.31 331 VAL A N 1
ATOM 2606 C CA . VAL A 1 331 ? 17.816 11.064 12.540 1.00 92.31 331 VAL A CA 1
ATOM 2607 C C . VAL A 1 331 ? 17.904 12.577 12.662 1.00 92.31 331 VAL A C 1
ATOM 2609 O O . VAL A 1 331 ? 19.002 13.089 12.866 1.00 92.31 331 VAL A O 1
ATOM 2612 N N . TYR A 1 332 ? 16.794 13.315 12.565 1.00 91.81 332 TYR A N 1
ATOM 2613 C CA . TYR A 1 332 ? 16.865 14.779 12.490 1.00 91.81 332 TYR A CA 1
ATOM 2614 C C . TYR A 1 332 ? 17.411 15.433 13.768 1.00 91.81 332 TYR A C 1
ATOM 2616 O O . TYR A 1 332 ? 18.022 16.495 13.687 1.00 91.81 332 TYR A O 1
ATOM 2624 N N . ARG A 1 333 ? 17.227 14.785 14.928 1.00 88.94 333 ARG A N 1
ATOM 2625 C CA . ARG A 1 333 ? 17.764 15.217 16.232 1.00 88.94 333 ARG A CA 1
ATOM 2626 C C . ARG A 1 333 ? 19.197 14.734 16.476 1.00 88.94 333 ARG A C 1
ATOM 2628 O O . ARG A 1 333 ? 19.824 15.148 17.446 1.00 88.94 333 ARG A O 1
ATOM 2635 N N . ASN A 1 334 ? 19.724 13.849 15.627 1.00 89.81 334 ASN A N 1
ATOM 2636 C CA . ASN A 1 334 ? 20.988 13.178 15.899 1.00 89.81 334 ASN A CA 1
ATOM 2637 C C . ASN A 1 334 ? 22.172 14.081 15.567 1.00 89.81 334 ASN A C 1
ATOM 2639 O O . ASN A 1 334 ? 22.356 14.521 14.424 1.00 89.81 334 ASN A O 1
ATOM 2643 N N . VAL A 1 335 ? 23.037 14.259 16.563 1.00 91.44 335 VAL A N 1
ATOM 2644 C CA . VAL A 1 335 ? 24.321 14.933 16.400 1.00 91.44 335 VAL A CA 1
ATOM 2645 C C . VAL A 1 335 ? 25.441 13.987 16.801 1.00 91.44 335 VAL A C 1
ATOM 2647 O O . VAL A 1 335 ? 25.524 13.509 17.930 1.00 91.44 335 VAL A O 1
ATOM 2650 N N . GLN A 1 336 ? 26.323 13.701 15.850 1.00 88.81 336 GLN A N 1
ATOM 2651 C CA . GLN A 1 336 ? 27.472 12.846 16.081 1.00 88.81 336 GLN A CA 1
ATOM 2652 C C . GLN A 1 336 ? 28.641 13.681 16.606 1.00 88.81 336 GLN A C 1
ATOM 2654 O O . GLN A 1 336 ? 29.257 14.434 15.850 1.00 88.81 336 GLN A O 1
ATOM 2659 N N . MET A 1 337 ? 28.968 13.505 17.890 1.00 91.75 337 MET A N 1
ATOM 2660 C CA . MET A 1 337 ? 30.088 14.188 18.562 1.00 91.75 337 MET A CA 1
ATOM 2661 C C . MET A 1 337 ? 31.446 13.518 18.346 1.00 91.75 337 MET A C 1
ATOM 2663 O O . MET A 1 337 ? 32.489 14.100 18.640 1.00 91.75 337 MET A O 1
ATOM 2667 N N . THR A 1 338 ? 31.464 12.288 17.834 1.00 91.75 338 THR A N 1
ATOM 2668 C CA . THR A 1 338 ? 32.701 11.529 17.649 1.00 91.75 338 THR A CA 1
ATOM 2669 C C . THR A 1 338 ? 33.635 12.250 16.676 1.00 91.75 338 THR A C 1
ATOM 2671 O O . THR A 1 338 ? 33.260 12.555 15.544 1.00 91.75 338 THR A O 1
ATOM 2674 N N . LYS A 1 339 ? 34.879 12.490 17.095 1.00 93.19 339 LYS A N 1
ATOM 2675 C CA . LYS A 1 339 ? 35.920 13.100 16.264 1.00 93.19 339 LYS A CA 1
ATOM 2676 C C . LYS A 1 339 ? 37.205 12.291 16.363 1.00 93.19 339 LYS A C 1
ATOM 2678 O O . LYS A 1 339 ? 37.718 12.046 17.449 1.00 93.19 339 LYS A O 1
ATOM 2683 N N . MET A 1 340 ? 37.745 11.911 15.213 1.00 93.94 340 MET A N 1
ATOM 2684 C CA . MET A 1 340 ? 39.071 11.317 15.091 1.00 93.94 340 MET A CA 1
ATOM 2685 C C . MET A 1 340 ? 40.077 12.393 14.694 1.00 93.94 340 MET A C 1
ATOM 2687 O O . MET A 1 340 ? 39.837 13.164 13.758 1.00 93.94 340 MET A O 1
ATOM 2691 N N . LEU A 1 341 ? 41.204 12.441 15.405 1.00 94.50 341 LEU A N 1
ATOM 2692 C CA . LEU A 1 341 ? 42.254 13.424 15.159 1.00 94.50 341 LEU A CA 1
ATOM 2693 C C . LEU A 1 341 ? 42.976 13.118 13.843 1.00 94.50 341 LEU A C 1
ATOM 2695 O O . LEU A 1 341 ? 43.465 12.008 13.611 1.00 94.50 341 LEU A O 1
ATOM 2699 N N . THR A 1 342 ? 43.055 14.126 12.983 1.00 95.19 342 THR A N 1
ATOM 2700 C CA . THR A 1 342 ? 43.885 14.089 11.774 1.00 95.19 342 THR A CA 1
ATOM 2701 C C . THR A 1 342 ? 45.357 14.230 12.136 1.00 95.19 342 THR A C 1
ATOM 2703 O O . THR A 1 342 ? 45.706 14.694 13.221 1.00 95.19 342 THR A O 1
ATOM 2706 N N . LYS A 1 343 ? 46.254 13.901 11.196 1.00 93.75 343 LYS A N 1
ATOM 2707 C CA . LYS A 1 343 ? 47.705 14.116 11.359 1.00 93.75 343 LYS A CA 1
ATOM 2708 C C . LYS A 1 343 ? 48.043 15.536 11.849 1.00 93.75 343 LYS A C 1
ATOM 2710 O O . LYS A 1 343 ? 49.003 15.681 12.594 1.00 93.75 343 LYS A O 1
ATOM 2715 N N . ALA A 1 344 ? 47.293 16.551 11.410 1.00 91.62 344 ALA A N 1
ATOM 2716 C CA . ALA A 1 344 ? 47.529 17.954 11.757 1.00 91.62 344 ALA A CA 1
ATOM 2717 C C . ALA A 1 344 ? 47.068 18.323 13.177 1.00 91.62 344 ALA A C 1
ATOM 2719 O O . ALA A 1 344 ? 47.633 19.222 13.785 1.00 91.62 344 ALA A O 1
ATOM 2720 N N . GLU A 1 345 ? 46.059 17.629 13.703 1.00 93.56 345 GLU A N 1
ATOM 2721 C CA . GLU A 1 345 ? 45.527 17.860 15.052 1.00 93.56 345 GLU A CA 1
ATOM 2722 C C . GLU A 1 345 ? 46.266 17.027 16.113 1.00 93.56 345 GLU A C 1
ATOM 2724 O O . GLU A 1 345 ? 46.170 17.309 17.304 1.00 93.56 345 GLU A O 1
ATOM 2729 N N . MET A 1 346 ? 46.997 15.986 15.697 1.00 92.88 346 MET A N 1
ATOM 2730 C CA . MET A 1 346 ? 47.789 15.155 16.601 1.00 92.88 346 MET A CA 1
ATOM 2731 C C . MET A 1 346 ? 48.987 15.937 17.166 1.00 92.88 346 MET A C 1
ATOM 2733 O O . MET A 1 346 ? 49.715 16.575 16.406 1.00 92.88 346 MET A O 1
ATOM 2737 N N . PRO A 1 347 ? 49.281 15.834 18.474 1.00 93.75 347 PRO A N 1
ATOM 2738 C CA . PRO A 1 347 ? 50.361 16.597 19.090 1.00 93.75 347 PRO A CA 1
ATOM 2739 C C . PRO A 1 347 ? 51.745 16.168 18.572 1.00 93.75 347 PRO A C 1
ATOM 2741 O O . PRO A 1 347 ? 52.119 14.989 18.615 1.00 93.75 347 PRO A O 1
ATOM 2744 N N . GLY A 1 348 ? 52.545 17.137 18.119 1.00 92.81 348 GLY A N 1
ATOM 2745 C CA . GLY A 1 348 ? 53.913 16.935 17.629 1.00 92.81 348 GLY A CA 1
ATOM 2746 C C . GLY A 1 348 ? 54.004 16.513 16.155 1.00 92.81 348 GLY A C 1
ATOM 2747 O O . GLY A 1 348 ? 53.092 16.706 15.365 1.00 92.81 348 GLY A O 1
ATOM 2748 N N . GLY A 1 349 ? 55.145 15.947 15.748 1.00 89.88 349 GLY A N 1
ATOM 2749 C CA . GLY A 1 349 ? 55.350 15.476 14.370 1.00 89.88 349 GLY A CA 1
ATOM 2750 C C . GLY A 1 349 ? 55.635 16.551 13.319 1.00 89.88 349 GLY A C 1
ATOM 2751 O O . GLY A 1 349 ? 55.558 16.247 12.129 1.00 89.88 349 GLY A O 1
ATOM 2752 N N . GLY A 1 350 ? 56.012 17.763 13.737 1.00 90.25 350 GLY A N 1
ATOM 2753 C CA . GLY A 1 350 ? 56.500 18.819 12.841 1.00 90.25 350 GLY A CA 1
ATOM 2754 C C . GLY A 1 350 ? 57.929 18.594 12.323 1.00 90.25 350 GLY A C 1
ATOM 2755 O O . GLY A 1 350 ? 58.287 19.104 11.266 1.00 90.25 350 GLY A O 1
ATOM 2756 N N . ARG A 1 351 ? 58.748 17.792 13.021 1.00 92.19 351 ARG A N 1
ATOM 2757 C CA . ARG A 1 351 ? 60.113 17.446 12.591 1.00 92.19 351 ARG A CA 1
ATOM 2758 C C . ARG A 1 351 ? 60.122 16.174 11.742 1.00 92.19 351 ARG A C 1
ATOM 2760 O O . ARG A 1 351 ? 59.515 15.166 12.109 1.00 92.19 351 ARG A O 1
ATOM 2767 N N . LYS A 1 352 ? 60.892 16.199 10.650 1.00 94.44 352 LYS A N 1
ATOM 2768 C CA . LYS A 1 352 ? 61.147 15.021 9.814 1.00 94.44 352 LYS A CA 1
ATOM 2769 C C . LYS A 1 352 ? 61.929 13.952 10.607 1.00 94.44 352 LYS A C 1
ATOM 2771 O O . LYS A 1 352 ? 62.982 14.293 11.149 1.00 94.44 352 LYS A O 1
ATOM 2776 N N . PRO A 1 353 ? 61.471 12.683 10.668 1.00 93.12 353 PRO A N 1
ATOM 2777 C CA . PRO A 1 353 ? 62.091 11.663 11.527 1.00 93.12 353 PRO A CA 1
ATOM 2778 C C . PRO A 1 353 ? 63.536 11.317 11.150 1.00 93.12 353 PRO A C 1
ATOM 2780 O O . PRO A 1 353 ? 64.373 11.117 12.025 1.00 93.12 353 PRO A O 1
ATOM 2783 N N . TRP A 1 354 ? 63.833 11.257 9.850 1.00 94.75 354 TRP A N 1
ATOM 2784 C CA . TRP A 1 354 ? 65.177 11.026 9.321 1.00 94.75 354 TRP A CA 1
ATOM 2785 C C . TRP A 1 354 ? 65.360 11.675 7.936 1.00 94.75 354 TRP A C 1
ATOM 2787 O O . TRP A 1 354 ? 64.369 11.967 7.254 1.00 94.75 354 TRP A O 1
ATOM 2797 N N . PRO A 1 355 ? 66.612 11.921 7.496 1.00 93.94 355 PRO A N 1
ATOM 2798 C CA . PRO A 1 355 ? 66.903 12.448 6.163 1.00 93.94 355 PRO A CA 1
ATOM 2799 C C . PRO A 1 355 ? 66.355 11.564 5.039 1.00 93.94 355 PRO A C 1
ATOM 2801 O O . PRO A 1 355 ? 66.209 10.353 5.189 1.00 93.94 355 PRO A O 1
ATOM 2804 N N . GLN A 1 356 ? 66.068 12.177 3.887 1.00 93.62 356 GLN A N 1
ATOM 2805 C CA . GLN A 1 356 ? 65.419 11.497 2.759 1.00 93.62 356 GLN A CA 1
ATOM 2806 C C . GLN A 1 356 ? 66.244 10.336 2.188 1.00 93.62 356 GLN A C 1
ATOM 2808 O O . GLN A 1 356 ? 65.675 9.342 1.766 1.00 93.62 356 GLN A O 1
ATOM 2813 N N . LYS A 1 357 ? 67.570 10.473 2.130 1.00 93.38 357 LYS A N 1
ATOM 2814 C CA . LYS A 1 357 ? 68.481 9.520 1.479 1.00 93.38 357 LYS A CA 1
ATOM 2815 C C . LYS A 1 357 ? 69.523 9.021 2.484 1.00 93.38 357 LYS A C 1
ATOM 2817 O O . LYS A 1 357 ? 69.720 9.651 3.519 1.00 93.38 357 LYS A O 1
ATOM 2822 N N . LYS A 1 358 ? 70.235 7.943 2.126 1.00 90.69 358 LYS A N 1
ATOM 2823 C CA . LYS A 1 358 ? 71.381 7.366 2.868 1.00 90.69 358 LYS A CA 1
ATOM 2824 C C . LYS A 1 358 ? 71.045 6.664 4.197 1.00 90.69 358 LYS A C 1
ATOM 2826 O O . LYS A 1 358 ? 71.949 6.355 4.958 1.00 90.69 358 LYS A O 1
ATOM 2831 N N . THR A 1 359 ? 69.769 6.393 4.475 1.00 90.31 359 THR A N 1
ATOM 2832 C CA . THR A 1 359 ? 69.318 5.731 5.718 1.00 90.31 359 THR A CA 1
ATOM 2833 C C . THR A 1 359 ? 68.877 4.279 5.524 1.00 90.31 359 THR A C 1
ATOM 2835 O O . THR A 1 359 ? 68.689 3.575 6.511 1.00 90.31 359 THR A O 1
ATOM 2838 N N . GLY A 1 360 ? 68.650 3.839 4.279 1.00 92.50 360 GLY A N 1
ATOM 2839 C CA . GLY A 1 360 ? 68.097 2.512 3.966 1.00 92.50 360 GLY A CA 1
ATOM 2840 C C . GLY A 1 360 ? 66.643 2.302 4.418 1.00 92.50 360 GLY A C 1
ATOM 2841 O O . GLY A 1 360 ? 66.124 1.198 4.310 1.00 92.50 360 GLY A O 1
ATOM 2842 N N . ARG A 1 361 ? 65.977 3.347 4.931 1.00 93.75 361 ARG A N 1
ATOM 2843 C CA . ARG A 1 361 ? 64.587 3.315 5.416 1.00 93.75 361 ARG A CA 1
ATOM 2844 C C . ARG A 1 361 ? 63.635 3.958 4.410 1.00 93.75 361 ARG A C 1
ATOM 2846 O O . ARG A 1 361 ? 64.044 4.779 3.592 1.00 93.75 361 ARG A O 1
ATOM 2853 N N . ALA A 1 362 ? 62.345 3.646 4.531 1.00 94.06 362 ALA A N 1
ATOM 2854 C CA . ALA A 1 362 ? 61.294 4.283 3.741 1.00 94.06 362 ALA A CA 1
ATOM 2855 C C . ALA A 1 362 ? 61.272 5.817 3.917 1.00 94.06 362 ALA A C 1
ATOM 2857 O O . ALA A 1 362 ? 61.608 6.356 4.979 1.00 94.06 362 ALA A O 1
ATOM 2858 N N . HIS A 1 363 ? 60.846 6.527 2.871 1.00 94.81 363 HIS A N 1
ATOM 2859 C CA . HIS A 1 363 ? 60.710 7.983 2.882 1.00 94.81 363 HIS A CA 1
ATOM 2860 C C . HIS A 1 363 ? 59.514 8.419 3.737 1.00 94.81 363 HIS A C 1
ATOM 2862 O O . HIS A 1 363 ? 58.374 8.049 3.462 1.00 94.81 363 HIS A O 1
ATOM 2868 N N . VAL A 1 364 ? 59.761 9.240 4.762 1.00 93.69 364 VAL A N 1
ATOM 2869 C CA . VAL A 1 364 ? 58.731 9.681 5.714 1.00 93.69 364 VAL A CA 1
ATOM 2870 C C . VAL A 1 364 ? 58.863 11.172 6.007 1.00 93.69 364 VAL A C 1
ATOM 2872 O O . VAL A 1 364 ? 59.963 11.673 6.232 1.00 93.69 364 VAL A O 1
ATOM 2875 N N . GLY A 1 365 ? 57.727 11.877 6.041 1.00 92.56 365 GLY A N 1
ATOM 2876 C CA . GLY A 1 365 ? 57.662 13.305 6.370 1.00 92.56 365 GLY A CA 1
ATOM 2877 C C . GLY A 1 365 ? 57.361 13.626 7.840 1.00 92.56 365 GLY A C 1
ATOM 2878 O O . GLY A 1 365 ? 57.839 14.635 8.340 1.00 92.56 365 GLY A O 1
ATOM 2879 N N . SER A 1 366 ? 56.588 12.792 8.542 1.00 94.12 366 SER A N 1
ATOM 2880 C CA . SER A 1 366 ? 56.143 13.045 9.922 1.00 94.12 366 SER A CA 1
ATOM 2881 C C . SER A 1 366 ? 55.851 11.735 10.651 1.00 94.12 366 SER A C 1
ATOM 2883 O O . SER A 1 366 ? 55.325 10.808 10.038 1.00 94.12 366 SER A O 1
ATOM 2885 N N . ILE A 1 367 ? 56.117 11.685 11.962 1.00 94.75 367 ILE A N 1
ATOM 2886 C CA . ILE A 1 367 ? 55.724 10.558 12.831 1.00 94.75 367 ILE A CA 1
ATOM 2887 C C . ILE A 1 367 ? 54.208 10.471 13.068 1.00 94.75 367 ILE A C 1
ATOM 2889 O O . ILE A 1 367 ? 53.735 9.464 13.577 1.00 94.75 367 ILE A O 1
ATOM 2893 N N . ARG A 1 368 ? 53.439 11.525 12.745 1.00 95.50 368 ARG A N 1
ATOM 2894 C CA . ARG A 1 368 ? 51.972 11.551 12.911 1.00 95.50 368 ARG A CA 1
ATOM 2895 C C . ARG A 1 368 ? 51.215 11.149 11.651 1.00 95.50 368 ARG A C 1
ATOM 2897 O O . ARG A 1 368 ? 49.993 11.254 11.612 1.00 95.50 368 ARG A O 1
ATOM 2904 N N . ALA A 1 369 ? 51.924 10.729 10.608 1.00 94.31 369 ALA A N 1
ATOM 2905 C CA . ALA A 1 369 ? 51.294 10.285 9.377 1.00 94.31 369 ALA A CA 1
ATOM 2906 C C . ALA A 1 369 ? 50.497 8.975 9.594 1.00 94.31 369 ALA A C 1
ATOM 2908 O O . ALA A 1 369 ? 50.877 8.197 10.468 1.00 94.31 369 ALA A O 1
ATOM 2909 N N . PRO A 1 370 ? 49.421 8.717 8.827 1.00 95.81 370 PRO A N 1
ATOM 2910 C CA . PRO A 1 370 ? 48.503 7.596 9.075 1.00 95.81 370 PRO A CA 1
ATOM 2911 C C . PRO A 1 370 ? 49.152 6.206 9.077 1.00 95.81 370 PRO A C 1
ATOM 2913 O O . PRO A 1 370 ? 48.658 5.299 9.733 1.00 95.81 370 PRO A O 1
ATOM 2916 N N . GLN A 1 371 ? 50.271 6.034 8.369 1.00 93.88 371 GLN A N 1
ATOM 2917 C CA . GLN A 1 371 ? 51.029 4.781 8.325 1.00 93.88 371 GLN A CA 1
ATOM 2918 C C . GLN A 1 371 ? 51.830 4.487 9.607 1.00 93.88 371 GLN A C 1
ATOM 2920 O O . GLN A 1 371 ? 52.375 3.396 9.748 1.00 93.88 371 GLN A O 1
ATOM 2925 N N . PHE A 1 372 ? 51.960 5.457 10.517 1.00 93.38 372 PHE A N 1
ATOM 2926 C CA . PHE A 1 372 ? 52.661 5.283 11.788 1.00 93.38 372 PHE A CA 1
ATOM 2927 C C . PHE A 1 372 ? 51.713 4.831 12.898 1.00 93.38 372 PHE A C 1
ATOM 2929 O O . PHE A 1 372 ? 50.556 5.241 12.969 1.00 93.38 372 PHE A O 1
ATOM 2936 N N . ILE A 1 373 ? 52.245 4.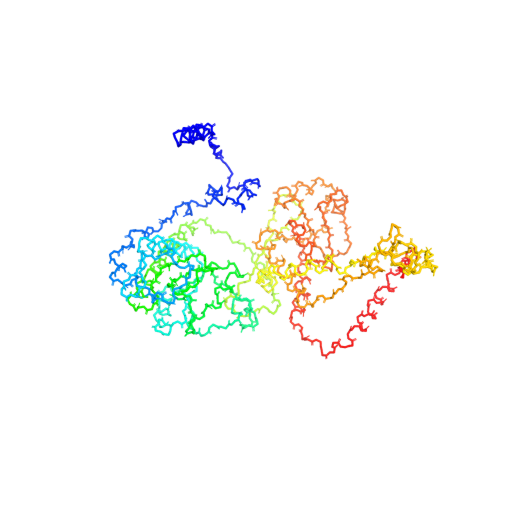042 13.834 1.00 90.81 373 ILE A N 1
ATOM 2937 C CA . ILE A 1 373 ? 51.554 3.697 15.081 1.00 90.81 373 ILE A CA 1
ATOM 2938 C C . ILE A 1 373 ? 51.290 4.994 15.860 1.00 90.81 373 ILE A C 1
ATOM 2940 O O . ILE A 1 373 ? 52.204 5.796 16.057 1.00 90.81 373 ILE A O 1
ATOM 2944 N N . ARG A 1 374 ? 50.042 5.211 16.304 1.00 89.50 374 ARG A N 1
ATOM 2945 C CA . ARG A 1 374 ? 49.576 6.487 16.896 1.00 89.50 374 ARG A CA 1
ATOM 2946 C C . ARG A 1 374 ? 49.722 7.690 15.944 1.00 89.50 374 ARG A C 1
ATOM 2948 O O . ARG A 1 374 ? 49.904 8.828 16.395 1.00 89.50 374 ARG A O 1
ATOM 2955 N N . GLY A 1 375 ? 49.681 7.438 14.636 1.00 93.06 375 GLY A N 1
ATOM 2956 C CA . GLY A 1 375 ? 49.453 8.446 13.608 1.00 93.06 375 GLY A CA 1
ATOM 2957 C C . GLY A 1 375 ? 48.005 8.934 13.615 1.00 93.06 375 GLY A C 1
ATOM 2958 O O . GLY A 1 375 ? 47.124 8.291 14.182 1.00 93.06 375 GLY A O 1
ATOM 2959 N N . GLY A 1 376 ? 47.760 10.097 13.016 1.00 94.88 376 GLY A N 1
ATOM 2960 C CA . GLY A 1 376 ? 46.400 10.600 12.840 1.00 94.88 376 GLY A CA 1
ATOM 2961 C C . GLY A 1 376 ? 45.651 9.830 11.753 1.00 94.88 376 GLY A C 1
ATOM 2962 O O . GLY A 1 376 ? 46.259 9.311 10.815 1.00 94.88 376 GLY A O 1
ATOM 2963 N N . PHE A 1 377 ? 44.325 9.792 11.847 1.00 95.38 377 PHE A N 1
ATOM 2964 C CA . PHE A 1 377 ? 43.480 9.117 10.863 1.00 95.38 377 PHE A CA 1
ATOM 2965 C C . PHE A 1 377 ? 43.427 9.917 9.553 1.00 95.38 377 PHE A C 1
ATOM 2967 O O . PHE A 1 377 ? 43.279 11.140 9.578 1.00 95.38 377 PHE A O 1
ATOM 2974 N N . ALA A 1 378 ? 43.540 9.233 8.408 1.00 93.38 378 ALA A N 1
ATOM 2975 C CA . ALA A 1 378 ? 43.395 9.859 7.089 1.00 93.38 378 ALA A CA 1
ATOM 2976 C C . ALA A 1 378 ? 41.925 10.202 6.798 1.00 93.38 378 ALA A C 1
ATOM 2978 O O . ALA A 1 378 ? 41.582 11.366 6.631 1.00 93.38 378 ALA A O 1
ATOM 2979 N N . ASN A 1 379 ? 41.061 9.182 6.833 1.00 92.94 379 ASN A N 1
ATOM 2980 C CA . ASN A 1 379 ? 39.619 9.284 6.605 1.00 92.94 379 ASN A CA 1
ATOM 2981 C C . ASN A 1 379 ? 38.872 8.871 7.880 1.00 92.94 379 ASN A C 1
ATOM 2983 O O . ASN A 1 379 ? 38.205 7.841 7.923 1.00 92.94 379 ASN A O 1
ATOM 2987 N N . GLY A 1 380 ? 39.073 9.634 8.953 1.00 89.75 380 GLY A N 1
ATOM 2988 C CA . GLY A 1 380 ? 38.387 9.419 10.227 1.00 89.75 380 GLY A CA 1
ATOM 2989 C C . GLY A 1 380 ? 37.070 10.188 10.316 1.00 89.75 380 GLY A C 1
ATOM 2990 O O . GLY A 1 380 ? 36.838 11.135 9.565 1.00 89.75 380 GLY A O 1
ATOM 2991 N N . VAL A 1 381 ? 36.225 9.822 11.281 1.00 91.81 381 VAL A N 1
ATOM 2992 C CA . VAL A 1 381 ? 34.997 10.573 11.585 1.00 91.81 381 VAL A CA 1
ATOM 2993 C C . VAL A 1 381 ? 35.354 12.010 11.980 1.00 91.81 381 VAL A C 1
ATOM 2995 O O . VAL A 1 381 ? 36.220 12.237 12.829 1.00 91.81 381 VAL A O 1
ATOM 2998 N N . ARG A 1 382 ? 34.687 12.990 11.363 1.00 88.25 382 ARG A N 1
ATOM 2999 C CA . ARG A 1 382 ? 34.877 14.423 11.624 1.00 88.25 382 ARG A CA 1
ATOM 3000 C C . ARG A 1 382 ? 33.630 14.972 12.316 1.00 88.25 382 ARG A C 1
ATOM 3002 O O . ARG A 1 382 ? 32.615 15.179 11.660 1.00 88.25 382 ARG A O 1
ATOM 3009 N N . GLY A 1 383 ? 33.711 15.148 13.632 1.00 87.44 383 GLY A N 1
ATOM 3010 C CA . GLY A 1 383 ? 32.640 15.720 14.452 1.00 87.44 383 GLY A CA 1
ATOM 3011 C C . GLY A 1 383 ? 32.880 17.199 14.800 1.00 87.44 383 GLY A C 1
ATOM 3012 O O . GLY A 1 383 ? 34.034 17.646 14.738 1.00 87.44 383 GLY A O 1
ATOM 3013 N N . PRO A 1 384 ? 31.829 17.943 15.195 1.00 91.19 384 PRO A N 1
ATOM 3014 C CA . PRO A 1 384 ? 30.430 17.510 15.262 1.00 91.19 384 PRO A CA 1
ATOM 3015 C C . PRO A 1 384 ? 29.763 17.467 13.874 1.00 91.19 384 PRO A C 1
ATOM 3017 O O . PRO A 1 384 ? 29.917 18.391 13.078 1.00 91.19 384 PRO A O 1
ATOM 3020 N N . ARG A 1 385 ? 29.016 16.394 13.576 1.00 87.94 385 ARG A N 1
ATOM 3021 C CA . ARG A 1 385 ? 28.221 16.263 12.339 1.00 87.94 385 ARG A CA 1
ATOM 3022 C C . ARG A 1 385 ? 26.743 16.106 12.674 1.00 87.94 385 ARG A C 1
ATOM 3024 O O . ARG A 1 385 ? 26.378 15.211 13.434 1.00 87.94 385 ARG A O 1
ATOM 3031 N N . THR A 1 386 ? 25.901 16.936 12.069 1.00 89.56 386 THR A N 1
ATOM 3032 C CA . THR A 1 386 ? 24.442 16.828 12.164 1.00 89.56 386 THR A CA 1
ATOM 3033 C C . THR A 1 386 ? 23.891 15.967 11.028 1.00 89.56 386 THR A C 1
ATOM 3035 O O . THR A 1 386 ? 24.376 16.013 9.895 1.00 89.56 386 THR A O 1
ATOM 3038 N N . TRP A 1 387 ? 22.857 15.185 11.334 1.00 87.62 387 TRP A N 1
ATOM 3039 C CA . TRP A 1 387 ? 22.041 14.469 10.342 1.00 87.62 387 TRP A CA 1
ATOM 3040 C C . TRP A 1 387 ? 20.711 15.186 10.075 1.00 87.62 387 TRP A C 1
ATOM 3042 O O . TRP A 1 387 ? 19.757 14.600 9.567 1.00 87.62 387 TRP A O 1
ATOM 3052 N N . PHE A 1 388 ? 20.655 16.469 10.431 1.00 90.94 388 PHE A N 1
ATOM 3053 C CA . PHE A 1 388 ? 19.466 17.294 10.337 1.00 90.94 388 PHE A CA 1
ATOM 3054 C C . PHE A 1 388 ? 19.050 17.516 8.880 1.00 90.94 388 PHE A C 1
ATOM 3056 O O . PHE A 1 388 ? 19.828 17.992 8.052 1.00 90.94 388 PHE A O 1
ATOM 3063 N N . TYR A 1 389 ? 17.785 17.227 8.595 1.00 89.19 389 TYR A N 1
ATOM 3064 C CA . TYR A 1 389 ? 17.080 17.691 7.409 1.00 89.19 389 TYR A CA 1
ATOM 3065 C C . TYR A 1 389 ? 15.592 17.824 7.738 1.00 89.19 389 TYR A C 1
ATOM 3067 O O . TYR A 1 389 ? 15.081 17.149 8.633 1.00 89.19 389 TYR A O 1
ATOM 3075 N N . MET A 1 390 ? 14.886 18.682 7.003 1.00 90.44 390 MET A N 1
ATOM 3076 C CA . MET A 1 390 ? 13.447 18.875 7.180 1.00 90.44 390 MET A CA 1
ATOM 3077 C C . MET A 1 390 ? 12.669 18.166 6.080 1.00 90.44 390 MET A C 1
ATOM 3079 O O . MET A 1 390 ? 12.805 18.485 4.898 1.00 90.44 390 MET A O 1
ATOM 3083 N N . LEU A 1 391 ? 11.827 17.213 6.478 1.00 91.25 391 LEU A N 1
ATOM 3084 C CA . LEU A 1 391 ? 10.896 16.560 5.568 1.00 91.25 391 LEU A CA 1
ATOM 3085 C C . LEU A 1 391 ? 9.749 17.531 5.209 1.00 91.25 391 LEU A C 1
ATOM 3087 O O . LEU A 1 391 ? 9.221 18.196 6.113 1.00 91.25 391 LEU A O 1
ATOM 3091 N N . PRO A 1 392 ? 9.338 17.627 3.925 1.00 91.25 392 PRO A N 1
ATOM 3092 C CA . PRO A 1 392 ? 8.225 18.481 3.526 1.00 91.25 392 PRO A CA 1
ATOM 3093 C C . PRO A 1 392 ? 6.974 18.205 4.358 1.00 91.25 392 PRO A C 1
ATOM 3095 O O . PRO A 1 392 ? 6.650 17.056 4.653 1.00 91.25 392 PRO A O 1
ATOM 3098 N N . ASP A 1 393 ? 6.267 19.267 4.726 1.00 88.81 393 ASP A N 1
ATOM 3099 C CA . ASP A 1 393 ? 5.064 19.201 5.557 1.00 88.81 393 ASP A CA 1
ATOM 3100 C C . ASP A 1 393 ? 3.978 18.287 4.979 1.00 88.81 393 ASP A C 1
ATOM 3102 O O . ASP A 1 393 ? 3.456 17.459 5.714 1.00 88.81 393 ASP A O 1
ATOM 3106 N N . ALA A 1 394 ? 3.708 18.349 3.674 1.00 89.69 394 ALA A N 1
ATOM 3107 C CA . ALA A 1 394 ? 2.743 17.470 3.012 1.00 89.69 394 ALA A CA 1
ATOM 3108 C C . ALA A 1 394 ? 3.081 15.978 3.195 1.00 89.69 394 ALA A C 1
ATOM 3110 O O . ALA A 1 394 ? 2.196 15.169 3.453 1.00 89.69 394 ALA A O 1
ATOM 3111 N N . VAL A 1 395 ? 4.370 15.620 3.133 1.00 92.69 395 VAL A N 1
ATOM 3112 C CA . VAL A 1 395 ? 4.834 14.237 3.343 1.00 92.69 395 VAL A CA 1
ATOM 3113 C C . VAL A 1 395 ? 4.696 13.839 4.815 1.00 92.69 395 VAL A C 1
ATOM 3115 O O . VAL A 1 395 ? 4.379 12.688 5.111 1.00 92.69 395 VAL A O 1
ATOM 3118 N N . ARG A 1 396 ? 4.897 14.782 5.745 1.00 94.44 396 ARG A N 1
ATOM 3119 C CA . ARG A 1 396 ? 4.700 14.548 7.183 1.00 94.44 396 ARG A CA 1
ATOM 3120 C C . ARG A 1 396 ? 3.239 14.312 7.543 1.00 94.44 396 ARG A C 1
ATOM 3122 O O . ARG A 1 396 ? 2.921 13.320 8.189 1.00 94.44 396 ARG A O 1
ATOM 3129 N N . ILE A 1 397 ? 2.359 15.177 7.049 1.00 94.50 397 ILE A N 1
ATOM 3130 C CA . ILE A 1 397 ? 0.906 15.075 7.228 1.00 94.50 397 ILE A CA 1
ATOM 3131 C C . ILE A 1 397 ? 0.392 13.761 6.639 1.00 94.50 397 ILE A C 1
ATOM 3133 O O . ILE A 1 397 ? -0.301 13.014 7.321 1.00 94.50 397 ILE A O 1
ATOM 3137 N N . GLN A 1 398 ? 0.799 13.430 5.409 1.00 94.50 398 GLN A N 1
ATOM 3138 C CA . GLN A 1 398 ? 0.405 12.174 4.776 1.00 94.50 398 GLN A CA 1
ATOM 3139 C C . GLN A 1 398 ? 0.897 10.955 5.567 1.00 94.50 398 GLN A C 1
ATOM 3141 O O . GLN A 1 398 ? 0.161 9.984 5.688 1.00 94.50 398 GLN A O 1
ATOM 3146 N N . GLY A 1 399 ? 2.102 11.006 6.146 1.00 96.44 399 GLY A N 1
ATOM 3147 C CA . GLY A 1 399 ? 2.598 9.951 7.033 1.00 96.44 399 GLY A CA 1
ATOM 3148 C C . GLY A 1 399 ? 1.715 9.732 8.261 1.00 96.44 399 GLY A C 1
ATOM 3149 O O . GLY A 1 399 ? 1.456 8.585 8.618 1.00 96.44 399 GLY A O 1
ATOM 3150 N N . LEU A 1 400 ? 1.208 10.812 8.867 1.00 96.62 400 LEU A N 1
ATOM 3151 C CA . LEU A 1 400 ? 0.307 10.721 10.016 1.00 96.62 400 LEU A CA 1
ATOM 3152 C C . LEU A 1 400 ? -1.062 10.147 9.629 1.00 96.62 400 LEU A C 1
ATOM 3154 O O . LEU A 1 400 ? -1.536 9.235 10.298 1.00 96.62 400 LEU A O 1
ATOM 3158 N N . CYS A 1 401 ? -1.656 10.602 8.519 1.00 96.50 401 CYS A N 1
ATOM 3159 C CA . CYS A 1 401 ? -2.914 10.036 8.014 1.00 96.50 401 CYS A CA 1
ATOM 3160 C C . CYS A 1 401 ? -2.773 8.543 7.680 1.00 96.50 401 CYS A C 1
ATOM 3162 O O . CYS A 1 401 ? -3.656 7.749 7.991 1.00 96.50 401 CYS A O 1
ATOM 3164 N N . VAL A 1 402 ? -1.643 8.138 7.087 1.00 96.38 402 VAL A N 1
ATOM 3165 C CA . VAL A 1 402 ? -1.355 6.722 6.815 1.00 96.38 402 VAL A CA 1
ATOM 3166 C C . VAL A 1 402 ? -1.258 5.927 8.115 1.00 96.38 402 VAL A C 1
ATOM 3168 O O . VAL A 1 402 ? -1.860 4.863 8.200 1.00 96.38 402 VAL A O 1
ATOM 3171 N N . ALA A 1 403 ? -0.558 6.433 9.135 1.00 96.88 403 ALA A N 1
ATOM 3172 C CA . ALA A 1 403 ? -0.451 5.755 10.428 1.00 96.88 403 ALA A CA 1
ATOM 3173 C C . ALA A 1 403 ? -1.821 5.585 11.112 1.00 96.88 403 ALA A C 1
ATOM 3175 O O . ALA A 1 403 ? -2.147 4.487 11.551 1.00 96.88 403 ALA A O 1
ATOM 3176 N N . LEU A 1 404 ? -2.646 6.639 11.137 1.00 96.69 404 LEU A N 1
ATOM 3177 C CA . LEU A 1 404 ? -4.005 6.592 11.694 1.00 96.69 404 LEU A CA 1
ATOM 3178 C C . LEU A 1 404 ? -4.921 5.647 10.906 1.00 96.69 404 LEU A C 1
ATOM 3180 O O . LEU A 1 404 ? -5.675 4.881 11.501 1.00 96.69 404 LEU A O 1
ATOM 3184 N N . THR A 1 405 ? -4.830 5.661 9.573 1.00 95.75 405 THR A N 1
ATOM 3185 C CA . THR A 1 405 ? -5.579 4.727 8.720 1.00 95.75 405 THR A CA 1
ATOM 3186 C C . THR A 1 405 ? -5.169 3.281 8.988 1.00 95.75 405 THR A C 1
ATOM 3188 O O . THR A 1 405 ? -6.041 2.423 9.060 1.00 95.75 405 THR A O 1
ATOM 3191 N N . LEU A 1 406 ? -3.871 3.000 9.148 1.00 95.31 406 LEU A N 1
ATOM 3192 C CA . LEU A 1 406 ? -3.388 1.653 9.458 1.00 95.31 406 LEU A CA 1
ATOM 3193 C C . LEU A 1 406 ? -3.909 1.179 10.815 1.00 95.31 406 LEU A C 1
ATOM 3195 O O . LEU A 1 406 ? -4.487 0.101 10.871 1.00 95.31 406 LEU A O 1
ATOM 3199 N N . LYS A 1 407 ? -3.810 2.009 11.861 1.00 95.88 407 LYS A N 1
ATOM 3200 C CA . LYS A 1 407 ? -4.348 1.675 13.188 1.00 95.88 407 LYS A CA 1
ATOM 3201 C C . LYS A 1 407 ? -5.847 1.407 13.160 1.00 95.88 407 LYS A C 1
ATOM 3203 O O . LYS A 1 407 ? -6.301 0.422 13.724 1.00 95.88 407 LYS A O 1
ATOM 3208 N N . HIS A 1 408 ? -6.613 2.223 12.438 1.00 95.12 408 HIS A N 1
ATOM 3209 C CA . HIS A 1 408 ? -8.048 1.981 12.279 1.00 95.12 408 HIS A CA 1
ATOM 3210 C C . HIS A 1 408 ? -8.361 0.728 11.455 1.00 95.12 408 HIS A C 1
ATOM 3212 O O . HIS A 1 408 ? -9.309 0.022 11.763 1.00 95.12 408 HIS A O 1
ATOM 3218 N N . ALA A 1 409 ? -7.592 0.443 10.402 1.00 92.62 409 ALA A N 1
ATOM 3219 C CA . ALA A 1 409 ? -7.809 -0.726 9.550 1.00 92.62 409 ALA A CA 1
ATOM 3220 C C . ALA A 1 409 ? -7.390 -2.052 10.210 1.00 92.62 409 ALA A C 1
ATOM 3222 O O . ALA A 1 409 ? -7.848 -3.104 9.773 1.00 92.62 409 ALA A O 1
ATOM 3223 N N . GLN A 1 410 ? -6.507 -1.996 11.211 1.00 92.69 410 GLN A N 1
ATOM 3224 C CA . GLN A 1 410 ? -6.034 -3.141 11.994 1.00 92.69 410 GLN A CA 1
ATOM 3225 C C . GLN A 1 410 ? -6.852 -3.377 13.274 1.00 92.69 410 GLN A C 1
ATOM 3227 O O . GLN A 1 410 ? -6.533 -4.302 14.006 1.00 92.69 410 GLN A O 1
ATOM 3232 N N . ASP A 1 411 ? -7.896 -2.575 13.520 1.00 93.19 411 ASP A N 1
ATOM 3233 C CA . ASP A 1 411 ? -8.694 -2.565 14.759 1.00 93.19 411 ASP A CA 1
ATOM 3234 C C . ASP A 1 411 ? -7.898 -2.204 16.036 1.00 93.19 411 ASP A C 1
ATOM 3236 O O . ASP A 1 411 ? -8.366 -2.421 17.148 1.00 93.19 411 ASP A O 1
ATOM 3240 N N . ASP A 1 412 ? -6.745 -1.548 15.872 1.00 95.81 412 ASP A N 1
ATOM 3241 C CA . ASP A 1 412 ? -5.840 -1.098 16.944 1.00 95.81 412 ASP A CA 1
ATOM 3242 C C . ASP A 1 412 ? -6.125 0.348 17.413 1.00 95.81 412 ASP A C 1
ATOM 3244 O O . ASP A 1 412 ? -5.400 0.923 18.233 1.00 95.81 412 ASP A O 1
ATOM 3248 N N . LEU A 1 413 ? -7.128 1.001 16.820 1.00 96.19 413 LEU A N 1
ATOM 3249 C CA . LEU A 1 413 ? -7.550 2.358 17.162 1.00 96.19 413 LEU A CA 1
ATOM 3250 C C . LEU A 1 413 ? -8.882 2.316 17.907 1.00 96.19 413 LEU A C 1
ATOM 3252 O O . LEU A 1 413 ? -9.914 2.001 17.310 1.00 96.19 413 LEU A O 1
ATOM 3256 N N . HIS A 1 414 ? -8.877 2.739 19.166 1.00 95.44 414 HIS A N 1
ATOM 3257 C CA . HIS A 1 414 ? -10.086 2.852 19.976 1.00 95.44 414 HIS A CA 1
ATOM 3258 C C . HIS A 1 414 ? -10.405 4.309 20.284 1.00 95.44 414 HIS A C 1
ATOM 3260 O O . HIS A 1 414 ? -9.510 5.128 20.499 1.00 95.44 414 HIS A O 1
ATOM 3266 N N . ILE A 1 415 ? -11.695 4.632 20.295 1.00 95.44 415 ILE A N 1
ATOM 3267 C CA . ILE A 1 415 ? -12.176 5.969 20.627 1.00 95.44 415 ILE A CA 1
ATOM 3268 C C . ILE A 1 415 ? -12.910 5.878 21.948 1.00 95.44 415 ILE A C 1
ATOM 3270 O O . ILE A 1 415 ? -13.799 5.047 22.118 1.00 95.44 415 ILE A O 1
ATOM 3274 N N . VAL A 1 416 ? -12.533 6.752 22.864 1.00 92.81 416 VAL A N 1
ATOM 3275 C CA . VAL A 1 416 ? -13.099 6.841 24.203 1.00 92.81 416 VAL A CA 1
ATOM 3276 C C . VAL A 1 416 ? -13.814 8.174 24.356 1.00 92.81 416 VAL A C 1
ATOM 3278 O O . VAL A 1 416 ? -13.471 9.156 23.692 1.00 92.81 416 VAL A O 1
ATOM 3281 N N . ASP A 1 417 ? -14.834 8.214 25.207 1.00 88.56 417 ASP A N 1
ATOM 3282 C CA . ASP A 1 417 ? -15.536 9.452 25.513 1.00 88.56 417 ASP A CA 1
ATOM 3283 C C . ASP A 1 417 ? -14.607 10.474 26.197 1.00 88.56 417 ASP A C 1
ATOM 3285 O O . ASP A 1 417 ? -14.344 11.526 25.614 1.00 88.56 417 ASP A O 1
ATOM 3289 N N . ASN A 1 418 ? -14.065 10.142 27.370 1.00 85.44 418 ASN A N 1
ATOM 3290 C CA . ASN A 1 418 ? -13.269 10.998 28.235 1.00 85.44 418 ASN A CA 1
ATOM 3291 C C . ASN A 1 418 ? -12.288 10.168 29.072 1.00 85.44 418 ASN A C 1
ATOM 3293 O O . ASN A 1 418 ? -12.539 9.018 29.419 1.00 85.44 418 ASN A O 1
ATOM 3297 N N . ILE A 1 419 ? -11.171 10.794 29.441 1.00 82.25 419 ILE A N 1
ATOM 3298 C CA . ILE A 1 419 ? -10.139 10.182 30.293 1.00 82.25 419 ILE A CA 1
ATOM 3299 C C . ILE A 1 419 ? -10.102 10.818 31.697 1.00 82.25 419 ILE A C 1
ATOM 3301 O O . ILE A 1 419 ? -9.675 10.182 32.655 1.00 82.25 419 ILE A O 1
ATOM 3305 N N . GLN A 1 420 ? -10.581 12.056 31.848 1.00 67.81 420 GLN A N 1
ATOM 3306 C CA . GLN A 1 420 ? -10.272 12.905 33.009 1.00 67.81 420 GLN A CA 1
ATOM 3307 C C . GLN A 1 420 ? -11.116 12.662 34.273 1.00 67.81 420 GLN A C 1
ATOM 3309 O O . GLN A 1 420 ? -10.808 13.222 35.319 1.00 67.81 420 GLN A O 1
ATOM 3314 N N . ASN A 1 421 ? -12.155 11.824 34.211 1.00 65.94 421 ASN A N 1
ATOM 3315 C CA . ASN A 1 421 ? -13.093 11.611 35.326 1.00 65.94 421 ASN A CA 1
ATOM 3316 C C . ASN A 1 421 ? -12.985 10.224 35.981 1.00 65.94 421 ASN A C 1
ATOM 3318 O O . ASN A 1 421 ? -13.893 9.794 36.691 1.00 65.94 421 ASN A O 1
ATOM 3322 N N . LEU A 1 422 ? -11.889 9.504 35.747 1.00 69.88 422 LEU A N 1
ATOM 3323 C CA . LEU A 1 422 ? -11.730 8.142 36.248 1.00 69.88 422 LEU A CA 1
ATOM 3324 C C . LEU A 1 422 ? -11.332 8.159 37.729 1.00 69.88 422 LEU A C 1
ATOM 3326 O O . LEU A 1 422 ? -10.237 8.585 38.085 1.00 69.88 422 LEU A O 1
ATOM 3330 N N . GLN A 1 423 ? -12.237 7.681 38.587 1.00 64.00 423 GLN A N 1
ATOM 3331 C CA . GLN A 1 423 ? -12.057 7.656 40.047 1.00 64.00 423 GLN A CA 1
ATOM 3332 C C . GLN A 1 423 ? -11.109 6.550 40.540 1.00 64.00 423 GLN A C 1
ATOM 3334 O O . GLN A 1 423 ? -10.764 6.522 41.718 1.00 64.00 423 GLN A O 1
ATOM 3339 N N . ASN A 1 424 ? -10.694 5.632 39.663 1.00 70.62 424 ASN A N 1
ATOM 3340 C CA . ASN A 1 424 ? -9.874 4.484 40.040 1.00 70.62 424 ASN A CA 1
ATOM 3341 C C . ASN A 1 424 ? -8.384 4.822 39.903 1.00 70.62 424 ASN A C 1
ATOM 3343 O O . ASN A 1 424 ? -7.862 4.910 38.791 1.00 70.62 424 ASN A O 1
ATOM 3347 N N . GLU A 1 425 ? -7.714 4.993 41.043 1.00 70.56 425 GLU A N 1
ATOM 3348 C CA . GLU A 1 425 ? -6.283 5.329 41.136 1.00 70.56 425 GLU A CA 1
ATOM 3349 C C . GLU A 1 425 ? -5.364 4.099 40.987 1.00 70.56 425 GLU A C 1
ATOM 3351 O O . GLU A 1 425 ? -4.215 4.214 40.573 1.00 70.56 425 GLU A O 1
ATOM 3356 N N . ASP A 1 426 ? -5.886 2.888 41.212 1.00 85.81 426 ASP A N 1
ATOM 3357 C CA . ASP A 1 426 ? -5.081 1.665 41.227 1.00 85.81 426 ASP A CA 1
ATOM 3358 C C . ASP A 1 426 ? -4.521 1.277 39.836 1.00 85.81 426 ASP A C 1
ATOM 3360 O O . ASP A 1 426 ? -5.291 0.961 38.923 1.00 85.81 426 ASP A O 1
ATOM 3364 N N . PRO A 1 427 ? -3.189 1.117 39.664 1.00 89.12 427 PRO A N 1
ATOM 3365 C CA . PRO A 1 427 ? -2.591 0.655 38.404 1.00 89.12 427 PRO A CA 1
ATOM 3366 C C . PRO A 1 427 ? -3.079 -0.727 37.951 1.00 89.12 427 PRO A C 1
ATOM 3368 O O . PRO A 1 427 ? -3.059 -1.043 36.762 1.00 89.12 427 PRO A O 1
ATOM 3371 N N . LYS A 1 428 ? -3.537 -1.560 38.895 1.00 90.44 428 LYS A N 1
ATOM 3372 C CA . LYS A 1 428 ? -4.107 -2.877 38.598 1.00 90.44 428 LYS A CA 1
ATOM 3373 C C . LYS A 1 428 ? -5.382 -2.773 37.759 1.00 90.44 428 LYS A C 1
ATOM 3375 O O . LYS A 1 428 ? -5.561 -3.582 36.857 1.00 90.44 428 LYS A O 1
ATOM 3380 N N . TYR A 1 429 ? -6.213 -1.758 38.003 1.00 90.00 429 TYR A N 1
ATOM 3381 C CA . TYR A 1 429 ? -7.421 -1.516 37.215 1.00 90.00 429 TYR A CA 1
ATOM 3382 C C . TYR A 1 429 ? -7.098 -1.388 35.721 1.00 90.00 429 TYR A C 1
ATOM 3384 O O . TYR A 1 429 ? -7.767 -1.980 34.881 1.00 90.00 429 TYR A O 1
ATOM 3392 N N . TRP A 1 430 ? -6.023 -0.670 35.391 1.00 89.50 430 TRP A N 1
ATOM 3393 C CA . TRP A 1 430 ? -5.590 -0.447 34.013 1.00 89.50 430 TRP A CA 1
ATOM 3394 C C . TRP A 1 430 ? -5.031 -1.700 33.341 1.00 89.50 430 TRP A C 1
ATOM 3396 O O . TRP A 1 430 ? -5.238 -1.882 32.141 1.00 89.50 430 TRP A O 1
ATOM 3406 N N . ILE A 1 431 ? -4.360 -2.569 34.102 1.00 91.38 431 ILE A N 1
ATOM 3407 C CA . ILE A 1 431 ? -3.935 -3.891 33.622 1.00 91.38 431 ILE A CA 1
ATOM 3408 C C . ILE A 1 431 ? -5.173 -4.725 33.287 1.00 91.38 431 ILE A C 1
ATOM 3410 O O . ILE A 1 431 ? -5.319 -5.162 32.148 1.00 91.38 431 ILE A O 1
ATOM 3414 N N . ASP A 1 432 ? -6.084 -4.869 34.252 1.00 92.44 432 ASP A N 1
ATOM 3415 C CA . ASP A 1 432 ? -7.286 -5.693 34.117 1.00 92.44 432 ASP A CA 1
ATOM 3416 C C . ASP A 1 432 ? -8.183 -5.181 32.967 1.00 92.44 432 ASP A C 1
ATOM 3418 O O . ASP A 1 432 ? -8.705 -5.974 32.185 1.00 92.44 432 ASP A O 1
ATOM 3422 N N . LEU A 1 433 ? -8.304 -3.856 32.796 1.00 91.62 433 LEU A N 1
ATOM 3423 C CA . LEU A 1 433 ? -9.027 -3.222 31.686 1.00 91.62 433 LEU A CA 1
ATOM 3424 C C . LEU A 1 433 ? -8.379 -3.521 30.330 1.00 91.62 433 LEU A C 1
ATOM 3426 O O . LEU A 1 433 ? -9.071 -3.921 29.393 1.00 91.62 433 LEU A O 1
ATOM 3430 N N . CYS A 1 434 ? -7.062 -3.337 30.201 1.00 91.50 434 CYS A N 1
ATOM 3431 C CA . CYS A 1 434 ? -6.369 -3.578 28.932 1.00 91.50 434 CYS A CA 1
ATOM 3432 C C . CYS A 1 434 ? -6.383 -5.065 28.548 1.00 91.50 434 CYS A C 1
ATOM 3434 O O . CYS A 1 434 ? -6.522 -5.383 27.364 1.00 91.50 434 CYS A O 1
ATOM 3436 N N . GLU A 1 435 ? -6.282 -5.968 29.528 1.00 91.62 435 GLU A N 1
ATOM 3437 C CA . GLU A 1 435 ? -6.396 -7.413 29.317 1.00 91.62 435 GLU A CA 1
ATOM 3438 C C . GLU A 1 435 ? -7.818 -7.814 28.910 1.00 91.62 435 GLU A C 1
ATOM 3440 O O . GLU A 1 435 ? -7.988 -8.501 27.904 1.00 91.62 435 GLU A O 1
ATOM 3445 N N . ALA A 1 436 ? -8.849 -7.339 29.620 1.00 92.56 436 ALA A N 1
ATOM 3446 C CA . ALA A 1 436 ? -10.244 -7.667 29.314 1.00 92.56 436 ALA A CA 1
ATOM 3447 C C . ALA A 1 436 ? -10.674 -7.196 27.916 1.00 92.56 436 ALA A C 1
ATOM 3449 O O . ALA A 1 436 ? -11.450 -7.871 27.237 1.00 92.56 436 ALA A O 1
ATOM 3450 N N . ARG A 1 437 ? -10.152 -6.048 27.468 1.00 91.44 437 ARG A N 1
ATOM 3451 C CA . ARG A 1 437 ? -10.470 -5.448 26.162 1.00 91.44 437 ARG A CA 1
ATOM 3452 C C . ARG A 1 437 ? -9.511 -5.844 25.042 1.00 91.44 437 ARG A C 1
ATOM 3454 O O . ARG A 1 437 ? -9.699 -5.412 23.909 1.00 91.44 437 ARG A O 1
ATOM 3461 N N . ASN A 1 438 ? -8.5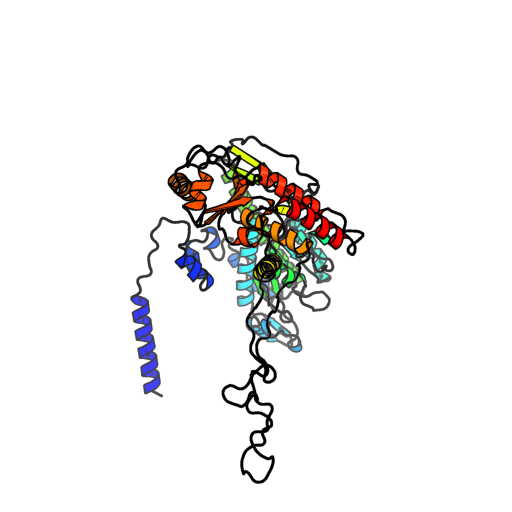09 -6.675 25.333 1.00 91.56 438 ASN A N 1
ATOM 3462 C CA . ASN A 1 438 ? -7.476 -7.104 24.389 1.00 91.56 438 ASN A CA 1
ATOM 3463 C C . ASN A 1 438 ? -6.709 -5.945 23.718 1.00 91.56 438 ASN A C 1
ATOM 3465 O O . ASN A 1 438 ? -6.380 -6.026 22.537 1.00 91.56 438 ASN A O 1
ATOM 3469 N N . TYR A 1 439 ? -6.354 -4.894 24.464 1.00 90.62 439 TYR A N 1
ATOM 3470 C CA . TYR A 1 439 ? -5.582 -3.747 23.948 1.00 90.62 439 TYR A CA 1
ATOM 3471 C C . TYR A 1 439 ? -4.095 -4.064 23.664 1.00 90.62 439 TYR A C 1
ATOM 3473 O O . TYR A 1 439 ? -3.306 -3.169 23.365 1.00 90.62 439 TYR A O 1
ATOM 3481 N N . GLY A 1 440 ? -3.670 -5.326 23.722 1.00 88.25 440 GLY A N 1
ATOM 3482 C CA . GLY A 1 440 ? -2.298 -5.726 23.404 1.00 88.25 440 GLY A CA 1
ATOM 3483 C C . GLY A 1 440 ? -1.274 -5.358 24.484 1.00 88.25 440 GLY A C 1
ATOM 3484 O O . GLY A 1 440 ? -1.614 -5.160 25.647 1.00 88.25 440 GLY A O 1
ATOM 3485 N N . TYR A 1 441 ? 0.012 -5.323 24.113 1.00 89.81 441 TYR A N 1
ATOM 3486 C CA . TYR A 1 441 ? 1.116 -5.198 25.079 1.00 89.81 441 TYR A CA 1
ATOM 3487 C C . TYR A 1 441 ? 1.511 -3.759 25.392 1.00 89.81 441 TYR A C 1
ATOM 3489 O O . TYR A 1 441 ? 2.226 -3.517 26.362 1.00 89.81 441 TYR A O 1
ATOM 3497 N N . SER A 1 442 ? 1.141 -2.815 24.532 1.00 95.62 442 SER A N 1
ATOM 3498 C CA . SER A 1 442 ? 1.561 -1.426 24.646 1.00 95.62 442 SER A CA 1
ATOM 3499 C C . SER A 1 442 ? 0.445 -0.502 24.188 1.00 95.62 442 SER A C 1
ATOM 3501 O O . SER A 1 442 ? -0.105 -0.665 23.099 1.00 95.62 442 SER A O 1
ATOM 3503 N N . VAL A 1 443 ? 0.118 0.475 25.032 1.00 96.12 443 VAL A N 1
ATOM 3504 C CA . VAL A 1 443 ? -1.056 1.331 24.847 1.00 96.12 443 VAL A CA 1
ATOM 3505 C C . VAL A 1 443 ? -0.642 2.794 24.923 1.00 96.12 443 VAL A C 1
ATOM 3507 O O . VAL A 1 443 ? 0.056 3.210 25.851 1.00 96.12 443 VAL A O 1
ATOM 3510 N N . LEU A 1 444 ? -1.073 3.570 23.931 1.00 96.31 444 LEU A N 1
ATOM 3511 C CA . LEU A 1 444 ? -0.901 5.016 23.881 1.00 96.31 444 LEU A CA 1
ATOM 3512 C C . LEU A 1 444 ? -2.255 5.705 24.020 1.00 96.31 444 LEU A C 1
ATOM 3514 O O . LEU A 1 444 ? -3.080 5.624 23.113 1.00 96.31 444 LEU A O 1
ATOM 3518 N N . PHE A 1 445 ? -2.445 6.437 25.110 1.00 94.00 445 PHE A N 1
ATOM 3519 C CA . PHE A 1 445 ? -3.579 7.335 25.285 1.00 94.00 445 PHE A CA 1
ATOM 3520 C C . PHE A 1 445 ? -3.243 8.712 24.719 1.00 94.00 445 PHE A C 1
ATOM 3522 O O . PHE A 1 445 ? -2.152 9.240 24.948 1.00 94.00 445 PHE A O 1
ATOM 3529 N N . VAL A 1 446 ? -4.174 9.294 23.972 1.00 94.44 446 VAL A N 1
ATOM 3530 C CA . VAL A 1 446 ? -4.041 10.640 23.421 1.00 94.44 446 VAL A CA 1
ATOM 3531 C C . VAL A 1 446 ? -5.229 11.474 23.858 1.00 94.44 446 VAL A C 1
ATOM 3533 O O . VAL A 1 446 ? -6.373 11.124 23.559 1.00 94.44 446 VAL A O 1
ATOM 3536 N N . ASP A 1 447 ? -4.935 12.583 24.526 1.00 92.00 447 ASP A N 1
ATOM 3537 C CA . ASP A 1 447 ? -5.935 13.539 24.994 1.00 92.00 447 ASP A CA 1
ATOM 3538 C C . ASP A 1 447 ? -5.609 14.960 24.522 1.00 92.00 447 ASP A C 1
ATOM 3540 O O . ASP A 1 447 ? -4.494 15.244 24.075 1.00 92.00 447 ASP A O 1
ATOM 3544 N N . ASP A 1 448 ? -6.600 15.849 24.569 1.00 89.25 448 ASP A N 1
ATOM 3545 C CA . ASP A 1 448 ? -6.409 17.249 24.197 1.00 89.25 448 ASP A CA 1
ATOM 3546 C C . ASP A 1 448 ? -5.685 18.068 25.275 1.00 89.25 448 ASP A C 1
ATOM 3548 O O . ASP A 1 448 ? -4.934 18.994 24.964 1.00 89.25 448 ASP A O 1
ATOM 3552 N N . ASN A 1 449 ? -5.918 17.729 26.539 1.00 84.62 449 ASN A N 1
ATOM 3553 C CA . ASN A 1 449 ? -5.389 18.473 27.669 1.00 84.62 449 ASN A CA 1
ATOM 3554 C C . ASN A 1 449 ? -3.969 18.016 28.029 1.00 84.62 449 ASN A C 1
ATOM 3556 O O . ASN A 1 449 ? -3.638 16.833 27.962 1.00 84.62 449 ASN A O 1
ATOM 3560 N N . ASP A 1 450 ? -3.154 18.975 28.464 1.00 78.25 450 ASP A N 1
ATOM 3561 C CA . ASP A 1 450 ? -1.767 18.734 28.889 1.00 78.25 450 ASP A CA 1
ATOM 3562 C C . ASP A 1 450 ? -1.672 18.268 30.337 1.00 78.25 450 ASP A C 1
ATOM 3564 O O . ASP A 1 450 ? -0.711 17.609 30.736 1.00 78.25 450 ASP A O 1
ATOM 3568 N N . GLU A 1 451 ? -2.684 18.615 31.125 1.00 80.00 451 GLU A N 1
ATOM 3569 C CA . GLU A 1 451 ? -2.783 18.228 32.517 1.00 80.00 451 GLU A CA 1
ATOM 3570 C C . GLU A 1 451 ? -3.335 16.814 32.617 1.00 80.00 451 GLU A C 1
ATOM 3572 O O . GLU A 1 451 ? -4.465 16.516 32.223 1.00 80.00 451 GLU A O 1
ATOM 3577 N N . LEU A 1 452 ? -2.505 15.943 33.172 1.00 73.62 452 LEU A N 1
ATOM 3578 C CA . LEU A 1 452 ? -2.825 14.550 33.390 1.00 73.62 452 LEU A CA 1
ATOM 3579 C C . LEU A 1 452 ? -3.193 14.384 34.863 1.00 73.62 452 LEU A C 1
ATOM 3581 O O . LEU A 1 452 ? -2.333 14.442 35.741 1.00 73.62 452 LEU A O 1
ATOM 3585 N N . THR A 1 453 ? -4.487 14.249 35.133 1.00 70.00 453 THR A N 1
ATOM 3586 C CA . THR A 1 453 ? -5.041 14.165 36.488 1.00 70.00 453 THR A CA 1
ATOM 3587 C C . THR A 1 453 ? -5.646 12.786 36.756 1.00 70.00 453 THR A C 1
ATOM 3589 O O . THR A 1 453 ? -6.088 12.088 35.842 1.00 70.00 453 THR A O 1
ATOM 3592 N N . GLY A 1 454 ? -5.646 12.378 38.027 1.00 75.69 454 GLY A N 1
ATOM 3593 C CA . GLY A 1 454 ? -6.268 11.134 38.490 1.00 75.69 454 GLY A CA 1
ATOM 3594 C C . GLY A 1 454 ? -5.443 9.868 38.236 1.00 75.69 454 GLY A C 1
ATOM 3595 O O . GLY A 1 454 ? -4.225 9.911 38.047 1.00 75.69 454 GLY A O 1
ATOM 3596 N N . GLY A 1 455 ? -6.126 8.721 38.221 1.00 80.12 455 GLY A N 1
ATOM 3597 C CA . GLY A 1 455 ? -5.489 7.400 38.223 1.00 80.12 455 GLY A CA 1
ATOM 3598 C C . GLY A 1 455 ? -4.658 7.048 36.992 1.00 80.12 455 GLY A C 1
ATOM 3599 O O . GLY A 1 455 ? -3.778 6.191 37.068 1.00 80.12 455 GLY A O 1
ATOM 3600 N N . LEU A 1 456 ? -4.872 7.717 35.854 1.00 85.06 456 LEU A N 1
ATOM 3601 C CA . LEU A 1 456 ? -4.058 7.472 34.660 1.00 85.06 456 LEU A CA 1
ATOM 3602 C C . LEU A 1 456 ? -2.612 7.972 34.838 1.00 85.06 456 LEU A C 1
ATOM 3604 O O . LEU A 1 456 ? -1.687 7.373 34.288 1.00 85.06 456 LEU A O 1
ATOM 3608 N N . ALA A 1 457 ? -2.397 9.027 35.633 1.00 86.38 457 ALA A N 1
ATOM 3609 C CA . ALA A 1 457 ? -1.062 9.558 35.917 1.00 86.38 457 ALA A CA 1
ATOM 3610 C C . ALA A 1 457 ? -0.230 8.574 36.735 1.00 86.38 457 ALA A C 1
ATOM 3612 O O . ALA A 1 457 ? 0.931 8.302 36.415 1.00 86.38 457 ALA A O 1
ATOM 3613 N N . GLU A 1 458 ? -0.848 8.002 37.764 1.00 86.31 458 GLU A N 1
ATOM 3614 C CA . GLU A 1 458 ? -0.227 6.990 38.611 1.00 86.31 458 GLU A CA 1
ATOM 3615 C C . GLU A 1 458 ? 0.044 5.709 37.820 1.00 86.31 458 GLU A C 1
ATOM 3617 O O . GLU A 1 458 ? 1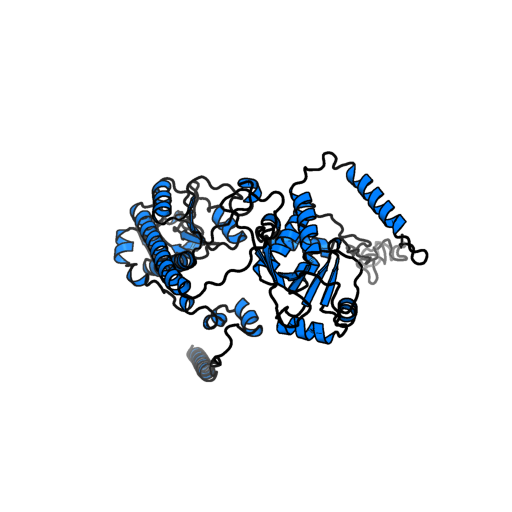.142 5.149 37.887 1.00 86.31 458 GLU A O 1
ATOM 3622 N N . ALA A 1 459 ? -0.912 5.299 36.980 1.00 87.62 459 ALA A N 1
ATOM 3623 C CA . ALA A 1 459 ? -0.746 4.168 36.079 1.00 87.62 459 ALA A CA 1
ATOM 3624 C C . ALA A 1 459 ? 0.420 4.373 35.103 1.00 87.62 459 ALA A C 1
ATOM 3626 O O . ALA A 1 459 ? 1.227 3.463 34.938 1.00 87.62 459 ALA A O 1
ATOM 3627 N N . GLN A 1 460 ? 0.570 5.558 34.503 1.00 89.50 460 GLN A N 1
ATOM 3628 C CA . GLN A 1 460 ? 1.689 5.862 33.604 1.00 89.50 460 GLN A CA 1
ATOM 3629 C C . GLN A 1 460 ? 3.047 5.771 34.318 1.00 89.50 460 GLN A C 1
ATOM 3631 O O . GLN A 1 460 ? 4.013 5.262 33.749 1.00 89.50 460 GLN A O 1
ATOM 3636 N N . GLN A 1 461 ? 3.144 6.251 35.561 1.00 89.06 461 GLN A N 1
ATOM 3637 C CA . GLN A 1 461 ? 4.384 6.149 36.337 1.00 89.06 461 GLN A CA 1
ATOM 3638 C C . GLN A 1 461 ? 4.711 4.697 36.710 1.00 89.06 461 GLN A C 1
ATOM 3640 O O . GLN A 1 461 ? 5.881 4.306 36.703 1.00 89.06 461 GLN A O 1
ATOM 3645 N N . ALA A 1 462 ? 3.689 3.892 37.012 1.00 91.88 462 ALA A N 1
ATOM 3646 C CA . ALA A 1 462 ? 3.844 2.493 37.393 1.00 91.88 462 ALA A CA 1
ATOM 3647 C C . ALA A 1 462 ? 4.076 1.547 36.196 1.00 91.88 462 ALA A C 1
ATOM 3649 O O . ALA A 1 462 ? 4.755 0.529 36.346 1.00 91.88 462 ALA A O 1
ATOM 3650 N N . LEU A 1 463 ? 3.520 1.857 35.018 1.00 92.69 463 LEU A N 1
ATOM 3651 C CA . LEU A 1 463 ? 3.436 0.962 33.859 1.00 92.69 463 LEU A CA 1
ATOM 3652 C C . LEU A 1 463 ? 4.218 1.527 32.654 1.00 92.69 463 LEU A C 1
ATOM 3654 O O . LEU A 1 463 ? 3.689 2.334 31.898 1.00 92.69 463 LEU A O 1
ATOM 3658 N N . PRO A 1 464 ? 5.448 1.051 32.371 1.00 91.44 464 PRO A N 1
ATOM 3659 C CA . PRO A 1 464 ? 6.287 1.592 31.288 1.00 91.44 464 PRO A CA 1
ATOM 3660 C C . PRO A 1 464 ? 5.738 1.401 29.864 1.00 91.44 464 PRO A C 1
ATOM 3662 O O . PRO A 1 464 ? 6.190 2.053 28.919 1.00 91.44 464 PRO A O 1
ATOM 3665 N N . TRP A 1 465 ? 4.831 0.440 29.688 1.00 94.00 465 TRP A N 1
ATOM 3666 C CA . TRP A 1 465 ? 4.202 0.106 28.409 1.00 94.00 465 TRP A CA 1
ATOM 3667 C C . TRP A 1 465 ? 2.937 0.930 28.132 1.00 94.00 465 TRP A C 1
ATOM 3669 O O . TRP A 1 465 ? 2.483 0.967 26.986 1.00 94.00 465 TRP A O 1
ATOM 3679 N N . LEU A 1 466 ? 2.405 1.605 29.154 1.00 93.69 466 LEU A N 1
ATOM 3680 C CA . LEU A 1 466 ? 1.288 2.531 29.064 1.00 93.69 466 LEU A CA 1
ATOM 3681 C C . LEU A 1 466 ? 1.852 3.947 29.023 1.00 93.69 466 LEU A C 1
ATOM 3683 O O . LEU A 1 466 ? 2.670 4.332 29.854 1.00 93.69 466 LEU A O 1
ATOM 3687 N N . ASN A 1 467 ? 1.445 4.737 28.037 1.00 93.56 467 ASN A N 1
ATOM 3688 C CA . ASN A 1 467 ? 1.874 6.125 27.960 1.00 93.56 467 ASN A CA 1
ATOM 3689 C C . ASN A 1 467 ? 0.734 7.030 27.523 1.00 93.56 467 ASN A C 1
ATOM 3691 O O . ASN A 1 467 ? -0.171 6.601 26.811 1.00 93.56 467 ASN A O 1
ATOM 3695 N N . VAL A 1 468 ? 0.824 8.295 27.913 1.00 92.06 468 VAL A N 1
ATOM 3696 C CA . VAL A 1 468 ? -0.156 9.322 27.574 1.00 92.06 468 VAL A CA 1
ATOM 3697 C C . VAL A 1 468 ? 0.552 10.456 26.850 1.00 92.06 468 VAL A C 1
ATOM 3699 O O . VAL A 1 468 ? 1.710 10.771 27.134 1.00 92.06 468 VAL A O 1
ATOM 3702 N N . MET A 1 469 ? -0.113 11.033 25.858 1.00 91.62 469 MET A N 1
ATOM 3703 C CA . MET A 1 469 ? 0.452 12.068 25.005 1.00 91.62 469 MET A CA 1
ATOM 3704 C C . MET A 1 469 ? -0.605 13.121 24.659 1.00 91.62 469 MET A C 1
ATOM 3706 O O . MET A 1 469 ? -1.695 12.749 24.236 1.00 91.62 469 MET A O 1
ATOM 3710 N N . PRO A 1 470 ? -0.289 14.422 24.741 1.00 92.94 470 PRO A N 1
ATOM 3711 C CA . PRO A 1 470 ? -1.200 15.454 24.263 1.00 92.94 470 PRO A CA 1
ATOM 3712 C C . PRO A 1 470 ? -1.277 15.458 22.729 1.00 92.94 470 PRO A C 1
ATOM 3714 O O . PRO A 1 470 ? -0.320 15.077 22.038 1.00 92.94 470 PRO A O 1
ATOM 3717 N N . VAL A 1 471 ? -2.381 15.954 22.161 1.00 92.88 471 VAL A N 1
ATOM 3718 C CA . VAL A 1 471 ? -2.620 15.994 20.701 1.00 92.88 471 VAL A CA 1
ATOM 3719 C C . VAL A 1 471 ? -1.466 16.628 19.912 1.0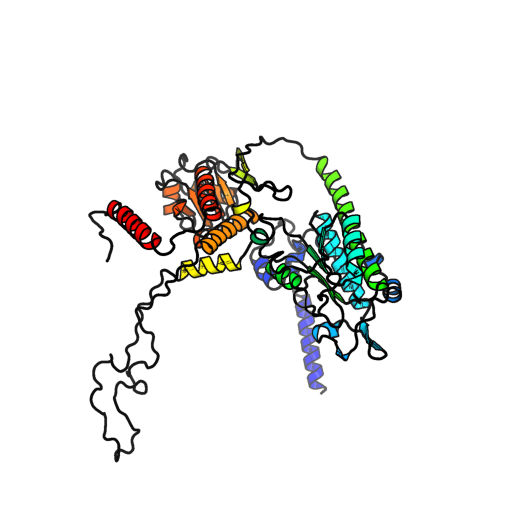0 92.88 471 VAL A C 1
ATOM 3721 O O . VAL A 1 471 ? -1.136 16.161 18.820 1.00 92.88 471 VAL A O 1
ATOM 3724 N N . TYR A 1 472 ? -0.817 17.684 20.418 1.00 90.31 472 TYR A N 1
ATOM 3725 C CA . TYR A 1 472 ? 0.300 18.317 19.696 1.00 90.31 472 TYR A CA 1
ATOM 3726 C C . TYR A 1 472 ? 1.582 17.475 19.678 1.00 90.31 472 TYR A C 1
ATOM 3728 O O . TYR A 1 472 ? 2.418 17.669 18.794 1.00 90.31 472 TYR A O 1
ATOM 3736 N N . GLY A 1 473 ? 1.749 16.550 20.626 1.00 91.12 473 GLY A N 1
ATOM 3737 C CA . GLY A 1 473 ? 2.884 15.629 20.684 1.00 91.12 473 GLY A CA 1
ATOM 3738 C C . GLY A 1 473 ? 2.749 14.447 19.721 1.00 91.12 473 GLY A C 1
ATOM 3739 O O . GLY A 1 473 ? 3.730 13.726 19.484 1.00 91.12 473 GLY A O 1
ATOM 3740 N N . LEU A 1 474 ? 1.552 14.256 19.148 1.00 94.56 474 LEU A N 1
ATOM 3741 C CA . LEU A 1 474 ? 1.223 13.116 18.304 1.00 94.56 474 LEU A CA 1
ATOM 3742 C C . LEU A 1 474 ? 2.142 13.037 17.085 1.00 94.56 474 LEU A C 1
ATOM 3744 O O . LEU A 1 474 ? 2.321 13.985 16.318 1.00 94.56 474 LEU A O 1
ATOM 3748 N N . ASN A 1 475 ? 2.737 11.864 16.889 1.00 95.62 475 ASN A N 1
ATOM 3749 C CA . ASN A 1 475 ? 3.751 11.662 15.870 1.00 95.62 475 ASN A CA 1
ATOM 3750 C C . ASN A 1 475 ? 3.716 10.227 15.314 1.00 95.62 475 ASN A C 1
ATOM 3752 O O . ASN A 1 475 ? 3.235 9.302 15.966 1.00 95.62 475 ASN A O 1
ATOM 3756 N N . CYS A 1 476 ? 4.238 10.037 14.095 1.00 95.88 476 CYS A N 1
ATOM 3757 C CA . CYS A 1 476 ? 4.241 8.731 13.427 1.00 95.88 476 CYS A CA 1
ATOM 3758 C C . CYS A 1 476 ? 5.017 7.654 14.202 1.00 95.88 476 CYS A C 1
ATOM 3760 O O . CYS A 1 476 ? 4.593 6.504 14.213 1.00 95.88 476 CYS A O 1
ATOM 3762 N N . PHE A 1 477 ? 6.136 8.007 14.842 1.00 95.88 477 PHE A N 1
ATOM 3763 C CA . PHE A 1 477 ? 6.943 7.064 15.615 1.00 95.88 477 PHE A CA 1
ATOM 3764 C C . PHE A 1 477 ? 6.182 6.502 16.815 1.00 95.88 477 PHE A C 1
ATOM 3766 O O . PHE A 1 477 ? 6.154 5.290 16.981 1.00 95.88 477 PHE A O 1
ATOM 3773 N N . SER A 1 478 ? 5.514 7.346 17.601 1.00 95.88 478 SER A N 1
ATOM 3774 C CA . SER A 1 478 ? 4.665 6.917 18.714 1.00 95.88 478 SER A CA 1
ATOM 3775 C C . SER A 1 478 ? 3.508 6.054 18.222 1.00 95.88 478 SER A C 1
ATOM 3777 O O . SER A 1 478 ? 3.318 4.968 18.748 1.00 95.88 478 SER A O 1
ATOM 3779 N N . LEU A 1 479 ? 2.798 6.468 17.166 1.00 96.00 479 LEU A N 1
ATOM 3780 C CA . LEU A 1 479 ? 1.695 5.671 16.614 1.00 96.00 479 LEU A CA 1
ATOM 3781 C C . LEU A 1 479 ? 2.128 4.259 16.194 1.00 96.00 479 LEU A C 1
ATOM 3783 O O . LEU A 1 479 ? 1.341 3.337 16.315 1.00 96.00 479 LEU A O 1
ATOM 3787 N N . ILE A 1 480 ? 3.354 4.079 15.699 1.00 95.12 480 ILE A N 1
ATOM 3788 C CA . ILE A 1 480 ? 3.869 2.759 15.296 1.00 95.12 480 ILE A CA 1
ATOM 3789 C C . ILE A 1 480 ? 4.530 2.005 16.454 1.00 95.12 480 ILE A C 1
ATOM 3791 O O . ILE A 1 480 ? 4.570 0.780 16.435 1.00 95.12 480 ILE A O 1
ATOM 3795 N N . LYS A 1 481 ? 5.062 2.716 17.453 1.00 94.94 481 LYS A N 1
ATOM 3796 C CA . LYS A 1 481 ? 5.720 2.117 18.619 1.00 94.94 481 LYS A CA 1
ATOM 3797 C C . LYS A 1 481 ? 4.734 1.362 19.513 1.00 94.94 481 LYS A C 1
ATOM 3799 O O . LYS A 1 481 ? 5.129 0.348 20.076 1.00 94.94 481 LYS A O 1
ATOM 3804 N N . TYR A 1 482 ? 3.526 1.894 19.687 1.00 96.81 482 TYR A N 1
ATOM 3805 C CA . TYR A 1 482 ? 2.492 1.293 20.529 1.00 96.81 482 TYR A CA 1
ATOM 3806 C C . TYR A 1 482 ? 1.549 0.433 19.684 1.00 96.81 482 TYR A C 1
ATOM 3808 O O . TYR A 1 482 ? 1.219 0.801 18.552 1.00 96.81 482 TYR A O 1
ATOM 3816 N N . ASP A 1 483 ? 1.127 -0.705 20.229 1.00 94.56 483 ASP A N 1
ATOM 3817 C CA . ASP A 1 483 ? 0.216 -1.644 19.569 1.00 94.56 483 ASP A CA 1
ATOM 3818 C C . ASP A 1 483 ? -1.176 -1.031 19.469 1.00 94.56 483 ASP A C 1
ATOM 3820 O O . ASP A 1 483 ? -1.722 -0.965 18.376 1.00 94.56 483 ASP A O 1
ATOM 3824 N N . THR A 1 484 ? -1.678 -0.453 20.556 1.00 96.88 484 THR A N 1
ATOM 3825 C CA . THR A 1 484 ? -3.018 0.137 20.597 1.00 96.88 484 THR A CA 1
ATOM 3826 C C . THR A 1 484 ? -2.954 1.630 20.856 1.00 96.88 484 THR A C 1
ATOM 3828 O O . THR A 1 484 ? -2.176 2.110 21.686 1.00 96.88 484 THR A O 1
ATOM 3831 N N . VAL A 1 485 ? -3.783 2.383 20.137 1.00 97.19 485 VAL A N 1
ATOM 3832 C CA . VAL A 1 485 ? -3.913 3.833 20.288 1.00 97.19 485 VAL A CA 1
ATOM 3833 C C . VAL A 1 485 ? -5.339 4.155 20.706 1.00 97.19 485 VAL A C 1
ATOM 3835 O O . VAL A 1 485 ? -6.293 3.807 20.014 1.00 97.19 485 VAL A O 1
ATOM 3838 N N . VAL A 1 486 ? -5.474 4.849 21.829 1.00 95.69 486 VAL A N 1
ATOM 3839 C CA . VAL A 1 486 ? -6.753 5.270 22.393 1.00 95.69 486 VAL A CA 1
ATOM 3840 C C . VAL A 1 486 ? -6.862 6.785 22.265 1.00 95.69 486 VAL A C 1
ATOM 3842 O O . VAL A 1 486 ? -6.045 7.511 22.828 1.00 95.69 486 VAL A O 1
ATOM 3845 N N . LEU A 1 487 ? -7.848 7.268 21.510 1.00 95.94 487 LEU A N 1
ATOM 3846 C CA . LEU A 1 487 ? -8.113 8.699 21.327 1.00 95.94 487 LEU A CA 1
ATOM 3847 C C . LEU A 1 487 ? -9.362 9.105 22.109 1.00 95.94 487 LEU A C 1
ATOM 3849 O O . LEU A 1 487 ? -10.393 8.441 21.998 1.00 95.94 487 LEU A O 1
ATOM 3853 N N . THR A 1 488 ? -9.317 10.227 22.823 1.00 93.88 488 THR A N 1
ATOM 3854 C CA . THR A 1 488 ? -10.546 10.862 23.321 1.00 93.88 488 THR A CA 1
ATOM 3855 C C . THR A 1 488 ? -11.336 11.494 22.180 1.00 93.88 488 THR A C 1
ATOM 3857 O O . THR A 1 488 ? -10.788 11.825 21.122 1.00 93.88 488 THR A O 1
ATOM 3860 N N . ARG A 1 489 ? -12.643 11.693 22.378 1.00 92.06 489 ARG A N 1
ATOM 3861 C CA . ARG A 1 489 ? -13.484 12.417 21.411 1.00 92.06 489 ARG A CA 1
ATOM 3862 C C . ARG A 1 489 ? -12.961 13.830 21.136 1.00 92.06 489 ARG A C 1
ATOM 3864 O O . ARG A 1 489 ? -12.865 14.222 19.976 1.00 92.06 489 ARG A O 1
ATOM 3871 N N . SER A 1 490 ? -12.555 14.550 22.181 1.00 91.50 490 SER A N 1
ATOM 3872 C CA . SER A 1 490 ? -11.948 15.883 22.068 1.00 91.50 490 SER A CA 1
ATOM 3873 C C . SER A 1 490 ? -10.642 15.851 21.267 1.00 91.50 490 SER A C 1
ATOM 3875 O O . SER A 1 490 ? -10.446 16.668 20.362 1.00 91.50 490 SER A O 1
ATOM 3877 N N . ALA A 1 491 ? -9.770 14.872 21.532 1.00 93.94 491 ALA A N 1
ATOM 3878 C CA . ALA A 1 491 ? -8.533 14.700 20.782 1.00 93.94 491 ALA A CA 1
ATOM 3879 C C . ALA A 1 491 ? -8.796 14.404 19.301 1.00 93.94 491 ALA A C 1
ATOM 3881 O O . ALA A 1 491 ? -8.142 14.980 18.429 1.00 93.94 491 ALA A O 1
ATOM 3882 N N . LEU A 1 492 ? -9.770 13.539 19.005 1.00 94.81 492 LEU A N 1
ATOM 3883 C CA . LEU A 1 492 ? -10.169 13.204 17.641 1.00 94.81 492 LEU A CA 1
ATOM 3884 C C . LEU A 1 492 ? -10.612 14.443 16.854 1.00 94.81 492 LEU A C 1
ATOM 3886 O O . LEU A 1 492 ? -10.115 14.657 15.747 1.00 94.81 492 LEU A O 1
ATOM 3890 N N . ASP A 1 493 ? -11.498 15.265 17.424 1.00 92.25 493 ASP A N 1
ATOM 3891 C CA . ASP A 1 493 ? -11.991 16.486 16.777 1.00 92.25 493 ASP A CA 1
ATOM 3892 C C . ASP A 1 493 ? -10.831 17.435 16.429 1.00 92.25 493 ASP A C 1
ATOM 3894 O O . ASP A 1 493 ? -10.718 17.910 15.295 1.00 92.25 493 ASP A O 1
ATOM 3898 N N . LYS A 1 494 ? -9.895 17.639 17.363 1.00 92.81 494 LYS A N 1
ATOM 3899 C CA . LYS A 1 494 ? -8.751 18.542 17.163 1.00 92.81 494 LYS A CA 1
ATOM 3900 C C . LYS A 1 494 ? -7.713 17.998 16.183 1.00 92.81 494 LYS A C 1
ATOM 3902 O O . LYS A 1 494 ? -7.106 18.766 15.428 1.00 92.81 494 LYS A O 1
ATOM 3907 N N . ILE A 1 495 ? -7.492 16.682 16.175 1.00 94.75 495 ILE A N 1
ATOM 3908 C CA . ILE A 1 495 ? -6.636 16.014 15.185 1.00 94.75 495 ILE A CA 1
ATOM 3909 C C . ILE A 1 495 ? -7.225 16.211 13.787 1.00 94.75 495 ILE A C 1
ATOM 3911 O O . ILE A 1 495 ? -6.500 16.612 12.870 1.00 94.75 495 ILE A O 1
ATOM 3915 N N . GLU A 1 496 ? -8.526 15.964 13.621 1.00 94.38 496 GLU A N 1
ATOM 3916 C CA . GLU A 1 496 ? -9.197 16.125 12.334 1.00 94.38 496 GLU A CA 1
ATOM 3917 C C . GLU A 1 496 ? -9.176 17.575 11.856 1.00 94.38 496 GLU A C 1
ATOM 3919 O O . GLU A 1 496 ? -8.755 17.834 10.727 1.00 94.38 496 GLU A O 1
ATOM 3924 N N . GLU A 1 497 ? -9.519 18.529 12.721 1.00 92.31 497 GLU A N 1
ATOM 3925 C CA . GLU A 1 497 ? -9.480 19.957 12.407 1.00 92.31 497 GLU A CA 1
ATOM 3926 C C . GLU A 1 497 ? -8.091 20.387 11.905 1.00 92.31 497 GLU A C 1
ATOM 3928 O O . GLU A 1 497 ? -7.957 20.981 10.825 1.00 92.31 497 GLU A O 1
ATOM 3933 N N . ARG A 1 498 ? -7.027 20.047 12.648 1.00 92.06 498 ARG A N 1
ATOM 3934 C CA . ARG A 1 498 ? -5.650 20.440 12.311 1.00 92.06 498 ARG A CA 1
ATOM 3935 C C . ARG A 1 498 ? -5.175 19.802 11.012 1.00 92.06 498 ARG A C 1
ATOM 3937 O O . ARG A 1 498 ? -4.599 20.489 10.160 1.00 92.06 498 ARG A O 1
ATOM 3944 N N . LEU A 1 499 ? -5.399 18.500 10.841 1.00 93.69 499 LEU A N 1
ATOM 3945 C CA . LEU A 1 499 ? -4.953 17.783 9.649 1.00 93.69 499 LEU A CA 1
ATOM 3946 C C . LEU A 1 499 ? -5.691 18.261 8.405 1.00 93.69 499 LEU A C 1
ATOM 3948 O O . LEU A 1 499 ? -5.040 18.580 7.408 1.00 93.69 499 LEU A O 1
ATOM 3952 N N . LEU A 1 500 ? -7.017 18.384 8.462 1.00 92.00 500 LEU A N 1
ATOM 3953 C CA . LEU A 1 500 ? -7.799 18.847 7.319 1.00 92.00 500 LEU A CA 1
ATOM 3954 C C . LEU A 1 500 ? -7.435 20.287 6.958 1.00 92.00 500 LEU A C 1
ATOM 3956 O O . LEU A 1 500 ? -7.244 20.591 5.777 1.00 92.00 500 LEU A O 1
ATOM 3960 N N . THR A 1 501 ? -7.259 21.168 7.947 1.00 89.62 501 THR A N 1
ATOM 3961 C CA . THR A 1 501 ? -6.816 22.548 7.704 1.00 89.62 501 THR A CA 1
ATOM 3962 C C . THR A 1 501 ? -5.491 22.568 6.943 1.00 89.62 501 THR A C 1
ATOM 3964 O O . THR A 1 501 ? -5.327 23.319 5.981 1.00 89.62 501 THR A O 1
ATOM 3967 N N . HIS A 1 502 ? -4.542 21.702 7.304 1.00 88.12 502 HIS A N 1
ATOM 3968 C CA . HIS A 1 502 ? -3.253 21.624 6.624 1.00 88.12 502 HIS A CA 1
ATOM 3969 C C . HIS A 1 502 ? -3.272 20.912 5.267 1.00 88.12 502 HIS A C 1
ATOM 3971 O O . HIS A 1 502 ? -2.427 21.234 4.425 1.00 88.12 502 HIS A O 1
ATOM 3977 N N . ILE A 1 503 ? -4.205 19.986 5.045 1.00 88.19 503 ILE A N 1
ATOM 3978 C CA . ILE A 1 503 ? -4.428 19.323 3.754 1.00 88.19 503 ILE A CA 1
ATOM 3979 C C . ILE A 1 503 ? -5.045 20.303 2.748 1.00 88.19 503 ILE A C 1
ATOM 3981 O O . ILE A 1 503 ? -4.642 20.319 1.586 1.00 88.19 503 ILE A O 1
ATOM 3985 N N . HIS A 1 504 ? -5.997 21.128 3.192 1.00 85.38 504 HIS A N 1
ATOM 3986 C CA . HIS A 1 504 ? -6.775 22.019 2.327 1.00 85.38 504 HIS A CA 1
ATOM 3987 C C . HIS A 1 504 ? -6.286 23.472 2.300 1.00 85.38 504 HIS A C 1
ATOM 3989 O O . HIS A 1 504 ? -6.838 24.285 1.556 1.00 85.38 504 HIS A O 1
ATOM 3995 N N . ARG A 1 505 ? -5.254 23.836 3.071 1.00 82.38 505 ARG A N 1
ATOM 3996 C CA . ARG A 1 505 ? -4.670 25.183 2.986 1.00 82.38 505 ARG A CA 1
ATOM 3997 C C . ARG A 1 505 ? -4.052 25.431 1.611 1.00 82.38 505 ARG A C 1
ATOM 3999 O O . ARG A 1 505 ? -3.381 24.571 1.039 1.00 82.38 505 ARG A O 1
ATOM 4006 N N . ALA A 1 506 ? -4.178 26.666 1.137 1.00 75.50 506 ALA A N 1
ATOM 4007 C CA . ALA A 1 506 ? -3.381 27.139 0.016 1.00 75.50 506 ALA A CA 1
ATOM 4008 C C . ALA A 1 506 ? -1.882 27.093 0.367 1.00 75.50 506 ALA A C 1
ATOM 4010 O O . ALA A 1 506 ? -1.479 27.298 1.519 1.00 75.50 506 ALA A O 1
ATOM 4011 N N . GLY A 1 507 ? -1.043 26.836 -0.640 1.00 63.84 507 GLY A N 1
ATOM 4012 C CA . GLY A 1 507 ? 0.405 26.936 -0.482 1.00 63.84 507 GLY A CA 1
ATOM 4013 C C . GLY A 1 507 ? 0.797 28.338 0.007 1.00 63.84 507 GLY A C 1
ATOM 4014 O O . GLY A 1 507 ? 0.168 29.321 -0.386 1.00 63.84 507 GLY A O 1
ATOM 4015 N N . PRO A 1 508 ? 1.817 28.476 0.871 1.00 59.28 508 PRO A N 1
ATOM 4016 C CA . PRO A 1 508 ? 2.218 29.793 1.344 1.00 59.28 508 PRO A CA 1
ATOM 4017 C C . PRO A 1 508 ? 2.741 30.635 0.168 1.00 59.28 508 PRO A C 1
ATOM 4019 O O . PRO A 1 508 ? 3.724 30.246 -0.462 1.00 59.28 508 PRO A O 1
ATOM 4022 N N . LEU A 1 509 ? 2.128 31.804 -0.082 1.00 52.19 509 LEU A N 1
ATOM 4023 C CA . LEU A 1 509 ? 2.576 32.774 -1.101 1.00 52.19 509 LEU A CA 1
ATOM 4024 C C . LEU A 1 509 ? 4.039 33.213 -0.891 1.00 52.19 509 LEU A C 1
ATOM 4026 O O . LEU A 1 509 ? 4.733 33.543 -1.845 1.00 52.19 509 LEU A O 1
ATOM 4030 N N . ASN A 1 510 ? 4.519 33.169 0.355 1.00 51.78 510 ASN A N 1
ATOM 4031 C CA . ASN A 1 510 ? 5.837 33.633 0.773 1.00 51.78 510 ASN A CA 1
ATOM 4032 C C . ASN A 1 510 ? 6.610 32.534 1.525 1.00 51.78 510 ASN A C 1
ATOM 4034 O O . ASN A 1 510 ? 6.745 32.568 2.748 1.00 51.78 510 ASN A O 1
ATOM 4038 N N . LYS A 1 511 ? 7.183 31.556 0.805 1.00 52.38 511 LYS A N 1
ATOM 4039 C CA . LYS A 1 511 ? 8.113 30.571 1.410 1.00 52.38 511 LYS A CA 1
ATOM 4040 C C . LYS A 1 511 ? 9.331 31.223 2.087 1.00 52.38 511 LYS A C 1
ATOM 4042 O O . LYS A 1 511 ? 9.897 30.626 2.994 1.00 52.38 511 LYS A O 1
ATOM 4047 N N . LYS A 1 512 ? 9.728 32.430 1.661 1.00 45.78 512 LYS A N 1
ATOM 4048 C CA . LYS A 1 512 ? 10.941 33.126 2.127 1.00 45.78 512 LYS A CA 1
ATOM 4049 C C . LYS A 1 512 ? 10.785 33.830 3.486 1.00 45.78 512 LYS A C 1
ATOM 4051 O O . LYS A 1 512 ? 11.771 33.951 4.197 1.00 45.78 512 LYS A O 1
ATOM 4056 N N . TYR A 1 513 ? 9.574 34.258 3.854 1.00 47.38 513 TYR A N 1
ATOM 4057 C CA . TYR A 1 513 ? 9.345 35.116 5.032 1.00 47.38 513 TYR A CA 1
ATOM 4058 C C . TYR A 1 513 ? 8.808 34.353 6.254 1.00 47.38 513 TYR A C 1
ATOM 4060 O O . TYR A 1 513 ? 9.075 34.729 7.386 1.00 47.38 513 TYR A O 1
ATOM 4068 N N . LYS A 1 514 ? 8.175 33.190 6.047 1.00 49.69 514 LYS A N 1
ATOM 4069 C CA . LYS A 1 514 ? 7.521 32.421 7.120 1.00 49.69 514 LYS A CA 1
ATOM 4070 C C . LYS A 1 514 ? 8.476 31.775 8.136 1.00 49.69 514 LYS A C 1
ATOM 4072 O O . LYS A 1 514 ? 8.047 31.430 9.228 1.00 49.69 514 LYS A O 1
ATOM 4077 N N . TYR A 1 515 ? 9.750 31.573 7.784 1.00 51.44 515 TYR A N 1
ATOM 4078 C CA . TYR A 1 515 ? 10.750 31.073 8.739 1.00 51.44 515 TYR A CA 1
ATOM 4079 C C . TYR A 1 515 ? 11.079 32.121 9.806 1.00 51.44 515 TYR A C 1
ATOM 4081 O O . TYR A 1 515 ? 11.293 31.752 10.952 1.00 51.44 515 TYR A O 1
ATOM 4089 N N . MET A 1 516 ? 11.086 33.408 9.441 1.00 49.88 516 MET A N 1
ATOM 4090 C CA . MET A 1 516 ? 11.332 34.497 10.388 1.00 49.88 516 MET A CA 1
ATOM 4091 C C . MET A 1 516 ? 10.146 34.651 11.338 1.00 49.88 516 MET A C 1
ATOM 4093 O O . MET A 1 516 ? 10.354 34.595 12.541 1.00 49.88 516 MET A O 1
ATOM 4097 N N . ASP A 1 517 ? 8.919 34.670 10.810 1.00 53.06 517 ASP A N 1
ATOM 4098 C CA . ASP A 1 517 ? 7.704 34.773 11.630 1.00 53.06 517 ASP A CA 1
ATOM 4099 C C . ASP A 1 517 ? 7.527 33.565 12.565 1.00 53.06 517 ASP A C 1
ATOM 4101 O O . ASP A 1 517 ? 7.161 33.721 13.722 1.00 53.06 517 ASP A O 1
ATOM 4105 N N . MET A 1 518 ? 7.798 32.337 12.091 1.00 55.00 518 MET A N 1
ATOM 4106 C CA . MET A 1 518 ? 7.738 31.148 12.954 1.00 55.00 518 MET A CA 1
ATOM 4107 C C . MET A 1 518 ? 8.869 31.126 13.977 1.00 55.00 518 MET A C 1
ATOM 4109 O O . MET A 1 518 ? 8.644 30.684 15.093 1.00 55.00 518 MET A O 1
ATOM 4113 N N . LYS A 1 519 ? 10.068 31.599 13.623 1.00 56.62 519 LYS A N 1
ATOM 4114 C CA . LYS A 1 519 ? 11.165 31.743 14.580 1.00 56.62 519 LYS A CA 1
ATOM 4115 C C . LYS A 1 519 ? 10.804 32.759 15.663 1.00 56.62 519 LYS A C 1
ATOM 4117 O O . LYS A 1 519 ? 11.034 32.467 16.823 1.00 56.62 519 LYS A O 1
ATOM 4122 N N . GLU A 1 520 ? 10.228 33.903 15.302 1.00 61.25 520 GLU A N 1
ATOM 4123 C CA . GLU A 1 520 ? 9.745 34.899 16.266 1.00 61.25 520 GLU A CA 1
ATOM 4124 C C . GLU A 1 520 ? 8.643 34.331 17.155 1.00 61.25 520 GLU A C 1
ATOM 4126 O O . GLU A 1 520 ? 8.708 34.492 18.366 1.00 61.25 520 GLU A O 1
ATOM 4131 N N . LYS A 1 521 ? 7.685 33.596 16.583 1.00 66.69 521 LYS A N 1
ATOM 4132 C CA . LYS A 1 521 ? 6.599 32.984 17.354 1.00 66.69 521 LYS A CA 1
ATOM 4133 C C . LYS A 1 521 ? 7.090 31.896 18.312 1.00 66.69 521 LYS A C 1
ATOM 4135 O O . LYS A 1 521 ? 6.683 31.887 19.461 1.00 66.69 521 LYS A O 1
ATOM 4140 N N . ILE A 1 522 ? 8.012 31.041 17.861 1.00 60.66 522 ILE A N 1
ATOM 4141 C CA . ILE A 1 522 ? 8.660 30.015 18.695 1.00 60.66 522 ILE A CA 1
ATOM 4142 C C . ILE A 1 522 ? 9.515 30.665 19.790 1.00 60.66 522 ILE A C 1
ATOM 4144 O O . ILE A 1 522 ? 9.545 30.163 20.903 1.00 60.66 522 ILE A O 1
ATOM 4148 N N . LEU A 1 523 ? 10.211 31.769 19.494 1.00 62.47 523 LEU A N 1
ATOM 4149 C CA . LEU A 1 523 ? 10.979 32.512 20.497 1.00 62.47 523 LEU A CA 1
ATOM 4150 C C . LEU A 1 523 ? 10.066 33.195 21.523 1.00 62.47 523 LEU A C 1
ATOM 4152 O O . LEU A 1 523 ? 10.393 33.169 22.697 1.00 62.47 523 LEU A O 1
ATOM 4156 N N . GLN A 1 524 ? 8.920 33.741 21.108 1.00 69.88 524 GLN A N 1
ATOM 4157 C CA . GLN A 1 524 ? 7.923 34.322 22.017 1.00 69.88 524 GLN A CA 1
ATOM 4158 C C . GLN A 1 524 ? 7.223 33.266 22.881 1.00 69.88 524 GLN A C 1
ATOM 4160 O O . GLN A 1 524 ? 6.975 33.504 24.057 1.00 69.88 524 GLN A O 1
ATOM 4165 N N . GLU A 1 525 ? 6.906 32.101 22.308 1.00 59.25 525 GLU A N 1
ATOM 4166 C CA . GLU A 1 525 ? 6.388 30.947 23.055 1.00 59.25 525 GLU A CA 1
ATOM 4167 C C . GLU A 1 525 ? 7.443 30.437 24.057 1.00 59.25 525 GLU A C 1
ATOM 4169 O O . GLU A 1 525 ? 7.105 30.182 25.206 1.00 59.25 525 GLU A O 1
ATOM 4174 N N . ALA A 1 526 ? 8.726 30.398 23.674 1.00 54.25 526 ALA A N 1
ATOM 4175 C CA . ALA A 1 526 ? 9.829 30.005 24.556 1.00 54.25 526 ALA A CA 1
ATOM 4176 C C . ALA A 1 526 ? 10.149 31.040 25.654 1.00 54.25 526 ALA A C 1
ATOM 4178 O O . ALA A 1 526 ? 10.482 30.650 26.767 1.00 54.25 526 ALA A O 1
ATOM 4179 N N . GLU A 1 527 ? 10.025 32.343 25.377 1.00 58.59 527 GLU A N 1
ATOM 4180 C CA . GLU A 1 527 ? 10.145 33.413 26.386 1.00 58.59 527 GLU A CA 1
ATOM 4181 C C . GLU A 1 527 ? 9.047 33.309 27.459 1.00 58.59 527 GLU A C 1
ATOM 4183 O O . GLU A 1 527 ? 9.270 33.675 28.611 1.00 58.59 527 GLU A O 1
ATOM 4188 N N . ALA A 1 528 ? 7.867 32.787 27.105 1.00 59.78 528 ALA A N 1
ATOM 4189 C CA . ALA A 1 528 ? 6.776 32.540 28.048 1.00 59.78 528 ALA A CA 1
ATOM 4190 C C . ALA A 1 528 ? 6.954 31.248 28.877 1.00 59.78 528 ALA A C 1
ATOM 4192 O O . ALA A 1 528 ? 6.250 31.069 29.871 1.00 59.78 528 ALA A O 1
ATOM 4193 N N . GLU A 1 529 ? 7.889 30.374 28.491 1.00 53.75 529 GLU A N 1
ATOM 4194 C CA . GLU A 1 529 ? 8.222 29.103 29.153 1.00 53.75 529 GLU A CA 1
ATOM 4195 C C . GLU A 1 529 ? 9.531 29.171 29.975 1.00 53.75 529 GLU A C 1
ATOM 4197 O O . GLU A 1 529 ? 10.005 28.141 30.461 1.00 53.75 529 GLU A O 1
ATOM 4202 N N . GLU A 1 530 ? 10.138 30.354 30.161 1.00 49.66 530 GLU A N 1
ATOM 4203 C CA . GLU A 1 530 ? 11.358 30.504 30.971 1.00 49.66 530 GLU A CA 1
ATOM 4204 C C . GLU A 1 530 ? 11.096 30.213 32.463 1.00 49.66 530 GLU A C 1
ATOM 4206 O O . GLU A 1 530 ? 10.659 31.072 33.233 1.00 49.66 530 GLU A O 1
ATOM 4211 N N . ASP A 1 531 ? 11.409 28.987 32.893 1.00 52.62 531 ASP A N 1
ATOM 4212 C CA . ASP A 1 531 ? 11.488 28.615 34.306 1.00 52.62 531 ASP A CA 1
ATOM 4213 C C . ASP A 1 531 ? 12.737 29.275 34.944 1.00 52.62 531 ASP A C 1
ATOM 4215 O O . ASP A 1 531 ? 13.863 29.026 34.491 1.00 52.62 531 ASP A O 1
ATOM 4219 N N . PRO A 1 532 ? 12.594 30.095 36.008 1.00 61.94 532 PRO A N 1
ATOM 4220 C CA . PRO A 1 532 ? 13.698 30.845 36.616 1.00 61.94 532 PRO A CA 1
ATOM 4221 C C . PRO A 1 532 ? 14.838 29.975 37.175 1.00 61.94 532 PRO A C 1
ATOM 4223 O O . PRO A 1 532 ? 15.914 30.502 37.470 1.00 61.94 532 PRO A O 1
ATOM 4226 N N . LEU A 1 533 ? 14.636 28.661 37.334 1.00 57.00 533 LEU A N 1
ATOM 4227 C CA . LEU A 1 533 ? 15.649 27.718 37.820 1.00 57.00 533 LEU A CA 1
ATOM 4228 C C . LEU A 1 533 ? 16.333 26.896 36.716 1.00 57.00 533 LEU A C 1
ATOM 4230 O O . LEU A 1 533 ? 17.418 26.362 36.965 1.00 57.00 533 LEU A O 1
ATOM 4234 N N . MET A 1 534 ? 15.761 26.800 35.511 1.00 48.38 534 MET A N 1
ATOM 4235 C CA . MET A 1 534 ? 16.337 26.037 34.394 1.00 48.38 534 MET A CA 1
ATOM 4236 C C . MET A 1 534 ? 16.337 26.847 33.091 1.00 48.38 534 MET A C 1
ATOM 4238 O O . MET A 1 534 ? 15.515 26.599 32.210 1.00 48.38 534 MET A O 1
ATOM 4242 N N . PRO A 1 535 ? 17.290 27.779 32.908 1.00 41.53 535 PRO A N 1
ATOM 4243 C CA . PRO A 1 535 ? 17.447 28.436 31.620 1.00 41.53 535 PRO A CA 1
ATOM 4244 C C . PRO A 1 535 ? 17.858 27.412 30.544 1.00 41.53 535 PRO A C 1
ATOM 4246 O O . PRO A 1 535 ? 18.663 26.511 30.822 1.00 41.53 535 PRO A O 1
ATOM 4249 N N . PRO A 1 536 ? 17.344 27.536 29.306 1.00 40.16 536 PRO A N 1
ATOM 4250 C CA . PRO A 1 536 ? 17.689 26.628 28.223 1.00 40.16 536 PRO A CA 1
ATOM 4251 C C . PRO A 1 536 ? 19.193 26.689 27.930 1.00 40.16 536 PRO A C 1
ATOM 4253 O O . PRO A 1 536 ? 19.802 27.758 27.859 1.00 40.16 536 PRO A O 1
ATOM 4256 N N . VAL A 1 537 ? 19.808 25.517 27.768 1.00 37.47 537 VAL A N 1
ATOM 4257 C CA . VAL A 1 537 ? 21.227 25.400 27.413 1.00 37.47 537 VAL A CA 1
ATOM 4258 C C . VAL A 1 537 ? 21.419 25.935 25.991 1.00 37.47 537 VAL A C 1
ATOM 4260 O O . VAL A 1 537 ? 20.899 25.349 25.042 1.00 37.47 537 VAL A O 1
ATOM 4263 N N . VAL A 1 538 ? 22.143 27.054 25.879 1.00 34.72 538 VAL A N 1
ATOM 4264 C CA . VAL A 1 538 ? 22.483 27.751 24.620 1.00 34.72 538 VAL A CA 1
ATOM 4265 C C . VAL A 1 538 ? 23.342 26.896 23.694 1.00 34.72 538 VAL A C 1
ATOM 4267 O O . VAL A 1 538 ? 24.327 26.293 24.185 1.00 34.72 538 VAL A O 1
#